Protein 3V76 (pdb70)

Solvent-accessible surface area: 16803 Å² total

Sequence (380 aa):
QDVVIIGAGAAGCAIEAGKRGRRVLVIDHARAPGEKIRISGGGRCNFTNIHASPRNFLSGNPHFCKSALARYRPQDFVALVERHGIGWHEKTLGQLFCDHSAKDIIRLAEKEAGVQLRLETSIGEVERTASGFRVTTSAGTVDAASLVVASGGKSIPKGATGLAYRIAEQFGLPVVETRPALVPLTLDQAQLAKLGALAGVAADAEARFGKAAFREAVLITHRGLSGPAILQISSYWREGEEIVLRLPDIDIASILKGRRANGRQAVQTALADILPRRLAQFFADEAKLTGRLADLSDKTIDALASSIQVWAVKPAGSEGYRTAEVTLGGVDTRALDSRTQAKEVPGLYFVGECVDVTGWLGGYNFQWAWASGFVAGQDV

CATH classification: 3.50.50.60 (+2 more: 2.40.30.10, 1.10.8.260)

Organism: Rhizobium meliloti (strain 1021) (NCBI:txid266834)

Nearest PDB structures (foldseek):
  3v76-assembly1_A-2  TM=1.002E+00  e=6.356E-84  Sinorhizobium meliloti 1021
  2gqf-assembly1_A  TM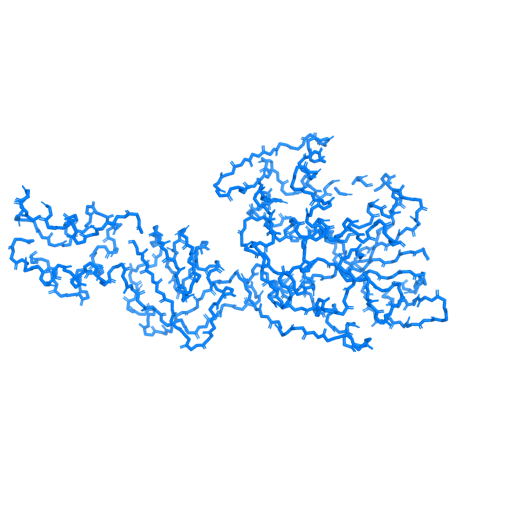=9.732E-01  e=5.203E-50  Haemophilus influenzae
  4cnk-assembly1_A  TM=8.576E-01  e=1.198E-36  Streptococcus cristatus
  7exs-assembly1_A  TM=3.738E-01  e=7.179E-10  Thermomicrobium roseum DSM 5159
  1ng3-assembly1_A  TM=3.915E-01  e=6.186E-09  Bacillus subtilis

Radius of gyration: 24.49 Å; Cα contacts (8 Å, |Δi|>4): 891; chains: 1; bounding box: 79×36×44 Å

Foldseek 3Di:
DQEEEEAQALLSLQLLQLQVVHAYEYEYQAPAGHPLLCPPPNQFGQAAFQPFDLVQKDFPDSCLQHQLCVVFDPVNVVVVCVVLVFDWDDDPRRGITTPPGSVSVRCVVSVVSNYHYHYSKAWDDWDQDPQDIWTQIPVGIDDHNFYEYEQFAQFAVVVRDLVQQVVCVVLPFDWWDKWFALFAFFADPVVLVLCVQVQAFWAFKWKADVPDIDTFIWGQHSRGIDTQNRRQCRLVDDAPDKIWIASAPDQQLVQLVCCVVPVPDQQLVSVVVPGPNSVSVSLCVVLVRGPHRNPDDSVSSVVSNCCRGGPIDRTNGTPTRSGGSAMAIAGHSVQADSQEDGVSGPNYYYAARNHNMGGRPRNNRSSRSNSRSNSHSNVD

B-factor: mean 36.21, std 7.94, range [22.41, 115.06]

Secondary structure (DSSP, 8-state):
--EEEE--SS---HHHHHHTT--EEEE-SSSSS-HHHHHSGGGT-EEEETT-SGGGEEESSTTTTHHHHHHS-HHHHHHHHHHTT--EEE-STTEEEESS-HHHHH-----TT--EEE-S--EEEEEEETTEEEEEETTEEEEESEEEE----SS-------HHHHHHHHTT--EEEEEEES--EE--HHHHHHTGGGTT-EEEEEEEETTEEEEEEEEE-SSEEESHHHHHHTTT--TT--EEEE---S-HHHHHH---SS-SS-HHHHHTTTS-HHHHHHHHHHTT-TT--TT--HHHHHHHHHHHHSEEE---EE--TTT-SEEEEEE-GGGB-TT--BTTSTTEEE-GGGBSEEEPSSSHHHHHHHHHHHHHHHH-

Structure (mmCIF, N/CA/C/O backbone):
data_3V76
#
_entry.id   3V76
#
_cell.length_a   101.091
_cell.length_b   101.091
_cell.length_c   106.934
_cell.angle_alpha   90.00
_cell.angle_beta   90.00
_cell.angle_gamma   120.00
#
_symmetry.space_group_name_H-M   'P 31 2 1'
#
loop_
_entity.id
_entity.type
_entity.pdbx_description
1 polymer Flavoprotein
2 non-polymer 'DIHYDROFLAVINE-ADENINE DINUCLEOTIDE'
3 water water
#
loop_
_atom_site.group_PDB
_atom_site.id
_atom_site.type_symbol
_atom_site.label_atom_id
_atom_site.label_alt_id
_atom_site.label_comp_id
_atom_site.label_asym_id
_atom_site.label_entity_id
_atom_site.label_seq_id
_atom_site.pdbx_PDB_ins_code
_atom_site.Cartn_x
_atom_site.Cartn_y
_atom_site.Cartn_z
_atom_site.occupancy
_atom_site.B_iso_or_equiv
_atom_site.auth_seq_id
_atom_site.auth_comp_id
_atom_site.auth_asym_id
_atom_site.auth_atom_id
_atom_site.pdbx_PDB_model_num
ATOM 1 N N . GLN A 1 28 ? 72.157 -39.328 -3.887 1.00 39.32 6 GLN A N 1
ATOM 2 C CA . GLN A 1 28 ? 71.591 -39.698 -2.603 1.00 39.65 6 GLN A CA 1
ATOM 3 C C . GLN A 1 28 ? 71.314 -41.190 -2.573 1.00 40.91 6 GLN A C 1
ATOM 4 O O . GLN A 1 28 ? 71.334 -41.861 -3.617 1.00 39.47 6 GLN A O 1
ATOM 10 N N . ASP A 1 29 ? 71.034 -41.715 -1.383 1.00 39.11 7 ASP A N 1
ATOM 11 C CA . ASP A 1 29 ? 70.533 -43.077 -1.285 1.00 38.47 7 ASP A CA 1
ATOM 12 C C . ASP A 1 29 ? 69.026 -43.086 -1.494 1.00 36.33 7 ASP A C 1
ATOM 13 O O . ASP A 1 29 ? 68.435 -44.106 -1.843 1.00 37.94 7 ASP A O 1
ATOM 18 N N . VAL A 1 30 ? 68.406 -41.936 -1.293 1.00 34.24 8 VAL A N 1
ATOM 19 C CA . VAL A 1 30 ? 66.957 -41.880 -1.233 1.00 34.91 8 VAL A CA 1
ATOM 20 C C . VAL A 1 30 ? 66.475 -40.477 -1.535 1.00 33.87 8 VAL A C 1
ATOM 21 O O . VAL A 1 30 ? 66.871 -39.522 -0.862 1.00 35.25 8 VAL A O 1
ATOM 25 N N . VAL A 1 31 ? 65.604 -40.352 -2.529 1.00 32.37 9 VAL A N 1
ATOM 26 C CA . VAL A 1 31 ? 64.979 -39.065 -2.815 1.00 31.73 9 VAL A CA 1
ATOM 27 C C . VAL A 1 31 ? 63.479 -39.144 -2.610 1.00 30.25 9 VAL A C 1
ATOM 28 O O . VAL A 1 31 ? 62.814 -40.061 -3.102 1.00 30.61 9 VAL A O 1
ATOM 32 N N . ILE A 1 32 ? 62.928 -38.178 -1.898 1.00 28.30 10 ILE A N 1
ATOM 33 C CA . ILE A 1 32 ? 61.509 -38.240 -1.633 1.00 27.44 10 ILE A CA 1
ATOM 34 C C . ILE A 1 32 ? 60.829 -37.045 -2.245 1.00 26.93 10 ILE A C 1
ATOM 35 O O . ILE A 1 32 ? 61.238 -35.912 -2.019 1.00 26.98 10 ILE A O 1
ATOM 40 N N . ILE A 1 33 ? 59.773 -37.297 -2.999 1.00 25.19 11 ILE A N 1
ATOM 41 C CA . ILE A 1 33 ? 59.019 -36.201 -3.559 1.00 26.81 11 ILE A CA 1
ATOM 42 C C . ILE A 1 33 ? 57.793 -35.884 -2.734 1.00 26.38 11 ILE A C 1
ATOM 43 O O . ILE A 1 33 ? 56.826 -36.641 -2.742 1.00 26.29 11 ILE A O 1
ATOM 48 N N . GLY A 1 34 ? 57.838 -34.728 -2.075 1.00 26.04 12 GLY A N 1
ATOM 49 C CA . GLY A 1 34 ? 56.753 -34.247 -1.257 1.00 27.80 12 GLY A CA 1
ATOM 50 C C . GLY A 1 34 ? 57.146 -34.269 0.215 1.00 30.19 12 GLY A C 1
ATOM 51 O O . GLY A 1 34 ? 57.351 -35.343 0.784 1.00 29.88 12 GLY A O 1
ATOM 52 N N . ALA A 1 35 ? 57.273 -33.088 0.822 1.00 28.44 13 ALA A N 1
ATOM 53 C CA . ALA A 1 35 ? 57.496 -32.966 2.254 1.00 28.21 13 ALA A CA 1
ATOM 54 C C . ALA A 1 35 ? 56.149 -32.739 2.955 1.00 28.66 13 ALA A C 1
ATOM 55 O O . ALA A 1 35 ? 55.897 -31.672 3.504 1.00 27.22 13 ALA A O 1
ATOM 57 N N . GLY A 1 36 ? 55.256 -33.713 2.858 1.00 26.20 14 GLY A N 1
ATOM 58 C CA . GLY A 1 36 ? 54.027 -33.677 3.623 1.00 27.41 14 GLY A CA 1
ATOM 59 C C . GLY A 1 36 ? 54.098 -34.647 4.808 1.00 28.08 14 GLY A C 1
ATOM 60 O O . GLY A 1 36 ? 55.177 -35.000 5.294 1.00 26.41 14 GLY A O 1
ATOM 61 N N . ALA A 1 37 ? 52.937 -35.084 5.272 1.00 28.61 15 ALA A N 1
ATOM 62 C CA . ALA A 1 37 ? 52.886 -36.039 6.373 1.00 27.81 15 ALA A CA 1
ATOM 63 C C . ALA A 1 37 ? 53.682 -37.296 6.033 1.00 28.53 15 ALA A C 1
ATOM 64 O O . ALA A 1 37 ? 54.643 -37.617 6.743 1.00 27.91 15 ALA A O 1
ATOM 66 N N . ALA A 1 38 ? 53.304 -38.000 4.959 1.00 26.82 16 ALA A N 1
ATOM 67 C CA . ALA A 1 38 ? 53.945 -39.296 4.680 1.00 26.70 16 ALA A CA 1
ATOM 68 C C . ALA A 1 38 ? 55.431 -39.178 4.329 1.00 27.80 16 ALA A C 1
ATOM 69 O O . ALA A 1 38 ? 56.240 -40.009 4.741 1.00 28.37 16 ALA A O 1
ATOM 71 N N . GLY A 1 39 ? 55.778 -38.111 3.613 1.00 27.17 17 GLY A N 1
ATOM 72 C CA . GLY A 1 39 ? 57.128 -37.876 3.153 1.00 25.55 17 GLY A CA 1
ATOM 73 C C . GLY A 1 39 ? 58.120 -37.578 4.236 1.00 28.45 17 GLY A C 1
ATOM 74 O O . GLY A 1 39 ? 59.277 -37.987 4.183 1.00 29.47 17 GLY A O 1
ATOM 91 N N . CYS A 1 42 ? 58.636 -40.834 6.389 1.00 29.08 20 CYS A N 1
ATOM 92 C CA . CYS A 1 42 ? 59.551 -41.704 5.682 1.00 29.66 20 CYS A CA 1
ATOM 93 C C . CYS A 1 42 ? 60.962 -41.174 5.779 1.00 30.55 20 CYS A C 1
ATOM 94 O O . CYS A 1 42 ? 61.899 -41.940 6.006 1.00 31.25 20 CYS A O 1
ATOM 97 N N . ALA A 1 43 ? 61.115 -39.866 5.594 1.00 29.52 21 ALA A N 1
ATOM 98 C CA . ALA A 1 43 ? 62.440 -39.252 5.634 1.00 29.77 21 ALA A CA 1
ATOM 99 C C . ALA A 1 43 ? 63.145 -39.570 6.947 1.00 34.01 21 ALA A C 1
ATOM 100 O O . ALA A 1 43 ? 64.303 -40.027 6.945 1.00 33.53 21 ALA A O 1
ATOM 102 N N . ILE A 1 44 ? 62.425 -39.330 8.057 1.00 32.89 22 ILE A N 1
ATOM 103 C CA . ILE A 1 44 ? 62.937 -39.495 9.394 1.00 31.89 22 ILE A CA 1
ATOM 104 C C . ILE A 1 44 ? 63.446 -40.923 9.605 1.00 33.99 22 ILE A C 1
ATOM 105 O O . ILE A 1 44 ? 64.577 -41.146 10.077 1.00 33.69 22 ILE A O 1
ATOM 110 N N . GLU A 1 45 ? 62.589 -41.884 9.277 1.00 32.27 23 GLU A N 1
ATOM 111 C CA . GLU A 1 45 ? 62.937 -43.287 9.390 1.00 34.17 23 GLU A CA 1
ATOM 112 C C . GLU A 1 45 ? 64.139 -43.704 8.518 1.00 34.21 23 GLU A C 1
ATOM 113 O O . GLU A 1 45 ? 64.957 -44.523 8.920 1.00 34.93 23 GLU A O 1
ATOM 119 N N . ALA A 1 46 ? 64.275 -43.117 7.345 1.00 33.96 24 ALA A N 1
ATOM 120 C CA . ALA A 1 46 ? 65.413 -43.457 6.508 1.00 35.71 24 ALA A CA 1
ATOM 121 C C . ALA A 1 46 ? 66.671 -42.709 6.957 1.00 35.73 24 ALA A C 1
ATOM 122 O O . ALA A 1 46 ? 67.761 -43.255 6.924 1.00 37.36 24 ALA A O 1
ATOM 124 N N . GLY A 1 47 ? 66.523 -41.460 7.377 1.00 34.70 25 GLY A N 1
ATOM 125 C CA . GLY A 1 47 ? 67.639 -40.728 7.954 1.00 34.85 25 GLY A CA 1
ATOM 126 C C . GLY A 1 47 ? 68.160 -41.355 9.248 1.00 35.19 25 GLY A C 1
ATOM 127 O O . GLY A 1 47 ? 69.366 -41.322 9.525 1.00 33.61 25 GLY A O 1
ATOM 128 N N . LYS A 1 48 ? 67.258 -41.925 10.043 1.00 33.71 26 LYS A N 1
ATOM 129 C CA . LYS A 1 48 ? 67.665 -42.513 11.313 1.00 35.34 26 LYS A CA 1
ATOM 130 C C . LYS A 1 48 ? 68.458 -43.787 11.073 1.00 36.63 26 LYS A C 1
ATOM 131 O O . LYS A 1 48 ? 69.265 -44.181 11.915 1.00 35.77 26 LYS A O 1
ATOM 137 N N . ARG A 1 49 ? 68.235 -44.423 9.919 1.00 37.37 27 ARG A N 1
ATOM 138 C CA . ARG A 1 49 ? 68.977 -45.631 9.555 1.00 36.18 27 ARG A CA 1
ATOM 139 C C . ARG A 1 49 ? 70.349 -45.344 8.945 1.00 36.24 27 ARG A C 1
ATOM 140 O O . ARG A 1 49 ? 71.064 -46.270 8.579 1.00 39.60 27 ARG A O 1
ATOM 148 N N . GLY A 1 50 ? 70.719 -44.070 8.847 1.00 34.98 28 GLY A N 1
ATOM 149 C CA . GLY A 1 50 ? 72.028 -43.685 8.339 1.00 36.68 28 GLY A CA 1
ATOM 150 C C . GLY A 1 50 ? 71.999 -43.507 6.826 1.00 40.80 28 GLY A C 1
ATOM 151 O O . GLY A 1 50 ? 72.991 -43.140 6.195 1.00 41.85 28 GLY A O 1
ATOM 152 N N . ARG A 1 51 ? 70.842 -43.802 6.252 1.00 38.55 29 ARG A N 1
ATOM 153 C CA . ARG A 1 51 ? 70.576 -43.579 4.845 1.00 42.18 29 ARG A CA 1
ATOM 154 C C . ARG A 1 51 ? 70.615 -42.076 4.597 1.00 39.92 29 ARG A C 1
ATOM 155 O O . ARG A 1 51 ? 70.022 -41.306 5.339 1.00 40.66 29 ARG A O 1
ATOM 163 N N . ARG A 1 52 ? 71.336 -41.647 3.580 1.00 39.86 30 ARG A N 1
ATOM 164 C CA . ARG A 1 52 ? 71.425 -40.225 3.302 1.00 41.13 30 ARG A CA 1
ATOM 165 C C . ARG A 1 52 ? 70.245 -39.819 2.414 1.00 40.17 30 ARG A C 1
ATOM 166 O O . ARG A 1 52 ? 70.163 -40.242 1.261 1.00 38.29 30 ARG A O 1
ATOM 174 N N . VAL A 1 53 ? 69.312 -39.032 2.956 1.00 38.54 31 VAL A N 1
ATOM 175 C CA . VAL A 1 53 ? 68.080 -38.775 2.218 1.00 37.25 31 VAL A CA 1
ATOM 176 C C . VAL A 1 53 ? 67.898 -37.312 1.864 1.00 36.25 31 VAL A C 1
ATOM 177 O O . VAL A 1 53 ? 68.357 -36.412 2.583 1.00 35.87 31 VAL A O 1
ATOM 181 N N . LEU A 1 54 ? 67.216 -37.082 0.749 1.00 32.74 32 LEU A N 1
ATOM 182 C CA . LEU A 1 54 ? 66.890 -35.731 0.332 1.00 33.46 32 LEU A CA 1
ATOM 183 C C . LEU A 1 54 ? 65.408 -35.590 0.033 1.00 32.08 32 LEU A C 1
ATOM 184 O O . LEU A 1 54 ? 64.841 -36.375 -0.720 1.00 32.93 32 LEU A O 1
ATOM 189 N N . VAL A 1 55 ? 64.779 -34.580 0.615 1.00 30.80 33 VAL A N 1
ATOM 190 C CA . VAL A 1 55 ? 63.361 -34.328 0.356 1.00 29.94 33 VAL A CA 1
ATOM 191 C C . VAL A 1 55 ? 63.184 -33.071 -0.490 1.00 29.77 33 VAL A C 1
ATOM 192 O O . VAL A 1 55 ? 63.747 -32.011 -0.188 1.00 30.79 33 VAL A O 1
ATOM 196 N N . ILE A 1 56 ? 62.426 -33.207 -1.571 1.00 29.63 34 ILE A N 1
ATOM 197 C CA . ILE A 1 56 ? 62.188 -32.117 -2.522 1.00 29.25 34 ILE A CA 1
ATOM 198 C C . ILE A 1 56 ? 60.704 -31.735 -2.483 1.00 29.81 34 ILE A C 1
ATOM 199 O O . ILE A 1 56 ? 59.834 -32.605 -2.371 1.00 29.08 34 ILE A O 1
ATOM 204 N N . ASP A 1 57 ? 60.406 -30.444 -2.568 1.00 29.13 35 ASP A N 1
ATOM 205 C CA . ASP A 1 57 ? 59.006 -29.999 -2.522 1.00 30.20 35 ASP A CA 1
ATOM 206 C C . ASP A 1 57 ? 58.893 -28.674 -3.262 1.00 30.12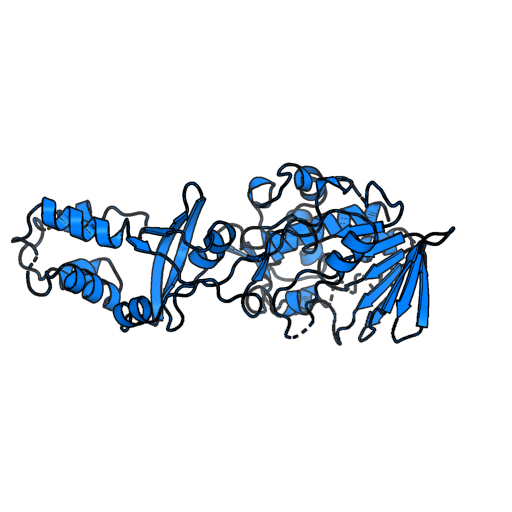 35 ASP A C 1
ATOM 207 O O . ASP A 1 57 ? 59.770 -27.828 -3.164 1.00 30.29 35 ASP A O 1
ATOM 212 N N . HIS A 1 58 ? 57.823 -28.499 -4.021 1.00 30.77 36 HIS A N 1
ATOM 213 C CA . HIS A 1 58 ? 57.701 -27.283 -4.807 1.00 32.38 36 HIS A CA 1
ATOM 214 C C . HIS A 1 58 ? 57.156 -26.127 -3.973 1.00 29.58 36 HIS A C 1
ATOM 215 O O . HIS A 1 58 ? 57.174 -24.981 -4.398 1.00 30.09 36 HIS A O 1
ATOM 222 N N . ALA A 1 59 ? 56.693 -26.428 -2.772 1.00 30.38 37 ALA A N 1
ATOM 223 C CA . ALA A 1 59 ? 56.172 -25.376 -1.869 1.00 34.10 37 ALA A CA 1
ATOM 224 C C . ALA A 1 59 ? 57.258 -24.547 -1.166 1.00 32.94 37 ALA A C 1
ATOM 225 O O . ALA A 1 59 ? 58.431 -24.926 -1.079 1.00 29.71 37 ALA A O 1
ATOM 227 N N . ARG A 1 60 ? 56.817 -23.408 -0.659 1.00 36.48 38 ARG A N 1
ATOM 228 C CA . ARG A 1 60 ? 57.652 -22.500 0.108 1.00 38.42 38 ARG A CA 1
ATOM 229 C C . ARG A 1 60 ? 57.835 -23.025 1.540 1.00 37.96 38 ARG A C 1
ATOM 230 O O . ARG A 1 60 ? 58.818 -22.706 2.222 1.00 39.45 38 ARG A O 1
ATOM 238 N N . ALA A 1 61 ? 56.905 -23.864 1.979 1.00 35.85 39 ALA A N 1
ATOM 239 C CA . ALA A 1 61 ? 56.949 -24.428 3.329 1.00 35.76 39 ALA A CA 1
ATOM 240 C C . ALA A 1 61 ? 56.406 -25.860 3.345 1.00 34.05 39 ALA A C 1
ATOM 241 O O . ALA A 1 61 ? 55.442 -26.155 2.655 1.00 32.47 39 ALA A O 1
ATOM 243 N N . PRO A 1 62 ? 57.017 -26.742 4.163 1.00 35.64 40 PRO A N 1
ATOM 244 C CA . PRO A 1 62 ? 56.597 -28.139 4.356 1.00 34.36 40 PRO A CA 1
ATOM 245 C C . PRO A 1 62 ? 55.266 -28.219 5.060 1.00 31.80 40 PRO A C 1
ATOM 246 O O . PRO A 1 62 ? 54.907 -27.304 5.791 1.00 30.89 40 PRO A O 1
ATOM 250 N N . GLY A 1 63 ? 54.557 -29.310 4.817 1.00 31.40 41 GLY A N 1
ATOM 251 C CA . GLY A 1 63 ? 53.328 -29.635 5.502 1.00 31.38 41 GLY A CA 1
ATOM 252 C C . GLY A 1 63 ? 52.251 -28.578 5.525 1.00 31.96 41 GLY A C 1
ATOM 253 O O . GLY A 1 63 ? 51.682 -28.309 6.592 1.00 33.72 41 GLY A O 1
ATOM 254 N N . GLU A 1 64 ? 51.960 -27.990 4.370 1.00 30.91 42 GLU A N 1
ATOM 255 C CA . GLU A 1 64 ? 50.929 -26.975 4.278 1.00 32.09 42 GLU A CA 1
ATOM 256 C C . GLU A 1 64 ? 49.530 -27.511 4.608 1.00 33.34 42 GLU A C 1
ATOM 257 O O . GLU A 1 64 ? 48.698 -26.806 5.198 1.00 34.79 42 GLU A O 1
ATOM 263 N N . LYS A 1 65 ? 49.268 -28.763 4.262 1.00 30.57 43 LYS A N 1
ATOM 264 C CA . LYS A 1 65 ? 48.012 -29.358 4.662 1.00 30.40 43 LYS A CA 1
ATOM 265 C C . LYS A 1 65 ? 47.978 -29.623 6.174 1.00 32.06 43 LYS A C 1
ATOM 266 O O . LYS A 1 65 ? 46.999 -29.310 6.848 1.00 31.03 43 LYS A O 1
ATOM 272 N N . ILE A 1 66 ? 49.055 -30.168 6.713 1.00 30.26 44 ILE A N 1
ATOM 273 C CA . ILE A 1 66 ? 49.119 -30.309 8.141 1.00 30.68 44 ILE A CA 1
ATOM 274 C C . ILE A 1 66 ? 48.762 -28.988 8.811 1.00 31.96 44 ILE A C 1
ATOM 275 O O . ILE A 1 66 ? 47.926 -28.942 9.730 1.00 29.25 44 ILE A O 1
ATOM 280 N N . ARG A 1 67 ? 49.395 -27.918 8.337 1.00 32.06 45 ARG A N 1
ATOM 281 C CA . ARG A 1 67 ? 49.246 -26.597 8.947 1.00 33.37 45 ARG A CA 1
ATOM 282 C C . ARG A 1 67 ? 47.796 -26.123 9.026 1.00 32.91 45 ARG A C 1
ATOM 283 O O . ARG A 1 67 ? 47.382 -25.532 10.024 1.00 34.62 45 ARG A O 1
ATOM 291 N N . ILE A 1 68 ? 47.014 -26.386 7.992 1.00 30.22 46 ILE A N 1
ATOM 292 C CA . ILE A 1 68 ? 45.663 -25.854 7.949 1.00 30.60 46 ILE A CA 1
ATOM 293 C C . ILE A 1 68 ? 44.655 -26.870 8.417 1.00 30.07 46 ILE A C 1
ATOM 294 O O . ILE A 1 68 ? 43.474 -26.557 8.520 1.00 30.11 46 ILE A O 1
ATOM 299 N N . SER A 1 69 ? 45.126 -28.083 8.692 1.00 29.12 47 SER A N 1
ATOM 300 C CA . SER A 1 69 ? 44.250 -29.207 9.017 1.00 31.33 47 SER A CA 1
ATOM 301 C C . SER A 1 69 ? 43.651 -29.124 10.449 1.00 31.79 47 SER A C 1
ATOM 302 O O . SER A 1 69 ? 44.124 -28.353 11.296 1.00 30.60 47 SER A O 1
ATOM 305 N N . GLY A 1 70 ? 42.626 -29.930 10.713 1.00 28.89 48 GLY A N 1
ATOM 306 C CA . GLY A 1 70 ? 41.912 -29.856 11.980 1.00 29.76 48 GLY A CA 1
ATOM 307 C C . GLY A 1 70 ? 41.704 -28.426 12.462 1.00 32.26 48 GLY A C 1
ATOM 308 O O . GLY A 1 70 ? 41.999 -28.080 13.619 1.00 34.63 48 GLY A O 1
ATOM 309 N N . GLY A 1 71 ? 41.203 -27.583 11.566 1.00 32.65 49 GLY A N 1
ATOM 310 C CA . GLY A 1 71 ? 40.988 -26.179 11.859 1.00 32.68 49 GLY A CA 1
ATOM 311 C C . GLY A 1 71 ? 42.206 -25.417 12.367 1.00 35.29 49 GLY A C 1
ATOM 312 O O . GLY A 1 71 ? 42.047 -24.477 13.166 1.00 34.22 49 GLY A O 1
ATOM 313 N N . GLY A 1 72 ? 43.403 -25.796 11.899 1.00 32.87 50 GLY A N 1
ATOM 314 C CA . GLY A 1 72 ? 44.646 -25.207 12.374 1.00 31.40 50 GLY A CA 1
ATOM 315 C C . GLY A 1 72 ? 45.211 -25.901 13.611 1.00 32.49 50 GLY A C 1
ATOM 316 O O . GLY A 1 72 ? 46.341 -25.631 14.028 1.00 30.32 50 GLY A O 1
ATOM 317 N N . ARG A 1 73 ? 44.420 -26.809 14.186 1.00 33.08 51 ARG A N 1
ATOM 318 C CA . ARG A 1 73 ? 44.822 -27.598 15.350 1.00 33.22 51 ARG A CA 1
ATOM 319 C C . ARG A 1 73 ? 45.468 -28.926 14.999 1.00 32.80 51 ARG A C 1
ATOM 320 O O . ARG A 1 73 ? 46.312 -29.425 15.749 1.00 32.62 51 ARG A O 1
ATOM 328 N N . CYS A 1 74 ? 45.024 -29.496 13.878 1.00 31.08 52 CYS A N 1
ATOM 329 C CA . CYS A 1 74 ? 45.502 -30.765 13.343 1.00 29.45 52 CYS A CA 1
ATOM 330 C C . CYS A 1 74 ? 44.906 -31.964 14.040 1.00 28.59 52 CYS A C 1
ATOM 331 O O . CYS A 1 74 ? 45.306 -32.331 15.140 1.00 30.04 52 CYS A O 1
ATOM 334 N N . ASN A 1 75 ? 43.943 -32.586 13.391 1.00 27.37 53 ASN A N 1
ATOM 335 C CA . ASN A 1 75 ? 43.383 -33.818 13.897 1.00 28.20 53 ASN A CA 1
ATOM 336 C C . ASN A 1 75 ? 44.334 -34.964 13.499 1.00 28.08 53 ASN A C 1
ATOM 337 O O . ASN A 1 75 ? 44.101 -35.654 12.531 1.00 27.79 53 ASN A O 1
ATOM 342 N N . PHE A 1 76 ? 45.399 -35.165 14.279 1.00 28.66 54 PHE A N 1
ATOM 343 C CA . PHE A 1 76 ? 46.590 -35.875 13.815 1.00 26.51 54 PHE A CA 1
ATOM 344 C C . PHE A 1 76 ? 46.519 -37.399 13.805 1.00 27.33 54 PHE A C 1
ATOM 345 O O . PHE A 1 76 ? 47.411 -38.082 13.268 1.00 24.09 54 PHE A O 1
ATOM 353 N N . THR A 1 77 ? 45.464 -37.939 14.394 1.00 27.06 55 THR A N 1
ATOM 354 C CA . THR A 1 77 ? 45.230 -39.368 14.286 1.00 25.77 55 THR A CA 1
ATOM 355 C C . THR A 1 77 ? 43.903 -39.688 14.906 1.00 24.94 55 THR A C 1
ATOM 356 O O . THR A 1 77 ? 43.197 -38.799 15.367 1.00 25.36 55 THR A O 1
ATOM 360 N N . ASN A 1 78 ? 43.562 -40.964 14.902 1.00 25.48 56 ASN A N 1
ATOM 361 C CA . ASN A 1 78 ? 42.340 -41.410 15.536 1.00 27.87 56 ASN A CA 1
ATOM 362 C C . ASN A 1 78 ? 42.572 -42.712 16.267 1.00 28.14 56 ASN A C 1
ATOM 363 O O . ASN A 1 78 ? 43.102 -43.666 15.711 1.00 28.56 56 ASN A O 1
ATOM 368 N N . ILE A 1 79 ? 42.199 -42.750 17.535 1.00 30.81 57 ILE A N 1
ATOM 369 C CA . ILE A 1 79 ? 42.579 -43.907 18.327 1.00 30.95 57 ILE A CA 1
ATOM 370 C C . ILE A 1 79 ? 42.021 -45.245 17.765 1.00 33.55 57 ILE A C 1
ATOM 371 O O . ILE A 1 79 ? 42.624 -46.301 17.975 1.00 33.65 57 ILE A O 1
ATOM 376 N N . HIS A 1 80 ? 40.937 -45.188 16.986 1.00 31.39 58 HIS A N 1
ATOM 377 C CA . HIS A 1 80 ? 40.325 -46.403 16.438 1.00 30.20 58 HIS A CA 1
ATOM 378 C C . HIS A 1 80 ? 40.841 -46.860 15.086 1.00 33.71 58 HIS A C 1
ATOM 379 O O . HIS A 1 80 ? 40.324 -47.848 14.553 1.00 32.77 58 HIS A O 1
ATOM 386 N N . ALA A 1 81 ? 41.847 -46.181 14.559 1.00 31.28 59 ALA A N 1
ATOM 387 C CA . ALA A 1 81 ? 42.377 -46.451 13.236 1.00 31.78 59 ALA A CA 1
ATOM 388 C C . ALA A 1 81 ? 42.541 -47.907 12.964 1.00 33.55 59 ALA A C 1
ATOM 389 O O . ALA A 1 81 ? 43.255 -48.577 13.644 1.00 33.44 59 ALA A O 1
ATOM 391 N N . SER A 1 82 ? 41.871 -48.385 11.941 1.00 30.28 60 SER A N 1
ATOM 392 C CA . SER A 1 82 ? 42.009 -49.746 11.529 1.00 33.34 60 SER A CA 1
ATOM 393 C C . SER A 1 82 ? 41.445 -49.944 10.154 1.00 34.52 60 SER A C 1
ATOM 394 O O . SER A 1 82 ? 40.805 -49.098 9.625 1.00 33.10 60 SER A O 1
ATOM 397 N N . PRO A 1 83 ? 41.691 -51.093 9.585 1.00 38.48 61 PRO A N 1
ATOM 398 C CA . PRO A 1 83 ? 41.285 -51.362 8.226 1.00 37.68 61 PRO A CA 1
ATOM 399 C C . PRO A 1 83 ? 39.877 -50.983 7.883 1.00 38.50 61 PRO A C 1
ATOM 400 O O . PRO A 1 83 ? 39.664 -50.574 6.778 1.00 42.50 61 PRO A O 1
ATOM 404 N N . ARG A 1 84 ? 38.926 -51.101 8.773 1.00 38.65 62 ARG A N 1
ATOM 405 C CA . ARG A 1 84 ? 37.596 -50.712 8.374 1.00 38.33 62 ARG A CA 1
ATOM 406 C C . ARG A 1 84 ? 37.370 -49.218 8.202 1.00 35.50 62 ARG A C 1
ATOM 407 O O . ARG A 1 84 ? 36.320 -48.817 7.822 1.00 36.78 62 ARG A O 1
ATOM 415 N N . ASN A 1 85 ? 38.348 -48.388 8.501 1.00 32.81 63 ASN A N 1
ATOM 416 C CA . ASN A 1 85 ? 38.131 -46.965 8.448 1.00 32.38 63 ASN A CA 1
ATOM 417 C C . ASN A 1 85 ? 38.656 -46.423 7.152 1.00 33.37 63 ASN A C 1
ATOM 418 O O . ASN A 1 85 ? 38.698 -45.242 6.944 1.00 32.76 63 ASN A O 1
ATOM 423 N N . PHE A 1 86 ? 39.090 -47.319 6.294 1.00 33.06 64 PHE A N 1
ATOM 424 C CA . PHE A 1 86 ? 39.594 -46.968 4.990 1.00 34.58 64 PHE A CA 1
ATOM 425 C C . PHE A 1 86 ? 38.881 -47.651 3.799 1.00 33.58 64 PHE A C 1
ATOM 426 O O . PHE A 1 86 ? 38.614 -48.814 3.804 1.00 33.71 64 PHE A O 1
ATOM 434 N N . LEU A 1 87 ? 38.559 -46.853 2.800 1.00 34.69 65 LEU A N 1
ATOM 435 C CA . LEU A 1 87 ? 38.201 -47.323 1.455 1.00 34.90 65 LEU A CA 1
ATOM 436 C C . LEU A 1 87 ? 39.412 -47.672 0.581 1.00 37.10 65 LEU A C 1
ATOM 437 O O . LEU A 1 87 ? 40.365 -46.891 0.477 1.00 36.28 65 LEU A O 1
ATOM 442 N N . SER A 1 88 ? 39.370 -48.853 -0.038 1.00 38.92 66 SER A N 1
ATOM 443 C CA . SER A 1 88 ? 40.368 -49.257 -1.023 1.00 38.48 66 SER A CA 1
ATOM 444 C C . SER A 1 88 ? 39.800 -50.320 -1.966 1.00 41.78 66 SER A C 1
ATOM 445 O O . SER A 1 88 ? 38.761 -50.927 -1.680 1.00 40.82 66 SER A O 1
ATOM 448 N N . GLY A 1 89 ? 40.496 -50.526 -3.093 1.00 45.08 67 GLY A N 1
ATOM 449 C CA . GLY A 1 89 ? 40.218 -51.597 -4.044 1.00 42.07 67 GLY A CA 1
ATOM 450 C C . GLY A 1 89 ? 40.654 -52.933 -3.461 1.00 44.29 67 GLY A C 1
ATOM 451 O O . GLY A 1 89 ? 40.067 -53.970 -3.770 1.00 48.03 67 GLY A O 1
ATOM 452 N N . ASN A 1 90 ? 41.686 -52.913 -2.620 1.00 42.54 68 ASN A N 1
ATOM 453 C CA . ASN A 1 90 ? 42.022 -54.072 -1.799 1.00 44.37 68 ASN A CA 1
ATOM 454 C C . ASN A 1 90 ? 41.988 -53.711 -0.314 1.00 45.31 68 ASN A C 1
ATOM 455 O O . ASN A 1 90 ? 42.934 -53.128 0.232 1.00 42.70 68 ASN A O 1
ATOM 460 N N . PRO A 1 91 ? 40.888 -54.078 0.343 1.00 46.60 69 PRO A N 1
ATOM 461 C CA . PRO A 1 91 ? 40.575 -53.636 1.703 1.00 46.29 69 PRO A CA 1
ATOM 462 C C . PRO A 1 91 ? 41.598 -54.121 2.728 1.00 48.00 69 PRO A C 1
ATOM 463 O O . PRO A 1 91 ? 41.720 -53.506 3.803 1.00 48.08 69 PRO A O 1
ATOM 467 N N . HIS A 1 92 ? 42.327 -55.189 2.408 1.00 48.06 70 HIS A N 1
ATOM 468 C CA . HIS A 1 92 ? 43.275 -55.764 3.373 1.00 47.83 70 HIS A CA 1
ATOM 469 C C . HIS A 1 92 ? 44.664 -55.200 3.228 1.00 44.47 70 HIS A C 1
ATOM 470 O O . HIS A 1 92 ? 45.557 -55.558 3.995 1.00 46.32 70 HIS A O 1
ATOM 477 N N . PHE A 1 93 ? 44.851 -54.338 2.235 1.00 44.12 71 PHE A N 1
ATOM 478 C CA . PHE A 1 93 ? 46.175 -53.852 1.903 1.00 40.33 71 PHE A CA 1
ATOM 479 C C . PHE A 1 93 ? 46.788 -53.091 3.070 1.00 38.11 71 PHE A C 1
ATOM 480 O O . PHE A 1 93 ? 47.958 -53.299 3.385 1.00 38.97 71 PHE A O 1
ATOM 488 N N . CYS A 1 94 ? 45.998 -52.231 3.716 1.00 37.33 72 CYS A N 1
ATOM 489 C CA . CYS A 1 94 ? 46.509 -51.325 4.756 1.00 36.66 72 CYS A CA 1
ATOM 490 C C . CYS A 1 94 ? 46.769 -51.999 6.107 1.00 39.84 72 CYS A C 1
ATOM 491 O O . CYS A 1 94 ? 47.423 -51.430 6.991 1.00 38.54 72 CYS A O 1
ATOM 494 N N . LYS A 1 95 ? 46.232 -53.206 6.254 1.00 42.54 73 LYS A N 1
ATOM 495 C CA . LYS A 1 95 ? 46.327 -54.004 7.464 1.00 40.66 73 LYS A CA 1
ATOM 496 C C . LYS A 1 95 ? 47.742 -54.017 8.042 1.00 39.12 73 LYS A C 1
ATOM 497 O O . LYS A 1 95 ? 47.952 -53.732 9.219 1.00 38.91 73 LYS A O 1
ATOM 503 N N . SER A 1 96 ? 48.717 -54.330 7.197 1.00 40.98 74 SER A N 1
ATOM 504 C CA . SER A 1 96 ? 50.099 -54.486 7.657 1.00 39.56 74 SER A CA 1
ATOM 505 C C . SER A 1 96 ? 50.718 -53.195 8.209 1.00 36.82 74 SER A C 1
ATOM 506 O O . SER A 1 96 ? 51.341 -53.198 9.264 1.00 37.53 74 SER A O 1
ATOM 509 N N . ALA A 1 97 ? 50.570 -52.096 7.480 1.00 36.60 75 ALA A N 1
ATOM 510 C CA . ALA A 1 97 ? 51.208 -50.850 7.877 1.00 35.63 75 ALA A CA 1
ATOM 511 C C . ALA A 1 97 ? 50.563 -50.305 9.168 1.00 36.99 75 ALA A C 1
ATOM 512 O O . ALA A 1 97 ? 51.251 -49.867 10.105 1.00 34.63 75 ALA A O 1
ATOM 514 N N . LEU A 1 98 ? 49.237 -50.361 9.203 1.00 34.05 76 LEU A N 1
ATOM 515 C CA . LEU A 1 98 ? 48.482 -49.840 10.302 1.00 32.76 76 LEU A CA 1
ATOM 516 C C . LEU A 1 98 ? 48.872 -50.531 11.604 1.00 37.11 76 LEU A C 1
ATOM 517 O O . LEU A 1 98 ? 48.943 -49.879 12.667 1.00 35.94 76 LEU A O 1
ATOM 522 N N . ALA A 1 99 ? 49.125 -51.841 11.530 1.00 37.55 77 ALA A N 1
ATOM 523 C CA . ALA A 1 99 ? 49.499 -52.582 12.737 1.00 35.98 77 ALA A CA 1
ATOM 524 C C . ALA A 1 99 ? 50.944 -52.274 13.122 1.00 36.97 77 ALA A C 1
ATOM 525 O O . ALA A 1 99 ? 51.292 -52.339 14.303 1.00 35.29 77 ALA A O 1
ATOM 527 N N . ARG A 1 100 ? 51.777 -51.923 12.134 1.00 34.49 78 ARG A N 1
ATOM 528 C CA . ARG A 1 100 ? 53.185 -51.635 12.428 1.00 34.15 78 ARG A CA 1
ATOM 529 C C . ARG A 1 100 ? 53.408 -50.227 12.946 1.00 33.50 78 ARG A C 1
ATOM 530 O O . ARG A 1 100 ? 54.445 -49.934 13.523 1.00 34.01 78 ARG A O 1
ATOM 538 N N . TYR A 1 101 ? 52.445 -49.347 12.730 1.00 33.47 79 TYR A N 1
ATOM 539 C CA . TYR A 1 101 ? 52.562 -47.991 13.233 1.00 31.70 79 TYR A CA 1
ATOM 540 C C . TYR A 1 101 ? 51.194 -47.514 13.655 1.00 31.98 79 TYR A C 1
ATOM 541 O O . TYR A 1 101 ? 50.359 -47.129 12.812 1.00 30.44 79 TYR A O 1
ATOM 550 N N . ARG A 1 102 ? 50.986 -47.522 14.968 1.00 29.84 80 ARG A N 1
ATOM 551 C CA . ARG A 1 102 ? 49.678 -47.277 15.565 1.00 30.00 80 ARG A CA 1
ATOM 552 C C . ARG A 1 102 ? 49.525 -45.832 16.010 1.00 28.25 80 ARG A C 1
ATOM 553 O O . ARG A 1 102 ? 50.508 -45.102 16.128 1.00 28.80 80 ARG A O 1
ATOM 561 N N . PRO A 1 103 ? 48.281 -45.406 16.233 1.00 26.36 81 PRO A N 1
ATOM 562 C CA . PRO A 1 103 ? 48.062 -44.074 16.805 1.00 27.21 81 PRO A CA 1
ATOM 563 C C . PRO A 1 103 ? 48.916 -43.808 18.085 1.00 30.43 81 PRO A C 1
ATOM 564 O O . PRO A 1 103 ? 49.456 -42.694 18.255 1.00 29.43 81 PRO A O 1
ATOM 568 N N . GLN A 1 104 ? 49.050 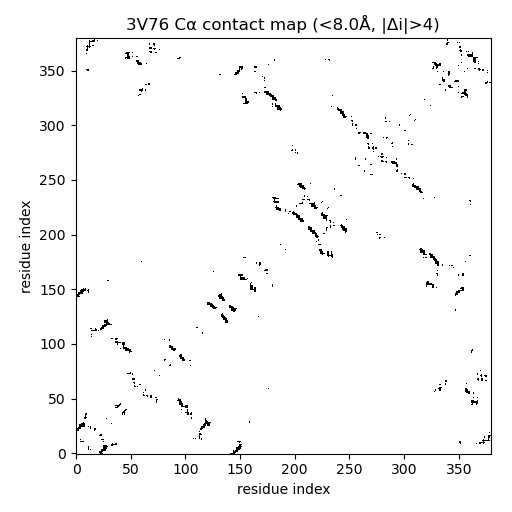-44.813 18.956 1.00 29.31 82 GLN A N 1
ATOM 569 C CA . GLN A 1 104 ? 49.852 -44.651 20.159 1.00 31.55 82 GLN A CA 1
ATOM 570 C C . GLN A 1 104 ? 51.281 -44.309 19.809 1.00 30.55 82 GLN A C 1
ATOM 571 O O . GLN A 1 104 ? 51.952 -43.580 20.554 1.00 29.37 82 GLN A O 1
ATOM 577 N N . ASP A 1 105 ? 51.771 -44.872 18.711 1.00 30.01 83 ASP A N 1
ATOM 578 C CA . ASP A 1 105 ? 53.176 -44.674 18.395 1.00 30.59 83 ASP A CA 1
ATOM 579 C C . ASP A 1 105 ? 53.396 -43.209 18.088 1.00 30.06 83 ASP A C 1
ATOM 580 O O . ASP A 1 105 ? 54.409 -42.622 18.512 1.00 30.45 83 ASP A O 1
ATOM 585 N N . PHE A 1 106 ? 52.418 -42.611 17.411 1.00 27.64 84 PHE A N 1
ATOM 586 C CA . PHE A 1 106 ? 52.512 -41.208 17.046 1.00 28.00 84 PHE A CA 1
ATOM 587 C C . PHE A 1 106 ? 52.279 -40.309 18.263 1.00 26.26 84 PHE A C 1
ATOM 588 O O . PHE A 1 106 ? 52.966 -39.295 18.472 1.00 24.08 84 PHE A O 1
ATOM 596 N N . VAL A 1 107 ? 51.290 -40.686 19.062 1.00 27.23 85 VAL A N 1
ATOM 597 C CA . VAL A 1 107 ? 51.086 -40.015 20.346 1.00 29.41 85 VAL A CA 1
ATOM 598 C C . VAL A 1 107 ? 52.392 -39.972 21.174 1.00 27.98 85 VAL A C 1
ATOM 599 O O . VAL A 1 107 ? 52.751 -38.913 21.722 1.00 26.89 85 VAL A O 1
ATOM 603 N N . ALA A 1 108 ? 53.085 -41.115 21.245 1.00 27.26 86 ALA A N 1
ATOM 604 C CA . ALA A 1 108 ? 54.362 -41.204 21.966 1.00 28.13 86 ALA A CA 1
ATOM 605 C C . ALA A 1 108 ? 55.346 -40.211 21.389 1.00 28.22 86 ALA A C 1
ATOM 606 O O . ALA A 1 108 ? 56.125 -39.596 22.108 1.00 30.26 86 ALA A O 1
ATOM 608 N N . LEU A 1 109 ? 55.310 -40.052 20.079 1.00 30.29 87 LEU A N 1
ATOM 609 C CA . LEU A 1 109 ? 56.197 -39.099 19.461 1.00 30.64 87 LEU A CA 1
ATOM 610 C C . LEU A 1 109 ? 55.826 -37.663 19.864 1.00 28.92 87 LEU A C 1
ATOM 611 O O . LEU A 1 109 ? 56.682 -36.903 20.298 1.00 30.03 87 LEU A O 1
ATOM 616 N N . VAL A 1 110 ? 54.562 -37.305 19.753 1.00 25.87 88 VAL A N 1
ATOM 617 C CA . VAL A 1 110 ? 54.135 -35.976 20.160 1.00 26.80 88 VAL A CA 1
ATOM 618 C C . VAL A 1 110 ? 54.467 -35.603 21.620 1.00 28.84 88 VAL A C 1
ATOM 619 O O . VAL A 1 110 ? 54.976 -34.504 21.912 1.00 28.51 88 VAL A O 1
ATOM 623 N N . GLU A 1 111 ? 54.148 -36.517 22.535 1.00 27.49 89 GLU A N 1
ATOM 624 C CA . GLU A 1 111 ? 54.387 -36.303 23.957 1.00 28.32 89 GLU A CA 1
ATOM 625 C C . GLU A 1 111 ? 55.886 -36.059 24.185 1.00 29.31 89 GLU A C 1
ATOM 626 O O . GLU A 1 111 ? 56.303 -35.206 24.979 1.00 27.06 89 GLU A O 1
ATOM 632 N N . ARG A 1 112 ? 56.692 -36.791 23.438 1.00 29.92 90 ARG A N 1
ATOM 633 C CA . ARG A 1 112 ? 58.140 -36.665 23.510 1.00 30.47 90 ARG A CA 1
ATOM 634 C C . ARG A 1 112 ? 58.614 -35.249 23.121 1.00 30.36 90 ARG A C 1
ATOM 635 O O . ARG A 1 112 ? 59.720 -34.823 23.449 1.00 28.65 90 ARG A O 1
ATOM 643 N N . HIS A 1 113 ? 57.754 -34.506 22.439 1.00 30.14 91 HIS A N 1
ATOM 644 C CA . HIS A 1 113 ? 58.122 -33.169 22.022 1.00 30.10 91 HIS A CA 1
ATOM 645 C C . HIS A 1 113 ? 57.267 -32.169 22.738 1.00 29.38 91 HIS A C 1
ATOM 646 O O . HIS A 1 113 ? 57.208 -31.013 22.344 1.00 28.89 91 HIS A O 1
ATOM 653 N N . GLY A 1 114 ? 56.595 -32.613 23.792 1.00 29.68 92 GLY A N 1
ATOM 654 C CA . GLY A 1 114 ? 55.918 -31.685 24.671 1.00 28.48 92 GLY A CA 1
ATOM 655 C C . GLY A 1 114 ? 54.759 -31.006 23.992 1.00 28.36 92 GLY A C 1
ATOM 656 O O . GLY A 1 114 ? 54.435 -29.843 24.250 1.00 26.26 92 GLY A O 1
ATOM 657 N N . ILE A 1 115 ? 54.127 -31.752 23.100 1.00 29.22 93 ILE A N 1
ATOM 658 C CA . ILE A 1 115 ? 52.997 -31.213 22.399 1.00 27.88 93 ILE A CA 1
ATOM 659 C C . ILE A 1 115 ? 51.684 -31.661 23.024 1.00 27.49 93 ILE A C 1
ATOM 660 O O . ILE A 1 115 ? 51.272 -32.829 22.921 1.00 26.93 93 ILE A O 1
ATOM 665 N N . GLY A 1 116 ? 51.022 -30.709 23.659 1.00 25.80 94 GLY A N 1
ATOM 666 C CA . GLY A 1 116 ? 49.732 -30.967 24.256 1.00 27.43 94 GLY A CA 1
ATOM 667 C C . GLY A 1 116 ? 48.739 -31.495 23.247 1.00 28.46 94 GLY A C 1
ATOM 668 O O . GLY A 1 116 ? 48.549 -30.929 22.187 1.00 31.32 94 GLY A O 1
ATOM 669 N N . TRP A 1 117 ? 48.099 -32.588 23.597 1.00 27.55 95 TRP A N 1
ATOM 670 C CA . TRP A 1 117 ? 47.049 -33.154 22.789 1.00 28.87 95 TRP A CA 1
ATOM 671 C C . TRP A 1 117 ? 45.816 -33.576 23.626 1.00 30.03 95 TRP A C 1
ATOM 672 O O . TRP A 1 117 ? 45.915 -33.859 24.813 1.00 30.39 95 TRP A O 1
ATOM 683 N N . HIS A 1 118 ? 44.651 -33.648 23.004 1.00 30.81 96 HIS A N 1
ATOM 684 C CA . HIS A 1 118 ? 43.479 -34.162 23.718 1.00 31.05 96 HIS A CA 1
ATOM 685 C C . HIS A 1 118 ? 42.570 -34.910 22.733 1.00 30.40 96 HIS A C 1
ATOM 686 O O . HIS A 1 118 ? 42.762 -34.803 21.541 1.00 28.51 96 HIS A O 1
ATOM 693 N N . GLU A 1 119 ? 41.611 -35.683 23.233 1.00 30.08 97 GLU A N 1
ATOM 694 C CA . GLU A 1 119 ? 40.607 -36.278 22.371 1.00 28.71 97 GLU A CA 1
ATOM 695 C C . GLU A 1 119 ? 39.376 -35.388 22.283 1.00 30.79 97 GLU A C 1
ATOM 696 O O . GLU A 1 119 ? 38.998 -34.762 23.257 1.00 33.55 97 GLU A O 1
ATOM 702 N N . LYS A 1 120 ? 38.751 -35.305 21.115 1.00 30.98 98 LYS A N 1
ATOM 703 C CA . LYS A 1 120 ? 37.415 -34.707 21.030 1.00 30.96 98 LYS A CA 1
ATOM 704 C C . LYS A 1 120 ? 36.369 -35.828 20.942 1.00 31.36 98 LYS A C 1
ATOM 705 O O . LYS A 1 120 ? 36.381 -36.727 21.765 1.00 32.84 98 LYS A O 1
ATOM 711 N N . THR A 1 121 ? 35.489 -35.827 19.948 1.00 32.72 99 THR A N 1
ATOM 712 C CA . THR A 1 121 ? 34.562 -36.957 19.780 1.00 30.23 99 THR A CA 1
ATOM 713 C C . THR A 1 121 ? 35.145 -38.029 18.841 1.00 30.35 99 THR A C 1
ATOM 714 O O . THR A 1 121 ? 36.163 -37.803 18.168 1.00 29.02 99 THR A O 1
ATOM 718 N N . LEU A 1 122 ? 34.505 -39.199 18.835 1.00 29.26 100 LEU A N 1
ATOM 719 C CA . LEU A 1 122 ? 34.793 -40.263 17.879 1.00 28.46 100 LEU A CA 1
ATOM 720 C C . LEU A 1 122 ? 36.262 -40.687 17.698 1.00 29.18 100 LEU A C 1
ATOM 721 O O . LEU A 1 122 ? 36.643 -41.146 16.608 1.00 30.59 100 LEU A O 1
ATOM 726 N N . GLY A 1 123 ? 37.077 -40.543 18.733 1.00 29.07 101 GLY A N 1
ATOM 727 C CA . GLY A 1 123 ? 38.427 -41.093 18.754 1.00 27.86 101 GLY A CA 1
ATOM 728 C C . GLY A 1 123 ? 39.425 -40.114 18.180 1.00 29.09 101 GLY A C 1
ATOM 729 O O . GLY A 1 123 ? 40.624 -40.428 18.033 1.00 27.22 101 GLY A O 1
ATOM 730 N N . GLN A 1 124 ? 38.918 -38.923 17.858 1.00 27.41 102 GLN A N 1
ATOM 731 C CA . GLN A 1 124 ? 39.700 -37.881 17.179 1.00 28.36 102 GLN A CA 1
ATOM 732 C C . GLN A 1 124 ? 40.717 -37.146 18.069 1.00 27.77 102 GLN A C 1
ATOM 733 O O . GLN A 1 124 ? 40.339 -36.348 18.903 1.00 28.42 102 GLN A O 1
ATOM 739 N N . LEU A 1 125 ? 42.002 -37.395 17.868 1.00 26.76 103 LEU A N 1
ATOM 740 C CA . LEU A 1 125 ? 43.040 -36.678 18.587 1.00 25.47 103 LEU A CA 1
ATOM 741 C C . LEU A 1 125 ? 43.437 -35.338 17.955 1.00 27.36 103 LEU A C 1
ATOM 742 O O . LEU A 1 125 ? 43.745 -35.268 16.751 1.00 30.36 103 LEU A O 1
ATOM 747 N N . PHE A 1 126 ? 43.431 -34.270 18.741 1.00 24.89 104 PHE A N 1
ATOM 748 C CA . PHE A 1 126 ? 43.870 -32.958 18.264 1.00 26.96 104 PHE A CA 1
ATOM 749 C C . PHE A 1 126 ? 45.073 -32.394 19.011 1.00 28.73 104 PHE A C 1
ATOM 750 O O . PHE A 1 126 ? 45.308 -32.748 20.163 1.00 32.73 104 PHE A O 1
ATOM 758 N N . CYS A 1 127 ? 45.820 -31.489 18.397 1.00 29.12 105 CYS A N 1
ATOM 759 C CA . CYS A 1 127 ? 46.767 -30.695 19.182 1.00 31.24 105 CYS A CA 1
ATOM 760 C C . CYS A 1 127 ? 46.005 -29.701 20.054 1.00 32.17 105 CYS A C 1
ATOM 761 O O . CYS A 1 127 ? 44.904 -29.271 19.717 1.00 34.10 105 CYS A O 1
ATOM 764 N N . ASP A 1 128 ? 46.597 -29.322 21.174 1.00 32.47 106 ASP A N 1
ATOM 765 C CA . ASP A 1 128 ? 46.009 -28.285 21.999 1.00 32.09 106 ASP A CA 1
ATOM 766 C C . ASP A 1 128 ? 46.378 -26.917 21.428 1.00 33.76 106 ASP A C 1
ATOM 767 O O . ASP A 1 128 ? 45.518 -26.060 21.259 1.00 33.87 106 ASP A O 1
ATOM 772 N N . HIS A 1 129 ? 47.653 -26.729 21.094 1.00 34.22 107 HIS A N 1
ATOM 773 C CA . HIS A 1 129 ? 48.127 -25.417 20.650 1.00 34.32 107 HIS A CA 1
ATOM 774 C C . HIS A 1 129 ? 47.902 -25.162 19.147 1.00 35.81 107 HIS A C 1
ATOM 775 O O . HIS A 1 129 ? 46.942 -24.472 18.794 1.00 36.35 107 HIS A O 1
ATOM 782 N N . SER A 1 130 ? 48.771 -25.689 18.279 1.00 34.79 108 SER A N 1
ATOM 783 C CA . SER A 1 130 ? 48.563 -25.536 16.830 1.00 36.23 108 SER A CA 1
ATOM 784 C C . SER A 1 130 ? 49.236 -26.614 15.965 1.00 33.74 108 SER A C 1
ATOM 785 O O . SER A 1 130 ? 50.247 -27.205 16.346 1.00 35.24 108 SER A O 1
ATOM 788 N N . ALA A 1 131 ? 48.665 -26.844 14.795 1.00 32.26 109 ALA A N 1
ATOM 789 C CA . ALA A 1 131 ? 49.231 -27.775 13.822 1.00 33.03 109 ALA A CA 1
ATOM 790 C C . ALA A 1 131 ? 50.715 -27.545 13.592 1.00 32.20 109 ALA A C 1
ATOM 791 O O . ALA A 1 131 ? 51.478 -28.508 13.468 1.00 32.56 109 ALA A O 1
ATOM 793 N N . LYS A 1 132 ? 51.126 -26.279 13.575 1.00 30.47 110 LYS A N 1
ATOM 794 C CA . LYS A 1 132 ? 52.544 -25.935 13.449 1.00 31.93 110 LYS A CA 1
ATOM 795 C C . LYS A 1 132 ? 53.507 -26.610 14.447 1.00 34.90 110 LYS A C 1
ATOM 796 O O . LYS A 1 132 ? 54.692 -26.743 14.151 1.00 35.30 110 LYS A O 1
ATOM 802 N N . ASP A 1 133 ? 53.031 -26.995 15.631 1.00 33.15 111 ASP A N 1
ATOM 803 C CA . ASP A 1 133 ? 53.902 -27.679 16.577 1.00 33.61 111 ASP A CA 1
ATOM 804 C C . ASP A 1 133 ? 54.410 -28.957 15.928 1.00 33.17 111 ASP A C 1
ATOM 805 O O . ASP A 1 133 ? 55.585 -29.324 16.034 1.00 32.70 111 ASP A O 1
ATOM 810 N N . ILE A 1 134 ? 53.490 -29.621 15.238 1.00 33.86 112 ILE A N 1
ATOM 811 C CA . ILE A 1 134 ? 53.754 -30.884 14.563 1.00 32.32 112 ILE A CA 1
ATOM 812 C C . ILE A 1 134 ? 54.743 -30.705 13.413 1.00 33.77 112 ILE A C 1
ATOM 813 O O . ILE A 1 134 ? 55.658 -31.513 13.233 1.00 32.98 112 ILE A O 1
ATOM 818 N N . ILE A 1 135 ? 54.579 -29.622 12.662 1.00 30.98 113 ILE A N 1
ATOM 819 C CA . ILE A 1 135 ? 55.504 -29.329 11.590 1.00 33.12 113 ILE A CA 1
ATOM 820 C C . ILE A 1 135 ? 56.888 -29.089 12.164 1.00 32.08 113 ILE A C 1
ATOM 821 O O . ILE A 1 135 ? 57.838 -29.748 11.786 1.00 33.00 113 ILE A O 1
ATOM 826 N N . ARG A 1 136 ? 56.983 -28.150 13.088 1.00 34.49 114 ARG A N 1
ATOM 827 C CA . ARG A 1 136 ? 58.226 -27.864 13.796 1.00 35.02 114 ARG A CA 1
ATOM 828 C C . ARG A 1 136 ? 58.869 -29.145 14.290 1.00 34.48 114 ARG A C 1
ATOM 829 O O . ARG A 1 136 ? 60.083 -29.327 14.218 1.00 33.20 114 ARG A O 1
ATOM 845 N N . LEU A 1 138 ? 58.395 -32.473 13.195 1.00 33.45 116 LEU A N 1
ATOM 846 C CA . LEU A 1 138 ? 58.858 -33.315 12.095 1.00 31.84 116 LEU A CA 1
ATOM 847 C C . LEU A 1 138 ? 60.150 -32.732 11.535 1.00 33.37 116 LEU A C 1
ATOM 848 O O . LEU A 1 138 ? 61.149 -33.428 11.347 1.00 32.35 116 LEU A O 1
ATOM 861 N N . ALA A 1 140 ? 62.387 -30.864 13.114 1.00 32.83 118 ALA A N 1
ATOM 862 C CA . ALA A 1 140 ? 63.471 -31.058 14.070 1.00 33.28 118 ALA A CA 1
ATOM 863 C C . ALA A 1 140 ? 63.936 -32.502 14.036 1.00 32.19 118 ALA A C 1
ATOM 864 O O . ALA A 1 140 ? 65.111 -32.820 14.190 1.00 33.34 118 ALA A O 1
ATOM 866 N N . GLU A 1 141 ? 62.985 -33.390 13.862 1.00 32.85 119 GLU A N 1
ATOM 867 C CA . GLU A 1 141 ? 63.295 -34.798 13.815 1.00 34.93 119 GLU A CA 1
ATOM 868 C C . GLU A 1 141 ? 64.129 -35.085 12.534 1.00 34.64 119 GLU A C 1
ATOM 869 O O . GLU A 1 141 ? 65.094 -35.854 12.558 1.00 35.34 119 GLU A O 1
ATOM 883 N N . LYS A 1 143 ? 66.108 -32.865 10.942 1.00 34.93 121 LYS A N 1
ATOM 884 C CA . LYS A 1 143 ? 67.414 -32.277 11.175 1.00 37.40 121 LYS A CA 1
ATOM 885 C C . LYS A 1 143 ? 68.283 -33.232 11.988 1.00 36.95 121 LYS A C 1
ATOM 886 O O . LYS A 1 143 ? 69.466 -33.409 11.722 1.00 37.90 121 LYS A O 1
ATOM 892 N N . GLU A 1 144 ? 67.681 -33.883 12.961 1.00 35.62 122 GLU A N 1
ATOM 893 C CA . GLU A 1 144 ? 68.432 -34.808 13.791 1.00 39.62 122 GLU A CA 1
ATOM 894 C C . GLU A 1 144 ? 68.768 -36.076 13.009 1.00 37.09 122 GLU A C 1
ATOM 895 O O . GLU A 1 144 ? 69.772 -36.735 13.288 1.00 34.70 122 GLU A O 1
ATOM 901 N N . ALA A 1 145 ? 67.924 -36.425 12.038 1.00 35.18 123 ALA A N 1
ATOM 902 C CA . ALA A 1 145 ? 68.121 -37.670 11.301 1.00 33.79 123 ALA A CA 1
ATOM 903 C C . ALA A 1 145 ? 69.080 -37.447 10.144 1.00 35.74 123 ALA A C 1
ATOM 904 O O . ALA A 1 145 ? 69.442 -38.386 9.430 1.00 36.79 123 ALA A O 1
ATOM 906 N N . GLY A 1 146 ? 69.492 -36.194 9.967 1.00 35.78 124 GLY A N 1
ATOM 907 C CA . GLY A 1 146 ? 70.411 -35.822 8.898 1.00 34.54 124 GLY A CA 1
ATOM 908 C C . GLY A 1 146 ? 69.819 -35.645 7.498 1.00 37.24 124 GLY A C 1
ATOM 909 O O . GLY A 1 146 ? 70.575 -35.508 6.515 1.00 36.11 124 GLY A O 1
ATOM 910 N N . VAL A 1 147 ? 68.488 -35.634 7.383 1.00 34.08 125 VAL A N 1
ATOM 911 C CA . VAL A 1 147 ? 67.880 -35.526 6.059 1.00 34.99 125 VAL A CA 1
ATOM 912 C C . VAL A 1 147 ? 67.982 -34.119 5.501 1.00 34.80 125 VAL A C 1
ATOM 913 O O . VAL A 1 147 ? 67.897 -33.145 6.236 1.00 33.49 125 VAL A O 1
ATOM 917 N N . GLN A 1 148 ? 68.151 -34.033 4.182 1.00 37.06 126 GLN A N 1
ATOM 918 C CA . GLN A 1 148 ? 68.231 -32.754 3.495 1.00 35.59 126 GLN A CA 1
ATOM 919 C C . GLN A 1 148 ? 66.909 -32.380 2.849 1.00 33.13 126 GLN A C 1
ATOM 920 O O . GLN A 1 148 ? 66.258 -33.204 2.212 1.00 32.22 126 GLN A O 1
ATOM 926 N N . LEU A 1 149 ? 66.535 -31.119 3.023 1.00 32.60 127 LEU A N 1
ATOM 927 C CA . LEU A 1 149 ? 65.262 -30.599 2.566 1.00 33.01 127 LEU A CA 1
ATOM 928 C C . LEU A 1 149 ? 65.494 -29.500 1.558 1.00 33.90 127 LEU A C 1
ATOM 929 O O . LEU A 1 149 ? 66.241 -28.553 1.830 1.00 31.54 127 LEU A O 1
ATOM 934 N N . ARG A 1 150 ? 64.845 -29.628 0.399 1.00 32.94 128 ARG A N 1
ATOM 935 C CA . ARG A 1 150 ? 64.877 -28.570 -0.599 1.00 33.62 128 ARG A CA 1
ATOM 936 C C . ARG A 1 150 ? 63.473 -28.185 -1.020 1.00 32.23 128 ARG A C 1
ATOM 937 O O . ARG A 1 150 ? 62.733 -28.994 -1.573 1.00 32.74 128 ARG A O 1
ATOM 945 N N . LEU A 1 151 ? 63.121 -26.941 -0.719 1.00 33.19 129 LEU A N 1
ATOM 946 C CA . LEU A 1 151 ? 61.798 -26.392 -0.981 1.00 33.24 129 LEU A CA 1
ATOM 947 C C . LEU A 1 151 ? 61.849 -25.460 -2.171 1.00 32.89 129 LEU A C 1
ATOM 948 O O . LEU A 1 151 ? 62.931 -25.072 -2.596 1.00 30.97 129 LEU A O 1
ATOM 953 N N . GLU A 1 152 ? 60.669 -25.100 -2.683 1.00 34.22 130 GLU A N 1
ATOM 954 C CA . GLU A 1 152 ? 60.529 -24.233 -3.848 1.00 32.68 130 GLU A CA 1
ATOM 955 C C . GLU A 1 152 ? 61.373 -24.819 -4.965 1.00 33.75 130 GLU A C 1
ATOM 956 O O . GLU A 1 152 ? 62.119 -24.112 -5.657 1.00 31.39 130 GLU A O 1
ATOM 962 N N . THR A 1 153 ? 61.266 -26.134 -5.100 1.00 34.39 131 THR A N 1
ATOM 963 C CA . THR A 1 153 ? 62.008 -26.865 -6.101 1.00 33.61 131 THR A CA 1
ATOM 964 C C . THR A 1 153 ? 61.052 -27.772 -6.853 1.00 33.68 131 THR A C 1
ATOM 965 O O . THR A 1 153 ? 60.440 -28.674 -6.262 1.00 31.70 131 THR A O 1
ATOM 969 N N . SER A 1 154 ? 60.921 -27.515 -8.151 1.00 32.40 132 SER A N 1
ATOM 970 C CA . SER A 1 154 ? 59.996 -28.250 -9.013 1.00 33.85 132 SER A CA 1
ATOM 971 C C . SER A 1 154 ? 60.625 -29.467 -9.680 1.00 32.76 132 SER A C 1
ATOM 972 O O . SER A 1 154 ? 61.805 -29.465 -9.984 1.00 33.33 132 SER A O 1
ATOM 975 N N . ILE A 1 155 ? 59.822 -30.504 -9.886 1.00 32.21 133 ILE A N 1
ATOM 976 C CA . ILE A 1 155 ? 60.252 -31.718 -10.581 1.00 32.83 133 ILE A CA 1
ATOM 977 C C . ILE A 1 155 ? 59.938 -31.658 -12.082 1.00 33.87 133 ILE A C 1
ATOM 978 O O . ILE A 1 155 ? 58.815 -31.331 -12.471 1.00 32.76 133 ILE A O 1
ATOM 983 N N . GLY A 1 156 ? 60.928 -31.987 -12.916 1.00 36.35 134 GLY A N 1
ATOM 984 C CA . GLY A 1 156 ? 60.765 -32.005 -14.367 1.00 35.50 134 GLY A CA 1
ATOM 985 C C . GLY A 1 156 ? 60.535 -33.415 -14.879 1.00 37.51 134 GLY A C 1
ATOM 986 O O . GLY A 1 156 ? 59.464 -33.724 -15.432 1.00 36.27 134 GLY A O 1
ATOM 987 N N . GLU A 1 157 ? 61.540 -34.270 -14.692 1.00 36.90 135 GLU A N 1
ATOM 988 C CA . GLU A 1 157 ? 61.404 -35.691 -14.990 1.00 38.79 135 GLU A CA 1
ATOM 989 C C . GLU A 1 157 ? 62.017 -36.629 -13.976 1.00 37.46 135 GLU A C 1
ATOM 990 O O . GLU A 1 157 ? 62.855 -36.263 -13.148 1.00 37.56 135 GLU A O 1
ATOM 996 N N . VAL A 1 158 ? 61.579 -37.869 -14.109 1.00 37.61 136 VAL A N 1
ATOM 997 C CA . VAL A 1 158 ? 62.155 -39.015 -13.458 1.00 38.62 136 VAL A CA 1
ATOM 998 C C . VAL A 1 158 ? 62.492 -40.045 -14.534 1.00 41.55 136 VAL A C 1
ATOM 999 O O . VAL A 1 158 ? 61.627 -40.393 -15.338 1.00 41.16 136 VAL A O 1
ATOM 1003 N N . GLU A 1 159 ? 63.730 -40.530 -14.563 1.00 41.17 137 GLU A N 1
ATOM 1004 C CA . GLU A 1 159 ? 64.053 -41.668 -15.417 1.00 42.95 137 GLU A CA 1
ATOM 1005 C C . GLU A 1 159 ? 64.611 -42.823 -14.608 1.00 44.11 137 GLU A C 1
ATOM 1006 O O . GLU A 1 159 ? 65.343 -42.621 -13.626 1.00 44.47 137 GLU A O 1
ATOM 1012 N N . ARG A 1 160 ? 64.255 -44.035 -15.020 1.00 44.56 138 ARG A N 1
ATOM 1013 C CA . ARG A 1 160 ? 64.958 -45.232 -14.573 1.00 45.50 138 ARG A CA 1
ATOM 1014 C C . ARG A 1 160 ? 66.416 -45.129 -15.003 1.00 45.69 138 ARG A C 1
ATOM 1015 O O . ARG A 1 160 ? 66.751 -44.432 -15.949 1.00 48.71 138 ARG A O 1
ATOM 1023 N N . THR A 1 161 ? 67.292 -45.811 -14.296 1.00 46.27 139 THR A N 1
ATOM 1024 C CA . THR A 1 161 ? 68.700 -45.774 -14.625 1.00 47.11 139 THR A CA 1
ATOM 1025 C C . THR A 1 161 ? 69.206 -47.154 -14.297 1.00 48.70 139 THR A C 1
ATOM 1026 O O . THR A 1 161 ? 68.533 -47.910 -13.594 1.00 47.21 139 THR A O 1
ATOM 1030 N N . ALA A 1 162 ? 70.365 -47.509 -14.835 1.00 51.47 140 ALA A N 1
ATOM 1031 C CA . ALA A 1 162 ? 70.919 -48.826 -14.567 1.00 51.24 140 ALA A CA 1
ATOM 1032 C C . ALA A 1 162 ? 71.096 -48.932 -13.063 1.00 50.76 140 ALA A C 1
ATOM 1033 O O . ALA A 1 162 ? 71.064 -50.016 -12.475 1.00 50.56 140 ALA A O 1
ATOM 1035 N N . SER A 1 163 ? 71.230 -47.770 -12.439 1.00 52.05 141 SER A N 1
ATOM 1036 C CA . SER A 1 163 ? 71.650 -47.687 -11.063 1.00 47.18 141 SER A CA 1
ATOM 1037 C C . SER A 1 163 ? 70.515 -47.300 -10.107 1.00 49.11 141 SER A C 1
ATOM 1038 O O . SER A 1 163 ? 70.704 -47.268 -8.884 1.00 48.15 141 SER A O 1
ATOM 1041 N N . GLY A 1 164 ? 69.340 -46.994 -10.642 1.00 47.07 142 GLY A N 1
ATOM 1042 C CA . GLY A 1 164 ? 68.259 -46.558 -9.779 1.00 41.89 142 GLY A CA 1
ATOM 1043 C C . GLY A 1 164 ? 67.395 -45.524 -10.448 1.00 42.49 142 GLY A C 1
ATOM 1044 O O . GLY A 1 164 ? 66.622 -45.874 -11.348 1.00 42.36 142 GLY A O 1
ATOM 1045 N N . PHE A 1 165 ? 67.518 -44.261 -10.029 1.00 38.77 143 PHE A N 1
ATOM 1046 C CA . PHE A 1 165 ? 66.705 -43.194 -10.625 1.00 39.35 143 PHE A CA 1
ATOM 1047 C C . PHE A 1 165 ? 67.456 -41.874 -10.756 1.00 39.07 143 PHE A C 1
ATOM 1048 O O . PHE A 1 165 ? 68.381 -41.590 -10.002 1.00 37.35 143 PHE A O 1
ATOM 1056 N N . ARG A 1 166 ? 67.059 -41.080 -11.745 1.00 39.32 144 ARG A N 1
ATOM 1057 C CA . ARG A 1 166 ? 67.517 -39.703 -11.856 1.00 37.45 144 ARG A CA 1
ATOM 1058 C C . ARG A 1 166 ? 66.317 -38.792 -11.939 1.00 35.12 144 ARG A C 1
ATOM 1059 O O . ARG A 1 166 ? 65.395 -39.048 -12.693 1.00 37.22 144 ARG A O 1
ATOM 1067 N N . VAL A 1 167 ? 66.295 -37.752 -11.124 1.00 35.02 145 VAL A N 1
ATOM 1068 C CA . VAL A 1 167 ? 65.204 -36.822 -11.219 1.00 34.57 145 VAL A CA 1
ATOM 1069 C C . VAL A 1 167 ? 65.788 -35.484 -11.535 1.00 36.06 145 VAL A C 1
ATOM 1070 O O . VAL A 1 167 ? 66.869 -35.128 -11.044 1.00 36.16 145 VAL A O 1
ATOM 1074 N N . THR A 1 168 ? 65.087 -34.778 -12.415 1.00 34.19 146 THR A N 1
ATOM 1075 C CA . THR A 1 168 ? 65.527 -33.501 -12.923 1.00 33.81 146 THR A CA 1
ATOM 1076 C C . THR A 1 168 ? 64.629 -32.496 -12.274 1.00 32.09 146 THR A C 1
ATOM 1077 O O . THR A 1 168 ? 63.432 -32.709 -12.177 1.00 32.25 146 THR A O 1
ATOM 1081 N N . THR A 1 169 ? 65.211 -31.408 -11.812 1.00 31.33 147 THR A N 1
ATOM 1082 C CA . THR A 1 169 ? 64.471 -30.428 -11.033 1.00 31.52 147 THR A CA 1
ATOM 1083 C C . THR A 1 169 ? 64.880 -29.026 -11.466 1.00 31.91 147 THR A C 1
ATOM 1084 O O . THR A 1 169 ? 65.972 -28.828 -11.983 1.00 33.02 147 THR A O 1
ATOM 1088 N N . SER A 1 170 ? 64.008 -28.056 -11.254 1.00 30.77 148 SER A N 1
ATOM 1089 C CA . SER A 1 170 ? 64.337 -26.648 -11.458 1.00 32.53 148 SER A CA 1
ATOM 1090 C C . SER A 1 170 ? 65.658 -26.204 -10.784 1.00 36.60 148 SER A C 1
ATOM 1091 O O . SER A 1 170 ? 66.101 -25.065 -10.957 1.00 36.37 148 SER A O 1
ATOM 1094 N N . ALA A 1 171 ? 66.271 -27.083 -9.992 1.00 34.22 149 ALA A N 1
ATOM 1095 C CA . ALA A 1 171 ? 67.499 -26.723 -9.312 1.00 34.53 149 ALA A CA 1
ATOM 1096 C C . ALA A 1 171 ? 68.711 -27.542 -9.752 1.00 35.30 149 ALA A C 1
ATOM 1097 O O . ALA A 1 171 ? 69.834 -27.282 -9.303 1.00 38.34 149 ALA A O 1
ATOM 1099 N N . GLY A 1 172 ? 68.495 -28.544 -10.594 1.00 32.29 150 GLY A N 1
ATOM 1100 C CA . GLY A 1 172 ? 69.585 -29.420 -11.003 1.00 33.31 150 GLY A CA 1
ATOM 1101 C C . GLY A 1 172 ? 69.125 -30.860 -11.057 1.00 34.43 150 GLY A C 1
ATOM 1102 O O . GLY A 1 172 ? 67.922 -31.119 -11.019 1.00 36.11 150 GLY A O 1
ATOM 1103 N N . THR A 1 173 ? 70.046 -31.810 -11.141 1.00 32.95 151 THR A N 1
ATOM 1104 C CA . THR A 1 173 ? 69.611 -33.206 -11.142 1.00 35.38 151 THR A CA 1
ATOM 1105 C C . THR A 1 173 ? 70.152 -33.975 -9.939 1.00 36.95 151 THR A C 1
ATOM 1106 O O . THR A 1 173 ? 71.238 -33.664 -9.414 1.00 36.45 151 THR A O 1
ATOM 1110 N N . VAL A 1 174 ? 69.378 -34.961 -9.498 1.00 33.72 152 VAL A N 1
ATOM 1111 C CA . VAL A 1 174 ? 69.818 -35.867 -8.445 1.00 34.75 152 VAL A CA 1
ATOM 1112 C C . VAL A 1 174 ? 69.656 -37.307 -8.856 1.00 34.10 152 VAL A C 1
ATOM 1113 O O . VAL A 1 174 ? 68.632 -37.671 -9.427 1.00 34.17 152 VAL A O 1
ATOM 1117 N N . ASP A 1 175 ? 70.627 -38.138 -8.492 1.00 36.41 153 ASP A N 1
ATOM 1118 C CA . ASP A 1 175 ? 70.505 -39.589 -8.659 1.00 35.90 153 ASP A CA 1
ATOM 1119 C C . ASP A 1 175 ? 70.212 -40.303 -7.343 1.00 35.11 153 ASP A C 1
ATOM 1120 O O . ASP A 1 175 ? 70.776 -39.941 -6.326 1.00 38.42 153 ASP A O 1
ATOM 1125 N N . ALA A 1 176 ? 69.352 -41.317 -7.347 1.00 32.98 154 ALA A N 1
ATOM 1126 C CA . ALA A 1 176 ? 69.142 -42.095 -6.133 1.00 37.44 154 ALA A CA 1
ATOM 1127 C C . ALA A 1 176 ? 68.786 -43.560 -6.365 1.00 37.75 154 ALA A C 1
ATOM 1128 O O . ALA A 1 176 ? 68.085 -43.896 -7.297 1.00 40.07 154 ALA A O 1
ATOM 1130 N N . ALA A 1 177 ? 69.253 -44.420 -5.472 1.00 39.51 155 ALA A N 1
ATOM 1131 C CA . ALA A 1 177 ? 68.895 -45.833 -5.503 1.00 40.45 155 ALA A CA 1
ATOM 1132 C C . ALA A 1 177 ? 67.397 -46.054 -5.273 1.00 38.04 155 ALA A C 1
ATOM 1133 O O . ALA A 1 177 ? 66.820 -47.007 -5.801 1.00 37.01 155 ALA A O 1
ATOM 1135 N N . SER A 1 178 ? 66.786 -45.191 -4.459 1.00 36.00 156 SER A N 1
ATOM 1136 C CA . SER A 1 178 ? 65.368 -45.303 -4.125 1.00 33.29 156 SER A CA 1
ATOM 1137 C C . SER A 1 178 ? 64.683 -43.978 -4.363 1.00 32.29 156 SER A C 1
ATOM 1138 O O . SER A 1 178 ? 65.251 -42.910 -4.136 1.00 31.60 156 SER A O 1
ATOM 1141 N N . LEU A 1 179 ? 63.450 -44.043 -4.825 1.00 31.89 157 LEU A N 1
ATOM 1142 C CA . LEU A 1 179 ? 62.699 -42.833 -5.071 1.00 31.09 157 LEU A CA 1
ATOM 1143 C C . LEU A 1 179 ? 61.331 -43.003 -4.473 1.00 29.59 157 LEU A C 1
ATOM 1144 O O . LEU A 1 179 ? 60.653 -44.006 -4.707 1.00 29.56 157 LEU A O 1
ATOM 1149 N N . VAL A 1 180 ? 60.931 -42.007 -3.696 1.00 28.44 158 VAL A N 1
ATOM 1150 C CA . VAL A 1 180 ? 59.710 -42.099 -2.939 1.00 28.04 158 VAL A CA 1
ATOM 1151 C C . VAL A 1 180 ? 58.790 -40.997 -3.388 1.00 27.17 158 VAL A C 1
ATOM 1152 O O . VAL A 1 180 ? 59.123 -39.813 -3.333 1.00 25.50 158 VAL A O 1
ATOM 1156 N N . VAL A 1 181 ? 57.636 -41.431 -3.873 1.00 28.78 159 VAL A N 1
ATOM 1157 C CA . VAL A 1 181 ? 56.577 -40.550 -4.325 1.00 28.24 159 VAL A CA 1
ATOM 1158 C C . VAL A 1 181 ? 55.624 -40.340 -3.156 1.00 27.92 159 VAL A C 1
ATOM 1159 O O . VAL A 1 181 ? 54.911 -41.261 -2.731 1.00 26.65 159 VAL A O 1
ATOM 1163 N N . ALA A 1 182 ? 55.642 -39.117 -2.629 1.00 28.90 160 ALA A N 1
ATOM 1164 C CA . ALA A 1 182 ? 54.882 -38.752 -1.440 1.00 25.71 160 ALA A CA 1
ATOM 1165 C C . ALA A 1 182 ? 54.232 -37.383 -1.677 1.00 29.03 160 ALA A C 1
ATOM 1166 O O . ALA A 1 182 ? 54.184 -36.517 -0.764 1.00 29.09 160 ALA A O 1
ATOM 1168 N N . SER A 1 183 ? 53.730 -37.195 -2.905 1.00 28.04 161 SER A N 1
ATOM 1169 C CA . SER A 1 183 ? 53.240 -35.896 -3.364 1.00 28.68 161 SER A CA 1
ATOM 1170 C C . SER A 1 183 ? 51.745 -35.637 -3.169 1.00 28.85 161 SER A C 1
ATOM 1171 O O . SER A 1 183 ? 51.236 -34.633 -3.664 1.00 28.97 161 SER A O 1
ATOM 1174 N N . GLY A 1 184 ? 51.055 -36.529 -2.461 1.00 28.80 162 GLY A N 1
ATOM 1175 C CA . GLY A 1 184 ? 49.668 -36.302 -2.049 1.00 27.96 162 GLY A CA 1
ATOM 1176 C C . GLY A 1 184 ? 48.635 -36.496 -3.165 1.00 30.37 162 GLY A C 1
ATOM 1177 O O . GLY A 1 184 ? 48.875 -37.213 -4.140 1.00 25.38 162 GLY A O 1
ATOM 1178 N N . GLY A 1 185 ? 47.474 -35.857 -3.016 1.00 31.17 163 GLY A N 1
ATOM 1179 C CA . GLY A 1 185 ? 46.401 -35.968 -3.992 1.00 28.47 163 GLY A CA 1
ATOM 1180 C C . GLY A 1 185 ? 45.976 -34.619 -4.558 1.00 29.81 163 GLY A C 1
ATOM 1181 O O . GLY A 1 185 ? 46.694 -33.622 -4.412 1.00 28.56 163 GLY A O 1
ATOM 1182 N N . LYS A 1 186 ? 44.786 -34.579 -5.164 1.00 30.58 164 LYS A N 1
ATOM 1183 C CA . LYS A 1 186 ? 44.340 -33.420 -5.945 1.00 31.26 164 LYS A CA 1
ATOM 1184 C C . LYS A 1 186 ? 43.568 -32.333 -5.177 1.00 30.53 164 LYS A C 1
ATOM 1185 O O . LYS A 1 186 ? 43.237 -31.293 -5.740 1.00 33.95 164 LYS A O 1
ATOM 1191 N N . SER A 1 187 ? 43.337 -32.526 -3.914 1.00 29.76 165 SER A N 1
ATOM 1192 C CA . SER A 1 187 ? 42.550 -31.609 -3.136 1.00 31.30 165 SER A CA 1
ATOM 1193 C C . SER A 1 187 ? 43.238 -30.292 -2.769 1.00 30.78 165 SER A C 1
ATOM 1194 O O . SER A 1 187 ? 44.373 -30.258 -2.424 1.00 27.27 165 SER A O 1
ATOM 1197 N N . ILE A 1 188 ? 42.504 -29.206 -2.887 1.00 29.21 166 ILE A N 1
ATOM 1198 C CA . ILE A 1 188 ? 42.985 -27.848 -2.661 1.00 28.09 166 ILE A CA 1
ATOM 1199 C C . ILE A 1 188 ? 44.226 -27.503 -3.523 1.00 31.35 166 ILE A C 1
ATOM 1200 O O . ILE A 1 188 ? 45.341 -27.359 -3.027 1.00 31.12 166 ILE A O 1
ATOM 1205 N N . PRO A 1 189 ? 44.031 -27.389 -4.844 1.00 32.11 167 PRO A N 1
ATOM 1206 C CA . PRO A 1 189 ? 45.110 -26.964 -5.741 1.00 31.39 167 PRO A CA 1
ATOM 1207 C C . PRO A 1 189 ? 45.815 -25.694 -5.238 1.00 33.22 167 PRO A C 1
ATOM 1208 O O . PRO A 1 189 ? 47.030 -25.573 -5.353 1.00 35.78 167 PRO A O 1
ATOM 1212 N N . LYS A 1 190 ? 45.065 -24.748 -4.698 1.00 30.97 168 LYS A N 1
ATOM 1213 C CA . LYS A 1 190 ? 45.653 -23.486 -4.275 1.00 33.65 168 LYS A CA 1
ATOM 1214 C C . LYS A 1 190 ? 46.828 -23.677 -3.308 1.00 36.78 168 LYS A C 1
ATOM 1215 O O . LYS A 1 190 ? 47.674 -22.801 -3.164 1.00 34.97 168 LYS A O 1
ATOM 1229 N N . GLY A 1 192 ? 49.095 -26.053 -3.540 1.00 34.70 170 GLY A N 1
ATOM 1230 C CA . GLY A 1 192 ? 50.164 -26.829 -4.121 1.00 33.23 170 GLY A CA 1
ATOM 1231 C C . GLY A 1 192 ? 49.860 -28.304 -4.318 1.00 34.02 170 GLY A C 1
ATOM 1232 O O . GLY A 1 192 ? 50.788 -29.089 -4.549 1.00 33.72 170 GLY A O 1
ATOM 1233 N N . ALA A 1 193 ? 48.585 -28.698 -4.256 1.00 32.09 171 ALA A N 1
ATOM 1234 C CA . ALA A 1 193 ? 48.220 -30.071 -4.615 1.00 31.06 171 ALA A CA 1
ATOM 1235 C C . ALA A 1 193 ? 48.411 -30.308 -6.112 1.00 30.86 171 ALA A C 1
ATOM 1236 O O . ALA A 1 193 ? 47.982 -29.484 -6.932 1.00 30.97 171 ALA A O 1
ATOM 1238 N N . THR A 1 194 ? 49.037 -31.429 -6.473 1.00 29.76 172 THR A N 1
ATOM 1239 C CA . THR A 1 194 ? 49.065 -31.869 -7.879 1.00 29.32 172 THR A CA 1
ATOM 1240 C C . THR A 1 194 ? 48.883 -33.388 -8.014 1.00 28.65 172 THR A C 1
ATOM 1241 O O . THR A 1 194 ? 49.003 -34.121 -7.036 1.00 26.75 172 THR A O 1
ATOM 1245 N N . GLY A 1 195 ? 48.628 -33.839 -9.249 1.00 29.06 173 GLY A N 1
ATOM 1246 C CA . GLY A 1 195 ? 48.546 -35.250 -9.579 1.00 28.41 173 GLY A CA 1
ATOM 1247 C C . GLY A 1 195 ? 49.877 -35.899 -9.951 1.00 28.95 173 GLY A C 1
ATOM 1248 O O . GLY A 1 195 ? 49.891 -36.970 -10.543 1.00 30.99 173 GLY A O 1
ATOM 1249 N N . LEU A 1 196 ? 50.992 -35.283 -9.575 1.00 26.86 174 LEU A N 1
ATOM 1250 C CA . LEU A 1 196 ? 52.294 -35.828 -9.926 1.00 29.00 174 LEU A CA 1
ATOM 1251 C C . LEU A 1 196 ? 52.424 -37.343 -9.732 1.00 31.15 174 LEU A C 1
ATOM 1252 O O . LEU A 1 196 ? 52.956 -38.042 -10.599 1.00 34.90 174 LEU A O 1
ATOM 1257 N N . ALA A 1 197 ? 51.924 -37.851 -8.621 1.00 31.19 175 ALA A N 1
ATOM 1258 C CA . ALA A 1 197 ? 52.020 -39.272 -8.285 1.00 31.22 175 ALA A CA 1
ATOM 1259 C C . ALA A 1 197 ? 51.424 -40.148 -9.367 1.00 30.47 175 ALA A C 1
ATOM 1260 O O . ALA A 1 197 ? 51.996 -41.178 -9.742 1.00 29.73 175 ALA A O 1
ATOM 1262 N N . TYR A 1 198 ? 50.249 -39.752 -9.834 1.00 30.32 176 TYR A N 1
ATOM 1263 C CA . TYR A 1 198 ? 49.549 -40.500 -10.869 1.00 32.06 176 TYR A CA 1
ATOM 1264 C C . TYR A 1 198 ? 50.325 -40.502 -12.184 1.00 33.02 176 TYR A C 1
ATOM 1265 O O . TYR A 1 198 ? 50.409 -41.539 -12.852 1.00 33.18 176 TYR A O 1
ATOM 1274 N N . ARG A 1 199 ? 50.910 -39.363 -12.544 1.00 31.47 177 ARG A N 1
ATOM 1275 C CA . ARG A 1 199 ? 51.677 -39.292 -13.794 1.00 32.22 177 ARG A CA 1
ATOM 1276 C C . ARG A 1 199 ? 52.902 -40.215 -13.754 1.00 32.14 177 ARG A C 1
ATOM 1277 O O . ARG A 1 199 ? 53.274 -40.847 -14.759 1.00 32.74 177 ARG A O 1
ATOM 1285 N N . ILE A 1 200 ? 53.502 -40.336 -12.578 1.00 30.37 178 ILE A N 1
ATOM 1286 C CA . ILE A 1 200 ? 54.652 -41.209 -12.418 1.00 29.68 178 ILE A CA 1
ATOM 1287 C C . ILE A 1 200 ? 54.239 -42.679 -12.383 1.00 31.16 178 ILE A C 1
ATOM 1288 O O . ILE A 1 200 ? 54.940 -43.546 -12.909 1.00 32.92 178 ILE A O 1
ATOM 1293 N N . ALA A 1 201 ? 53.098 -42.966 -11.773 1.00 30.50 179 ALA A N 1
ATOM 1294 C CA . ALA A 1 201 ? 52.615 -44.336 -11.750 1.00 33.00 179 ALA A CA 1
ATOM 1295 C C . ALA A 1 201 ? 52.398 -44.805 -13.189 1.00 34.32 179 ALA A C 1
ATOM 1296 O O . ALA A 1 201 ? 52.914 -45.848 -13.595 1.00 34.49 179 ALA A O 1
ATOM 1298 N N . GLU A 1 202 ? 51.662 -44.013 -13.962 1.00 33.16 180 GLU A N 1
ATOM 1299 C CA . GLU A 1 202 ? 51.319 -44.391 -15.338 1.00 36.88 180 GLU A CA 1
ATOM 1300 C C . GLU A 1 202 ? 52.605 -44.522 -16.155 1.00 35.12 180 GLU A C 1
ATOM 1301 O O . GLU A 1 202 ? 52.822 -45.511 -16.862 1.00 33.09 180 GLU A O 1
ATOM 1307 N N . GLN A 1 203 ? 53.499 -43.559 -15.986 1.00 34.57 181 GLN A N 1
ATOM 1308 C CA . GLN A 1 203 ? 54.770 -43.632 -16.674 1.00 33.79 181 GLN A CA 1
ATOM 1309 C C . GLN A 1 203 ? 55.535 -44.937 -16.410 1.00 36.05 181 GLN A C 1
ATOM 1310 O O . GLN A 1 203 ? 56.307 -45.381 -17.250 1.00 35.63 181 GLN A O 1
ATOM 1316 N N . PHE A 1 204 ? 55.348 -45.551 -15.248 1.00 34.85 182 PHE A N 1
ATOM 1317 C CA . PHE A 1 204 ? 56.042 -46.798 -14.977 1.00 34.05 182 PHE A CA 1
ATOM 1318 C C . PHE A 1 204 ? 55.106 -47.988 -15.062 1.00 36.87 182 PHE A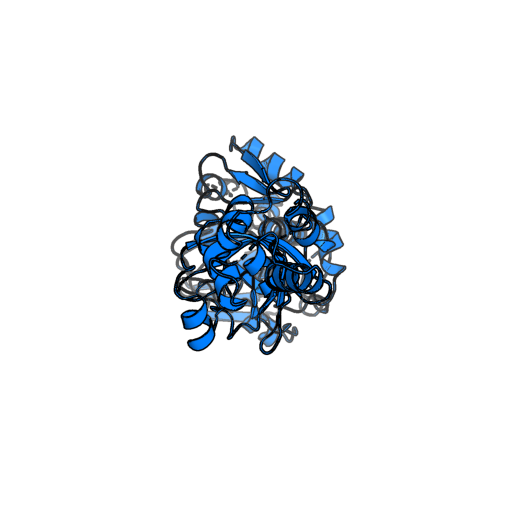 C 1
ATOM 1319 O O . PHE A 1 204 ? 55.412 -49.071 -14.552 1.00 37.85 182 PHE A O 1
ATOM 1327 N N . GLY A 1 205 ? 53.965 -47.783 -15.711 1.00 34.60 183 GLY A N 1
ATOM 1328 C CA . GLY A 1 205 ? 53.031 -48.862 -15.961 1.00 33.30 183 GLY A CA 1
ATOM 1329 C C . GLY A 1 205 ? 52.204 -49.360 -14.786 1.00 37.86 183 GLY A C 1
ATOM 1330 O O . GLY A 1 205 ? 51.542 -50.399 -14.897 1.00 38.59 183 GLY A O 1
ATOM 1331 N N . LEU A 1 206 ? 52.237 -48.652 -13.657 1.00 36.02 184 LEU A N 1
ATOM 1332 C CA . LEU A 1 206 ? 51.369 -49.002 -12.530 1.00 35.66 184 LEU A CA 1
ATOM 1333 C C . LEU A 1 206 ? 49.947 -48.490 -12.760 1.00 35.31 184 LEU A C 1
ATOM 1334 O O . LEU A 1 206 ? 49.742 -47.340 -13.137 1.00 35.01 184 LEU A O 1
ATOM 1339 N N . PRO A 1 207 ? 48.949 -49.349 -12.551 1.00 35.22 185 PRO A N 1
ATOM 1340 C CA . PRO A 1 207 ? 47.580 -48.890 -12.810 1.00 34.24 185 PRO A CA 1
ATOM 1341 C C . PRO A 1 207 ? 47.212 -47.801 -11.802 1.00 34.97 185 PRO A C 1
ATOM 1342 O O . PRO A 1 207 ? 47.835 -47.737 -10.750 1.00 34.00 185 PRO A O 1
ATOM 1346 N N . VAL A 1 208 ? 46.239 -46.956 -12.119 1.00 32.46 186 VAL A N 1
ATOM 1347 C CA . VAL A 1 208 ? 45.795 -45.943 -11.184 1.00 32.41 186 VAL A CA 1
ATOM 1348 C C . VAL A 1 208 ? 44.283 -46.032 -10.975 1.00 33.07 186 VAL A C 1
ATOM 1349 O O . VAL A 1 208 ? 43.506 -45.882 -11.918 1.00 33.26 186 VAL A O 1
ATOM 1353 N N . VAL A 1 209 ? 43.869 -46.313 -9.741 1.00 31.73 187 VAL A N 1
ATOM 1354 C CA . VAL A 1 209 ? 42.461 -46.437 -9.451 1.00 30.40 187 VAL A CA 1
ATOM 1355 C C . VAL A 1 209 ? 41.849 -45.061 -9.596 1.00 32.23 187 VAL A C 1
ATOM 1356 O O . VAL A 1 209 ? 42.416 -44.063 -9.172 1.00 33.58 187 VAL A O 1
ATOM 1360 N N . GLU A 1 210 ? 40.707 -45.008 -10.253 1.00 35.59 188 GLU A N 1
ATOM 1361 C CA . GLU A 1 210 ? 40.102 -43.749 -10.651 1.00 36.81 188 GLU A CA 1
ATOM 1362 C C . GLU A 1 210 ? 39.866 -42.809 -9.466 1.00 36.90 188 GLU A C 1
ATOM 1363 O O . GLU A 1 210 ? 39.228 -43.181 -8.457 1.00 38.44 188 GLU A O 1
ATOM 1369 N N . THR A 1 211 ? 40.368 -41.589 -9.601 1.00 31.78 189 THR A N 1
ATOM 1370 C CA . THR A 1 211 ? 40.319 -40.631 -8.525 1.00 31.15 189 THR A CA 1
ATOM 1371 C C . THR A 1 211 ? 39.065 -39.728 -8.482 1.00 33.54 189 THR A C 1
ATOM 1372 O O . THR A 1 211 ? 38.501 -39.369 -9.526 1.00 30.21 189 THR A O 1
ATOM 1376 N N . ARG A 1 212 ? 38.625 -39.386 -7.261 1.00 30.41 190 ARG A N 1
ATOM 1377 C CA . ARG A 1 212 ? 37.588 -38.364 -7.107 1.00 30.88 190 ARG A CA 1
ATOM 1378 C C . ARG A 1 212 ? 37.637 -37.540 -5.828 1.00 31.19 190 ARG A C 1
ATOM 1379 O O . ARG A 1 212 ? 38.108 -37.999 -4.780 1.00 30.70 190 ARG A O 1
ATOM 1387 N N . PRO A 1 213 ? 37.115 -36.310 -5.913 1.00 32.52 191 PRO A N 1
ATOM 1388 C CA . PRO A 1 213 ? 36.964 -35.480 -4.706 1.00 30.33 191 PRO A CA 1
ATOM 1389 C C . PRO A 1 213 ? 36.186 -36.263 -3.635 1.00 29.08 191 PRO A C 1
ATOM 1390 O O . PRO A 1 213 ? 35.105 -36.749 -3.942 1.00 28.64 191 PRO A O 1
ATOM 1394 N N . ALA A 1 214 ? 36.734 -36.390 -2.422 1.00 30.39 192 ALA A N 1
ATOM 1395 C CA . ALA A 1 214 ? 36.042 -37.059 -1.301 1.00 29.96 192 ALA A CA 1
ATOM 1396 C C . ALA A 1 214 ? 36.130 -36.214 -0.012 1.00 29.45 192 ALA A C 1
ATOM 1397 O O . ALA A 1 214 ? 36.951 -35.291 0.059 1.00 28.57 192 ALA A O 1
ATOM 1399 N N . LEU A 1 215 ? 35.300 -36.528 0.992 1.00 28.61 193 LEU A N 1
ATOM 1400 C CA . LEU A 1 215 ? 35.149 -35.666 2.182 1.00 27.35 193 LEU A CA 1
ATOM 1401 C C . LEU A 1 215 ? 34.909 -34.216 1.711 1.00 28.81 193 LEU A C 1
ATOM 1402 O O . LEU A 1 215 ? 35.631 -33.275 2.065 1.00 27.12 193 LEU A O 1
ATOM 1407 N N . VAL A 1 216 ? 33.892 -34.069 0.870 1.00 27.11 194 VAL A N 1
ATOM 1408 C CA . VAL A 1 216 ? 33.625 -32.830 0.174 1.00 27.27 194 VAL A CA 1
ATOM 1409 C C . VAL A 1 216 ? 32.159 -32.539 0.402 1.00 27.44 194 VAL A C 1
ATOM 1410 O O . VAL A 1 216 ? 31.346 -33.459 0.414 1.00 27.69 194 VAL A O 1
ATOM 1414 N N . PRO A 1 217 ? 31.797 -31.266 0.565 1.00 27.74 195 PRO A N 1
ATOM 1415 C CA . PRO A 1 217 ? 30.368 -30.924 0.545 1.00 29.79 195 PRO A CA 1
ATOM 1416 C C . PRO A 1 217 ? 29.703 -31.307 -0.773 1.00 31.63 195 PRO A C 1
ATOM 1417 O O . PRO A 1 217 ? 30.338 -31.506 -1.819 1.00 33.64 195 PRO A O 1
ATOM 1421 N N . LEU A 1 218 ? 28.389 -31.379 -0.717 1.00 33.34 196 LEU A N 1
ATOM 1422 C CA . LEU A 1 218 ? 27.570 -31.813 -1.830 1.00 29.90 196 LEU A CA 1
ATOM 1423 C C . LEU A 1 218 ? 26.695 -30.655 -2.251 1.00 30.97 196 LEU A C 1
ATOM 1424 O O . LEU A 1 218 ? 26.220 -29.888 -1.423 1.00 34.68 196 LEU A O 1
ATOM 1429 N N . THR A 1 219 ? 26.448 -30.529 -3.537 1.00 33.83 197 THR A N 1
ATOM 1430 C CA . THR A 1 219 ? 25.677 -29.402 -4.035 1.00 36.05 197 THR A CA 1
ATOM 1431 C C . THR A 1 219 ? 24.217 -29.786 -4.259 1.00 35.11 197 THR A C 1
ATOM 1432 O O . THR A 1 219 ? 23.880 -30.951 -4.472 1.00 34.61 197 THR A O 1
ATOM 1436 N N . LEU A 1 220 ? 23.360 -28.783 -4.185 1.00 36.14 198 LEU A N 1
ATOM 1437 C CA . LEU A 1 220 ? 21.961 -28.937 -4.514 1.00 39.44 198 LEU A CA 1
ATOM 1438 C C . LEU A 1 220 ? 21.674 -27.990 -5.666 1.00 43.32 198 LEU A C 1
ATOM 1439 O O . LEU A 1 220 ? 22.320 -26.927 -5.769 1.00 40.59 198 LEU A O 1
ATOM 1444 N N . ASP A 1 221 ? 20.712 -28.367 -6.519 1.00 43.85 199 ASP A N 1
ATOM 1445 C CA . ASP A 1 221 ? 20.359 -27.557 -7.683 1.00 45.48 199 ASP A CA 1
ATOM 1446 C C . ASP A 1 221 ? 19.511 -26.355 -7.293 1.00 46.64 199 ASP A C 1
ATOM 1447 O O . ASP A 1 221 ? 19.001 -26.271 -6.174 1.00 46.30 199 ASP A O 1
ATOM 1452 N N . GLN A 1 222 ? 19.357 -25.434 -8.234 1.00 49.07 200 GLN A N 1
ATOM 1453 C CA . GLN A 1 222 ? 18.715 -24.157 -7.957 1.00 49.99 200 GLN A CA 1
ATOM 1454 C C . GLN A 1 222 ? 17.364 -24.336 -7.299 1.00 47.19 200 GLN A C 1
ATOM 1455 O O . GLN A 1 222 ? 17.020 -23.580 -6.380 1.00 45.27 200 GLN A O 1
ATOM 1461 N N . ALA A 1 223 ? 16.621 -25.346 -7.758 1.00 43.33 201 ALA A N 1
ATOM 1462 C CA . ALA A 1 223 ? 15.300 -25.656 -7.209 1.00 44.22 201 ALA A CA 1
ATOM 1463 C C . ALA A 1 223 ? 15.358 -26.151 -5.753 1.00 45.65 201 ALA A C 1
ATOM 1464 O O . ALA A 1 223 ? 14.616 -25.659 -4.896 1.00 42.46 201 ALA A O 1
ATOM 1466 N N . GLN A 1 224 ? 16.215 -27.135 -5.475 1.00 43.85 202 GLN A N 1
ATOM 1467 C CA . GLN A 1 224 ? 16.399 -27.554 -4.088 1.00 45.82 202 GLN A CA 1
ATOM 1468 C C . GLN A 1 224 ? 16.854 -26.369 -3.246 1.00 43.31 202 GLN A C 1
ATOM 1469 O O . GLN A 1 224 ? 16.271 -26.100 -2.201 1.00 42.03 202 GLN A O 1
ATOM 1475 N N . LEU A 1 225 ? 17.850 -25.631 -3.733 1.00 43.80 203 LEU A N 1
ATOM 1476 C CA . LEU A 1 225 ? 18.340 -24.448 -3.020 1.00 44.77 203 LEU A CA 1
ATOM 1477 C C . LEU A 1 225 ? 17.260 -23.400 -2.754 1.00 44.71 203 LEU A C 1
ATOM 1478 O O . LEU A 1 225 ? 17.322 -22.690 -1.756 1.00 46.18 203 LEU A O 1
ATOM 1483 N N . ALA A 1 226 ? 16.270 -23.315 -3.633 1.00 42.56 204 ALA A N 1
ATOM 1484 C CA . ALA A 1 226 ? 15.162 -22.395 -3.442 1.00 41.71 204 ALA A CA 1
ATOM 1485 C C . ALA A 1 226 ? 14.225 -22.915 -2.369 1.00 42.65 204 ALA A C 1
ATOM 1486 O O . ALA A 1 226 ? 13.723 -22.148 -1.523 1.00 42.84 204 ALA A O 1
ATOM 1488 N N . LYS A 1 227 ? 13.975 -24.220 -2.403 1.00 40.96 205 LYS A N 1
ATOM 1489 C CA . LYS A 1 227 ? 13.082 -24.839 -1.428 1.00 43.02 205 LYS A CA 1
ATOM 1490 C C . LYS A 1 227 ? 13.637 -24.779 0.022 1.00 43.54 205 LYS A C 1
ATOM 1491 O O . LYS A 1 227 ? 12.882 -24.665 0.990 1.00 42.48 205 LYS A O 1
ATOM 1497 N N . LEU A 1 228 ? 14.958 -24.846 0.147 1.00 41.76 206 LEU A N 1
ATOM 1498 C CA . LEU A 1 228 ? 15.641 -24.806 1.433 1.00 41.10 206 LEU A CA 1
ATOM 1499 C C . LEU A 1 228 ? 16.137 -23.408 1.630 1.00 41.83 206 LEU A C 1
ATOM 1500 O O . LEU A 1 228 ? 17.066 -23.160 2.394 1.00 39.38 206 LEU A O 1
ATOM 1505 N N . GLY A 1 229 ? 15.515 -22.493 0.902 1.00 44.25 207 GLY A N 1
ATOM 1506 C CA . GLY A 1 229 ? 15.893 -21.096 0.940 1.00 43.48 207 GLY A CA 1
ATOM 1507 C C . GLY A 1 229 ? 16.118 -20.561 2.335 1.00 42.65 207 GLY A C 1
ATOM 1508 O O . GLY A 1 229 ? 17.136 -19.931 2.599 1.00 45.60 207 GLY A O 1
ATOM 1509 N N . ALA A 1 230 ? 15.176 -20.828 3.232 1.00 42.21 208 ALA A N 1
ATOM 1510 C CA . ALA A 1 230 ? 15.203 -20.228 4.555 1.00 41.89 208 ALA A CA 1
ATOM 1511 C C . ALA A 1 230 ? 15.917 -21.058 5.637 1.00 41.49 208 ALA A C 1
ATOM 1512 O O . ALA A 1 230 ? 15.850 -20.724 6.824 1.00 42.00 208 ALA A O 1
ATOM 1514 N N . LEU A 1 231 ? 16.599 -22.125 5.249 1.00 40.38 209 LEU A N 1
ATOM 1515 C CA . LEU A 1 231 ? 17.273 -22.963 6.235 1.00 37.69 209 LEU A CA 1
ATOM 1516 C C . LEU A 1 231 ? 18.789 -22.806 6.246 1.00 39.49 209 LEU A C 1
ATOM 1517 O O . LEU A 1 231 ? 19.477 -23.535 6.964 1.00 40.19 209 LEU A O 1
ATOM 1522 N N . ALA A 1 232 ? 19.310 -21.872 5.453 1.00 40.05 210 ALA A N 1
ATOM 1523 C CA . ALA A 1 232 ? 20.744 -21.598 5.433 1.00 37.47 210 ALA A CA 1
ATOM 1524 C C . ALA A 1 232 ? 21.220 -21.301 6.838 1.00 40.04 210 ALA A C 1
ATOM 1525 O O . ALA A 1 232 ? 20.720 -20.385 7.495 1.00 40.48 210 ALA A O 1
ATOM 1527 N N . GLY A 1 233 ? 22.179 -22.079 7.320 1.00 39.98 211 GLY A N 1
ATOM 1528 C CA . GLY A 1 233 ? 22.743 -21.825 8.626 1.00 35.33 211 GLY A CA 1
ATOM 1529 C C . GLY A 1 233 ? 22.292 -22.804 9.692 1.00 39.51 211 GLY A C 1
ATOM 1530 O O . GLY A 1 233 ? 22.977 -22.975 10.712 1.00 37.85 211 GLY A O 1
ATOM 1531 N N . VAL A 1 234 ? 21.150 -23.457 9.489 1.00 38.04 212 VAL A N 1
ATOM 1532 C CA . VAL A 1 234 ? 20.761 -24.465 10.470 1.00 38.62 212 VAL A CA 1
ATOM 1533 C C . VAL A 1 234 ? 21.770 -25.623 10.467 1.00 38.81 212 VAL A C 1
ATOM 1534 O O . VAL A 1 234 ? 22.375 -25.968 9.430 1.00 38.70 212 VAL A O 1
ATOM 1538 N N . ALA A 1 235 ? 21.947 -26.213 11.639 1.00 37.06 213 ALA A N 1
ATOM 1539 C CA . ALA A 1 235 ? 22.867 -27.325 11.835 1.00 38.95 213 ALA A CA 1
ATOM 1540 C C . ALA A 1 235 ? 22.143 -28.429 12.593 1.00 39.06 213 ALA A C 1
ATOM 1541 O O . ALA A 1 235 ? 21.846 -28.254 13.767 1.00 39.15 213 ALA A O 1
ATOM 1543 N N . ALA A 1 236 ? 21.874 -29.558 11.943 1.00 37.32 214 ALA A N 1
ATOM 1544 C CA . ALA A 1 236 ? 21.101 -30.633 12.561 1.00 34.39 214 ALA A CA 1
ATOM 1545 C C . ALA A 1 236 ? 21.939 -31.849 12.940 1.00 34.71 214 ALA A C 1
ATOM 1546 O O . ALA A 1 236 ? 22.848 -32.256 12.228 1.00 37.14 214 ALA A O 1
ATOM 1548 N N . ASP A 1 237 ? 21.606 -32.463 14.054 1.00 35.62 215 ASP A N 1
ATOM 1549 C CA . ASP A 1 237 ? 22.115 -33.788 14.337 1.00 36.13 215 ASP A CA 1
ATOM 1550 C C . ASP A 1 237 ? 21.427 -34.696 13.318 1.00 32.79 215 ASP A C 1
ATOM 1551 O O . ASP A 1 237 ? 20.235 -34.570 13.102 1.00 32.33 215 ASP A O 1
ATOM 1556 N N . ALA A 1 238 ? 22.172 -35.584 12.669 1.00 32.80 216 ALA A N 1
ATOM 1557 C CA . ALA A 1 238 ? 21.593 -36.404 11.603 1.00 32.98 216 ALA A CA 1
ATOM 1558 C C . ALA A 1 238 ? 22.424 -37.613 11.255 1.00 32.03 216 ALA A C 1
ATOM 1559 O O . ALA A 1 238 ? 23.642 -37.617 11.414 1.00 32.40 216 ALA A O 1
ATOM 1561 N N . GLU A 1 239 ? 21.746 -38.639 10.765 1.00 30.71 217 GLU A N 1
ATOM 1562 C CA . GLU A 1 239 ? 22.408 -39.690 10.034 1.00 31.48 217 GLU A CA 1
ATOM 1563 C C . GLU A 1 239 ? 22.386 -39.354 8.521 1.00 32.71 217 GLU A C 1
ATOM 1564 O O . GLU A 1 239 ? 21.347 -38.952 7.980 1.00 32.26 217 GLU A O 1
ATOM 1570 N N . ALA A 1 240 ? 23.540 -39.486 7.867 1.00 31.07 218 ALA A N 1
ATOM 1571 C CA . ALA A 1 240 ? 23.660 -39.376 6.409 1.00 29.69 218 ALA A CA 1
ATOM 1572 C C . ALA A 1 240 ? 23.944 -40.777 5.907 1.00 31.15 218 ALA A C 1
ATOM 1573 O O . ALA A 1 240 ? 24.974 -41.389 6.233 1.00 30.22 218 ALA A O 1
ATOM 1575 N N . ARG A 1 241 ? 23.004 -41.289 5.126 1.00 31.42 219 ARG A N 1
ATOM 1576 C CA . ARG A 1 241 ? 23.019 -42.681 4.738 1.00 32.96 219 ARG A CA 1
ATOM 1577 C C . ARG A 1 241 ? 23.059 -42.855 3.216 1.00 34.06 219 ARG A C 1
ATOM 1578 O O . ARG A 1 241 ? 22.322 -42.204 2.469 1.00 35.15 219 ARG A O 1
ATOM 1586 N N . PHE A 1 242 ? 23.931 -43.746 2.766 1.00 33.14 220 PHE A N 1
ATOM 1587 C CA . PHE A 1 242 ? 23.929 -44.179 1.387 1.00 35.07 220 PHE A CA 1
ATOM 1588 C C . PHE A 1 242 ? 24.035 -45.708 1.368 1.00 38.34 220 PHE A C 1
ATOM 1589 O O . PHE A 1 242 ? 25.117 -46.280 1.586 1.00 36.34 220 PHE A O 1
ATOM 1597 N N . GLY A 1 243 ? 22.897 -46.367 1.136 1.00 38.92 221 GLY A N 1
ATOM 1598 C CA . GLY A 1 243 ? 22.850 -47.817 1.143 1.00 36.00 221 GLY A CA 1
ATOM 1599 C C . GLY A 1 243 ? 23.259 -48.317 2.510 1.00 35.45 221 GLY A C 1
ATOM 1600 O O . GLY A 1 243 ? 22.570 -48.079 3.488 1.00 36.99 221 GLY A O 1
ATOM 1601 N N . LYS A 1 244 ? 24.396 -48.995 2.577 1.00 36.19 222 LYS A N 1
ATOM 1602 C CA . LYS A 1 244 ? 24.866 -49.600 3.813 1.00 39.90 222 LYS A CA 1
ATOM 1603 C C . LYS A 1 244 ? 25.754 -48.664 4.658 1.00 39.45 222 LYS A C 1
ATOM 1604 O O . LYS A 1 244 ? 26.107 -48.983 5.800 1.00 34.67 222 LYS A O 1
ATOM 1610 N N . ALA A 1 245 ? 26.126 -47.523 4.086 1.00 36.56 223 ALA A N 1
ATOM 1611 C CA . ALA A 1 245 ? 27.012 -46.613 4.784 1.00 35.32 223 ALA A CA 1
ATOM 1612 C C . ALA A 1 245 ? 26.168 -45.572 5.487 1.00 33.61 223 ALA A C 1
ATOM 1613 O O . ALA A 1 245 ? 25.239 -45.016 4.895 1.00 30.93 223 ALA A O 1
ATOM 1615 N N . ALA A 1 246 ? 26.489 -45.332 6.758 1.00 29.49 224 ALA A N 1
ATOM 1616 C CA . ALA A 1 246 ? 25.776 -44.344 7.550 1.00 30.25 224 ALA A CA 1
ATOM 1617 C C . ALA A 1 246 ? 26.707 -43.661 8.540 1.00 32.97 224 ALA A C 1
ATOM 1618 O O . ALA A 1 246 ? 27.514 -44.307 9.232 1.00 33.26 224 ALA A O 1
ATOM 1620 N N . PHE A 1 247 ? 26.593 -42.346 8.620 1.00 31.94 225 PHE A N 1
ATOM 1621 C CA . PHE A 1 247 ? 27.374 -41.612 9.587 1.00 29.86 225 PHE A CA 1
ATOM 1622 C C . PHE A 1 247 ? 26.470 -40.669 10.301 1.00 31.12 225 PHE A C 1
ATOM 1623 O O . PHE A 1 247 ? 25.583 -40.070 9.691 1.00 30.55 225 PHE A O 1
ATOM 1631 N N . ARG A 1 248 ? 26.715 -40.535 11.598 1.00 31.72 226 ARG A N 1
ATOM 1632 C CA . ARG A 1 248 ? 25.920 -39.665 12.436 1.00 32.02 226 ARG A CA 1
ATOM 1633 C C . ARG A 1 248 ? 26.780 -38.494 12.842 1.00 32.11 226 ARG A C 1
ATOM 1634 O O . ARG A 1 248 ? 27.777 -38.649 13.561 1.00 30.28 226 ARG A O 1
ATOM 1642 N N . GLU A 1 249 ? 26.400 -37.315 12.387 1.00 29.11 227 GLU A N 1
ATOM 1643 C CA . GLU A 1 249 ? 27.103 -36.138 12.826 1.00 31.81 227 GLU A CA 1
ATOM 1644 C C . GLU A 1 249 ? 26.303 -34.918 12.401 1.00 30.96 227 GLU A C 1
ATOM 1645 O O . GLU A 1 249 ? 25.139 -35.063 12.077 1.00 32.40 227 GLU A O 1
ATOM 1651 N N . ALA A 1 250 ? 26.884 -33.722 12.455 1.00 30.47 228 ALA A N 1
ATOM 1652 C CA . ALA A 1 250 ? 26.150 -32.526 12.060 1.00 30.93 228 ALA A CA 1
ATOM 1653 C C . ALA A 1 250 ? 25.940 -32.463 10.543 1.00 29.76 228 ALA A C 1
ATOM 1654 O O . ALA A 1 250 ? 26.811 -32.838 9.761 1.00 30.30 228 ALA A O 1
ATOM 1656 N N . VAL A 1 251 ? 24.762 -32.011 10.138 1.00 30.11 229 VAL A N 1
ATOM 1657 C CA . VAL A 1 251 ? 24.525 -31.670 8.742 1.00 32.21 229 VAL A CA 1
ATOM 1658 C C . VAL A 1 251 ? 24.261 -30.173 8.625 1.00 31.41 229 VAL A C 1
ATOM 1659 O O . VAL A 1 251 ? 23.375 -29.647 9.286 1.00 33.96 229 VAL A O 1
ATOM 1663 N N . LEU A 1 252 ? 25.052 -29.489 7.814 1.00 30.42 230 LEU A N 1
ATOM 1664 C CA . LEU A 1 252 ? 24.884 -28.057 7.617 1.00 31.07 230 LEU A CA 1
ATOM 1665 C C . LEU A 1 252 ? 24.134 -27.746 6.329 1.00 32.68 230 LEU A C 1
ATOM 1666 O O . LEU A 1 252 ? 24.398 -28.334 5.289 1.00 33.40 230 LEU A O 1
ATOM 1671 N N . ILE A 1 253 ? 23.179 -26.838 6.400 1.00 34.40 231 ILE A N 1
ATOM 1672 C CA . ILE A 1 253 ? 22.511 -26.377 5.195 1.00 36.28 231 ILE A CA 1
ATOM 1673 C C . ILE A 1 253 ? 22.986 -24.970 4.856 1.00 37.64 231 ILE A C 1
ATOM 1674 O O . ILE A 1 253 ? 22.912 -24.063 5.676 1.00 36.92 231 ILE A O 1
ATOM 1679 N N . THR A 1 254 ? 23.485 -24.807 3.636 1.00 38.50 232 THR A N 1
ATOM 1680 C CA . THR A 1 254 ? 24.085 -23.549 3.211 1.00 41.43 232 THR A CA 1
ATOM 1681 C C . THR A 1 254 ? 23.412 -23.094 1.919 1.00 43.73 232 THR A C 1
ATOM 1682 O O . THR A 1 254 ? 22.400 -23.670 1.498 1.00 41.86 232 THR A O 1
ATOM 1686 N N . HIS A 1 255 ? 23.999 -22.084 1.279 1.00 44.55 233 HIS A N 1
ATOM 1687 C CA . HIS A 1 255 ? 23.459 -21.556 0.034 1.00 43.71 233 HIS A CA 1
ATOM 1688 C C . HIS A 1 255 ? 23.982 -22.306 -1.165 1.00 45.13 233 HIS A C 1
ATOM 1689 O O . HIS A 1 255 ? 23.405 -22.205 -2.250 1.00 44.71 233 HIS A O 1
ATOM 1696 N N . ARG A 1 256 ? 25.056 -23.066 -0.960 1.00 45.10 234 ARG A N 1
ATOM 1697 C CA . ARG A 1 256 ? 25.519 -24.020 -1.962 1.00 43.32 234 ARG A CA 1
ATOM 1698 C C . ARG A 1 256 ? 24.879 -25.396 -1.748 1.00 41.88 234 ARG A C 1
ATOM 1699 O O . ARG A 1 256 ? 24.807 -26.216 -2.670 1.00 42.12 234 ARG A O 1
ATOM 1707 N N . GLY A 1 257 ? 24.443 -25.674 -0.525 1.00 41.62 235 GLY A N 1
ATOM 1708 C CA . GLY A 1 257 ? 23.852 -26.968 -0.247 1.00 38.62 235 GLY A CA 1
ATOM 1709 C C . GLY A 1 257 ? 24.170 -27.592 1.087 1.00 35.60 235 GLY A C 1
ATOM 1710 O O . GLY A 1 257 ? 23.909 -27.006 2.128 1.00 36.29 235 GLY A O 1
ATOM 1711 N N . LEU A 1 258 ? 24.735 -28.790 1.037 1.00 35.42 236 LEU A N 1
ATOM 1712 C CA . LEU A 1 258 ? 24.934 -29.633 2.208 1.00 31.58 236 LEU A CA 1
ATOM 1713 C C . LEU A 1 258 ? 26.386 -29.838 2.569 1.00 32.71 236 LEU A C 1
ATOM 1714 O O . LEU A 1 258 ? 27.183 -30.296 1.734 1.00 29.43 236 LEU A O 1
ATOM 1719 N N . SER A 1 259 ? 26.700 -29.543 3.838 1.00 33.03 237 SER A N 1
ATOM 1720 C CA . SER A 1 259 ? 27.983 -29.876 4.438 1.00 30.76 237 SER A CA 1
ATOM 1721 C C . SER A 1 259 ? 27.826 -30.306 5.908 1.00 33.36 237 SER A C 1
ATOM 1722 O O . SER A 1 259 ? 26.784 -30.835 6.286 1.00 33.39 237 SER A O 1
ATOM 1725 N N . GLY A 1 260 ? 28.861 -30.099 6.727 1.00 30.95 238 GLY A N 1
ATOM 1726 C CA . GLY A 1 260 ? 28.916 -30.699 8.044 1.00 29.89 238 GLY A CA 1
ATOM 1727 C C . GLY A 1 260 ? 29.582 -32.056 7.954 1.00 29.98 238 GLY A C 1
ATOM 1728 O O . GLY A 1 260 ? 29.568 -32.670 6.890 1.00 31.39 238 GLY A O 1
ATOM 1729 N N . PRO A 1 261 ? 30.173 -32.535 9.052 1.00 30.01 239 PRO A N 1
ATOM 1730 C CA . PRO A 1 261 ? 30.926 -33.801 8.957 1.00 30.64 239 PRO A CA 1
ATOM 1731 C C . PRO A 1 261 ? 30.136 -35.016 8.391 1.00 30.64 239 PRO A C 1
ATOM 1732 O O . PRO A 1 261 ? 30.730 -35.889 7.767 1.00 29.96 239 PRO A O 1
ATOM 1736 N N . ALA A 1 262 ? 28.828 -35.088 8.596 1.00 30.35 240 ALA A N 1
ATOM 1737 C CA . ALA A 1 262 ? 28.093 -36.266 8.137 1.00 28.68 240 ALA A CA 1
ATOM 1738 C C . ALA A 1 262 ? 27.972 -36.306 6.603 1.00 30.66 240 ALA A C 1
ATOM 1739 O O . ALA A 1 262 ? 27.941 -37.382 5.983 1.00 29.46 240 ALA A O 1
ATOM 1741 N N . ILE A 1 263 ? 27.890 -35.133 5.992 1.00 29.21 241 ILE A N 1
ATOM 1742 C CA . ILE A 1 263 ? 27.902 -35.050 4.542 1.00 30.04 241 ILE A CA 1
ATOM 1743 C C . ILE A 1 263 ? 29.276 -35.442 3.991 1.00 28.94 241 ILE A C 1
ATOM 1744 O O . ILE A 1 263 ? 29.403 -36.363 3.181 1.00 30.18 241 ILE A O 1
ATOM 1749 N N . LEU A 1 264 ? 30.296 -34.732 4.435 1.00 28.16 242 LEU A N 1
ATOM 1750 C CA . LEU A 1 264 ? 31.674 -35.080 4.143 1.00 28.58 242 LEU A CA 1
ATOM 1751 C C . LEU A 1 264 ? 31.926 -36.581 4.238 1.00 30.30 242 LEU A C 1
ATOM 1752 O O . LEU A 1 264 ? 32.583 -37.138 3.367 1.00 28.80 242 LEU A O 1
ATOM 1757 N N . GLN A 1 265 ? 31.439 -37.246 5.287 1.00 29.32 243 GLN A N 1
ATOM 1758 C CA . GLN A 1 265 ? 31.694 -38.682 5.378 1.00 29.40 243 GLN A CA 1
ATOM 1759 C C . GLN A 1 265 ? 31.024 -39.443 4.232 1.00 31.09 243 GLN A C 1
ATOM 1760 O O . GLN A 1 265 ? 31.674 -40.238 3.551 1.00 31.90 243 GLN A O 1
ATOM 1766 N N . ILE A 1 266 ? 29.731 -39.206 4.022 1.00 28.68 244 ILE A N 1
ATOM 1767 C CA . ILE A 1 266 ? 28.959 -40.018 3.109 1.00 26.91 244 ILE A CA 1
ATOM 1768 C C . ILE A 1 266 ? 29.337 -39.683 1.634 1.00 31.97 244 ILE A C 1
ATOM 1769 O O . ILE A 1 266 ? 29.086 -40.461 0.694 1.00 28.90 244 ILE A O 1
ATOM 1774 N N . SER A 1 267 ? 29.959 -38.517 1.457 1.00 32.46 245 SER A N 1
ATOM 1775 C CA . SER A 1 267 ? 30.332 -38.000 0.143 1.00 29.57 245 SER A CA 1
ATOM 1776 C C . SER A 1 267 ? 31.332 -38.941 -0.530 1.00 31.18 245 SER A C 1
ATOM 1777 O O . SER A 1 267 ? 31.439 -39.002 -1.766 1.00 33.56 245 SER A O 1
ATOM 1780 N N . SER A 1 268 ? 32.040 -39.708 0.283 1.00 31.14 246 SER A N 1
ATOM 1781 C CA . SER A 1 268 ? 33.005 -40.657 -0.241 1.00 31.54 246 SER A CA 1
ATOM 1782 C C . SER A 1 268 ? 32.347 -41.954 -0.695 1.00 31.35 246 SER A C 1
ATOM 1783 O O . SER A 1 268 ? 32.994 -42.853 -1.214 1.00 32.11 246 SER A O 1
ATOM 1786 N N . TYR A 1 269 ? 31.056 -42.065 -0.465 1.00 30.71 247 TYR A N 1
ATOM 1787 C CA . TYR A 1 269 ? 30.377 -43.310 -0.741 1.00 32.72 247 TYR A CA 1
ATOM 1788 C C . TYR A 1 269 ? 29.357 -43.049 -1.830 1.00 32.96 247 TYR A C 1
ATOM 1789 O O . TYR A 1 269 ? 29.038 -43.920 -2.628 1.00 34.11 247 TYR A O 1
ATOM 1798 N N . TRP A 1 270 ? 28.848 -41.826 -1.832 1.00 33.71 248 TRP A N 1
ATOM 1799 C CA . TRP A 1 270 ? 27.850 -41.379 -2.784 1.00 36.35 248 TRP A CA 1
ATOM 1800 C C . TRP A 1 270 ? 28.417 -41.202 -4.197 1.00 36.16 248 TRP A C 1
ATOM 1801 O O . TRP A 1 270 ? 29.618 -41.001 -4.395 1.00 35.92 248 TRP A O 1
ATOM 1812 N N . ARG A 1 271 ? 27.539 -41.295 -5.181 1.00 38.87 249 ARG A N 1
ATOM 1813 C CA . ARG A 1 271 ? 27.920 -40.999 -6.556 1.00 39.02 249 ARG A CA 1
ATOM 1814 C C . ARG A 1 271 ? 26.818 -40.271 -7.275 1.00 39.55 249 ARG A C 1
ATOM 1815 O O . ARG A 1 271 ? 25.634 -40.487 -6.995 1.00 39.51 249 ARG A O 1
ATOM 1823 N N . GLU A 1 272 ? 27.232 -39.384 -8.183 1.00 41.55 250 GLU A N 1
ATOM 1824 C CA . GLU A 1 272 ? 26.306 -38.594 -9.007 1.00 43.13 250 GLU A CA 1
ATOM 1825 C C . GLU A 1 272 ? 25.117 -39.387 -9.561 1.00 41.53 250 GLU A C 1
ATOM 1826 O O . GLU A 1 272 ? 25.257 -40.524 -10.048 1.00 38.34 250 GLU A O 1
ATOM 1832 N N . GLY A 1 273 ? 23.944 -38.764 -9.454 1.00 42.50 251 GLY A N 1
ATOM 1833 C CA . GLY A 1 273 ? 22.698 -39.384 -9.850 1.00 41.39 251 GLY A CA 1
ATOM 1834 C C . GLY A 1 273 ? 21.984 -40.034 -8.683 1.00 44.10 251 GLY A C 1
ATOM 1835 O O . GLY A 1 273 ? 20.774 -40.244 -8.725 1.00 41.26 251 GLY A O 1
ATOM 1836 N N . GLU A 1 274 ? 22.725 -40.341 -7.621 1.00 44.79 252 GLU A N 1
ATOM 1837 C CA . GLU A 1 274 ? 22.128 -41.082 -6.515 1.00 44.46 252 GLU A CA 1
ATOM 1838 C C . GLU A 1 274 ? 21.494 -40.258 -5.390 1.00 43.77 252 GLU A C 1
ATOM 1839 O O . GLU A 1 274 ? 21.700 -39.045 -5.280 1.00 44.81 252 GLU A O 1
ATOM 1845 N N . GLU A 1 275 ? 20.722 -40.950 -4.562 1.00 40.63 253 GLU A N 1
ATOM 1846 C CA . GLU A 1 275 ? 20.112 -40.356 -3.390 1.00 41.05 253 GLU A CA 1
ATOM 1847 C C . GLU A 1 275 ? 20.866 -40.709 -2.101 1.00 41.88 253 GLU A C 1
ATOM 1848 O O . GLU A 1 275 ? 21.375 -41.831 -1.932 1.00 41.04 253 GLU A O 1
ATOM 1854 N N . ILE A 1 276 ? 20.921 -39.756 -1.179 1.00 39.33 254 ILE A N 1
ATOM 1855 C CA . ILE A 1 276 ? 21.267 -40.067 0.205 1.00 38.11 254 ILE A CA 1
ATOM 1856 C C . ILE A 1 276 ? 19.992 -39.908 1.026 1.00 36.89 254 ILE A C 1
ATOM 1857 O O . ILE A 1 276 ? 19.061 -39.182 0.620 1.00 36.23 254 ILE A O 1
ATOM 1862 N N . VAL A 1 277 ? 19.934 -40.609 2.154 1.00 33.06 255 VAL A N 1
ATOM 1863 C CA . VAL A 1 277 ? 18.796 -40.500 3.038 1.00 33.70 255 VAL A CA 1
ATOM 1864 C C . VAL A 1 277 ? 19.265 -39.841 4.325 1.00 34.39 255 VAL A C 1
ATOM 1865 O O . VAL A 1 277 ? 20.247 -40.271 4.930 1.00 33.99 255 VAL A O 1
ATOM 1869 N N . LEU A 1 278 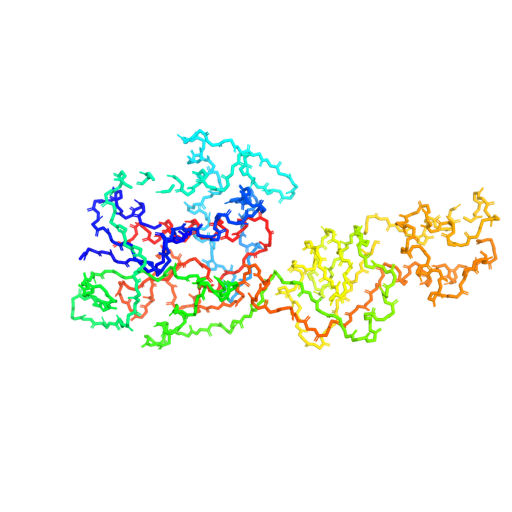? 18.589 -38.771 4.717 1.00 32.58 256 LEU A N 1
ATOM 1870 C CA . LEU A 1 278 ? 18.905 -38.111 5.985 1.00 35.38 256 LEU A CA 1
ATOM 1871 C C . LEU A 1 278 ? 17.903 -38.477 7.072 1.00 33.94 256 LEU A C 1
ATOM 1872 O O . LEU A 1 278 ? 16.693 -38.277 6.884 1.00 32.92 256 LEU A O 1
ATOM 1877 N N . ARG A 1 279 ? 18.414 -39.012 8.184 1.00 32.79 257 ARG A N 1
ATOM 1878 C CA . ARG A 1 279 ? 17.629 -39.190 9.408 1.00 32.14 257 ARG A CA 1
ATOM 1879 C C . ARG A 1 279 ? 17.974 -38.068 10.361 1.00 33.00 257 ARG A C 1
ATOM 1880 O O . ARG A 1 279 ? 19.035 -38.090 10.992 1.00 33.31 257 ARG A O 1
ATOM 1888 N N . LEU A 1 280 ? 17.107 -37.065 10.445 1.00 33.10 258 LEU A N 1
ATOM 1889 C CA . LEU A 1 280 ? 17.277 -36.019 11.462 1.00 33.94 258 LEU A CA 1
ATOM 1890 C C . LEU A 1 280 ? 16.937 -36.529 12.874 1.00 35.30 258 LEU A C 1
ATOM 1891 O O . LEU A 1 280 ? 15.959 -37.280 13.072 1.00 32.44 258 LEU A O 1
ATOM 1904 N N . PRO A 1 282 ? 18.688 -38.652 14.819 1.00 33.33 260 PRO A N 1
ATOM 1905 C CA . PRO A 1 282 ? 18.667 -40.095 14.590 1.00 33.87 260 PRO A CA 1
ATOM 1906 C C . PRO A 1 282 ? 18.393 -40.957 15.872 1.00 34.55 260 PRO A C 1
ATOM 1907 O O . PRO A 1 282 ? 17.894 -42.074 15.724 1.00 33.22 260 PRO A O 1
ATOM 1911 N N . ASP A 1 283 ? 18.701 -40.477 17.081 1.00 32.26 261 ASP A N 1
ATOM 1912 C CA . ASP A 1 283 ? 18.529 -41.331 18.269 1.00 34.40 261 ASP A CA 1
ATOM 1913 C C . ASP A 1 283 ? 17.085 -41.409 18.736 1.00 34.94 261 ASP A C 1
ATOM 1914 O O . ASP A 1 283 ? 16.735 -42.289 19.513 1.00 33.74 261 ASP A O 1
ATOM 1919 N N . ILE A 1 284 ? 16.242 -40.502 18.255 1.00 33.59 262 ILE A N 1
ATOM 1920 C CA . ILE A 1 284 ? 14.842 -40.512 18.670 1.00 34.17 262 ILE A CA 1
ATOM 1921 C C . ILE A 1 284 ? 13.866 -41.002 17.602 1.00 33.16 262 ILE A C 1
ATOM 1922 O O . ILE A 1 284 ? 14.215 -41.114 16.431 1.00 34.40 262 ILE A O 1
ATOM 1927 N N . ASP A 1 285 ? 12.647 -41.301 18.040 1.00 34.08 263 ASP A N 1
ATOM 1928 C CA . ASP A 1 285 ? 11.529 -41.703 17.184 1.00 34.00 263 ASP A CA 1
ATOM 1929 C C . ASP A 1 285 ? 10.460 -40.603 17.248 1.00 35.25 263 ASP A C 1
ATOM 1930 O O . ASP A 1 285 ? 9.642 -40.539 18.176 1.00 35.80 263 ASP A O 1
ATOM 1935 N N . ILE A 1 286 ? 10.494 -39.726 16.257 1.00 34.32 264 ILE A N 1
ATOM 1936 C CA . ILE A 1 286 ? 9.656 -38.530 16.229 1.00 35.57 264 ILE A CA 1
ATOM 1937 C C . ILE A 1 286 ? 8.151 -38.809 16.207 1.00 36.48 264 ILE A C 1
ATOM 1938 O O . ILE A 1 286 ? 7.376 -38.117 16.885 1.00 35.76 264 ILE A O 1
ATOM 1943 N N . ALA A 1 287 ? 7.753 -39.827 15.445 1.00 35.01 265 ALA A N 1
ATOM 1944 C CA . ALA A 1 287 ? 6.380 -40.337 15.479 1.00 36.19 265 ALA A CA 1
ATOM 1945 C C . ALA A 1 287 ? 5.912 -40.624 16.911 1.00 38.20 265 ALA A C 1
ATOM 1946 O O . ALA A 1 287 ? 4.841 -40.155 17.311 1.00 38.51 265 ALA A O 1
ATOM 1948 N N . SER A 1 288 ? 6.697 -41.392 17.678 1.00 37.41 266 SER A N 1
ATOM 1949 C CA . SER A 1 288 ? 6.414 -41.574 19.111 1.00 37.45 266 SER A CA 1
ATOM 1950 C C . SER A 1 288 ? 6.260 -40.265 19.879 1.00 37.63 266 SER A C 1
ATOM 1951 O O . SER A 1 288 ? 5.228 -40.035 20.529 1.00 37.35 266 SER A O 1
ATOM 1954 N N . ILE A 1 289 ? 7.297 -39.429 19.833 1.00 34.81 267 ILE A N 1
ATOM 1955 C CA . ILE A 1 289 ? 7.258 -38.154 20.534 1.00 34.08 267 ILE A CA 1
ATOM 1956 C C . ILE A 1 289 ? 5.960 -37.423 20.230 1.00 36.55 267 ILE A C 1
ATOM 1957 O O . ILE A 1 289 ? 5.240 -37.013 21.139 1.00 38.61 267 ILE A O 1
ATOM 1962 N N . LEU A 1 290 ? 5.650 -37.278 18.947 1.00 37.48 268 LEU A N 1
ATOM 1963 C CA . LEU A 1 290 ? 4.529 -36.447 18.544 1.00 36.64 268 LEU A CA 1
ATOM 1964 C C . LEU A 1 290 ? 3.209 -37.004 19.044 1.00 38.71 268 LEU A C 1
ATOM 1965 O O . LEU A 1 290 ? 2.338 -36.240 19.463 1.00 40.83 268 LEU A O 1
ATOM 1970 N N . LYS A 1 291 ? 3.058 -38.324 19.028 1.00 36.38 269 LYS A N 1
ATOM 1971 C CA . LYS A 1 291 ? 1.831 -38.903 19.557 1.00 40.00 269 LYS A CA 1
ATOM 1972 C C . LYS A 1 291 ? 1.733 -38.676 21.057 1.00 41.95 269 LYS A C 1
ATOM 1973 O O . LYS A 1 291 ? 0.646 -38.424 21.571 1.00 43.58 269 LYS A O 1
ATOM 1979 N N . GLY A 1 292 ? 2.878 -38.724 21.740 1.00 40.05 270 GLY A N 1
ATOM 1980 C CA . GLY A 1 292 ? 2.942 -38.417 23.151 1.00 41.50 270 GLY A CA 1
ATOM 1981 C C . GLY A 1 292 ? 2.507 -36.991 23.443 1.00 43.53 270 GLY A C 1
ATOM 1982 O O . GLY A 1 292 ? 1.745 -36.727 24.376 1.00 41.87 270 GLY A O 1
ATOM 1991 N N . ARG A 1 294 ? 0.669 -35.307 21.680 1.00 42.02 272 ARG A N 1
ATOM 1992 C CA . ARG A 1 294 ? -0.722 -35.219 21.272 1.00 45.19 272 ARG A CA 1
ATOM 1993 C C . ARG A 1 294 ? -1.673 -35.495 22.439 1.00 44.78 272 ARG A C 1
ATOM 1994 O O . ARG A 1 294 ? -2.602 -34.722 22.669 1.00 45.93 272 ARG A O 1
ATOM 2002 N N . ARG A 1 295 ? -1.457 -36.595 23.155 1.00 43.81 273 ARG A N 1
ATOM 2003 C CA . ARG A 1 295 ? -2.236 -36.855 24.370 1.00 50.10 273 ARG A CA 1
ATOM 2004 C C . ARG A 1 295 ? -1.936 -35.829 25.477 1.00 48.03 273 ARG A C 1
ATOM 2005 O O . ARG A 1 295 ? -2.837 -35.137 25.953 1.00 46.62 273 ARG A O 1
ATOM 2013 N N . ALA A 1 296 ? -0.659 -35.721 25.831 1.00 47.81 274 ALA A N 1
ATOM 2014 C CA . ALA A 1 296 ? -0.202 -34.883 26.932 1.00 48.32 274 ALA A CA 1
ATOM 2015 C C . ALA A 1 296 ? -0.659 -33.415 26.862 1.00 51.01 274 ALA A C 1
ATOM 2016 O O . ALA A 1 296 ? -1.120 -32.856 27.880 1.00 50.62 274 ALA A O 1
ATOM 2018 N N . ASN A 1 297 ? -0.545 -32.788 25.689 1.00 48.74 275 ASN A N 1
ATOM 2019 C CA . ASN A 1 297 ? -1.028 -31.409 25.538 1.00 52.43 275 ASN A CA 1
ATOM 2020 C C . ASN A 1 297 ? -2.262 -31.317 24.661 1.00 55.70 275 ASN A C 1
ATOM 2021 O O . ASN A 1 297 ? -3.366 -31.011 25.154 1.00 57.44 275 ASN A O 1
ATOM 2026 N N . GLY A 1 298 ? -2.067 -31.551 23.364 1.00 49.34 276 GLY A N 1
ATOM 2027 C CA . GLY A 1 298 ? -3.191 -31.644 22.460 1.00 52.03 276 GLY A CA 1
ATOM 2028 C C . GLY A 1 298 ? -3.480 -30.408 21.628 1.00 54.54 276 GLY A C 1
ATOM 2029 O O . GLY A 1 298 ? -3.585 -30.482 20.402 1.00 52.73 276 GLY A O 1
ATOM 2030 N N . ARG A 1 299 ? -3.614 -29.270 22.288 1.00 56.61 277 ARG A N 1
ATOM 2031 C CA . ARG A 1 299 ? -4.101 -28.083 21.613 1.00 61.43 277 ARG A CA 1
ATOM 2032 C C . ARG A 1 299 ? -2.982 -27.144 21.165 1.00 59.39 277 ARG A C 1
ATOM 2033 O O . ARG A 1 299 ? -3.185 -25.939 21.037 1.00 61.30 277 ARG A O 1
ATOM 2041 N N . GLN A 1 300 ? -1.806 -27.687 20.901 1.00 52.76 278 GLN A N 1
ATOM 2042 C CA . GLN A 1 300 ? -0.749 -26.863 20.331 1.00 52.11 278 GLN A CA 1
ATOM 2043 C C . GLN A 1 300 ? -0.607 -27.050 18.818 1.00 51.43 278 GLN A C 1
ATOM 2044 O O . GLN A 1 300 ? -0.750 -28.160 18.291 1.00 48.91 278 GLN A O 1
ATOM 2050 N N . ALA A 1 301 ? -0.316 -25.942 18.144 1.00 48.31 279 ALA A N 1
ATOM 2051 C CA . ALA A 1 301 ? 0.018 -25.933 16.727 1.00 47.86 279 ALA A CA 1
ATOM 2052 C C . ALA A 1 301 ? 1.165 -26.893 16.423 1.00 45.95 279 ALA A C 1
ATOM 2053 O O . ALA A 1 301 ? 2.115 -27.015 17.203 1.00 44.03 279 ALA A O 1
ATOM 2055 N N . VAL A 1 302 ? 1.049 -27.573 15.286 1.00 43.96 280 VAL A N 1
ATOM 2056 C CA . VAL A 1 302 ? 2.022 -28.554 14.838 1.00 44.93 280 VAL A CA 1
ATOM 2057 C C . VAL A 1 302 ? 3.445 -28.029 14.827 1.00 41.97 280 VAL A C 1
ATOM 2058 O O . VAL A 1 302 ? 4.370 -28.711 15.244 1.00 40.71 280 VAL A O 1
ATOM 2062 N N . GLN A 1 303 ? 3.617 -26.828 14.300 1.00 42.88 281 GLN A N 1
ATOM 2063 C CA . GLN A 1 303 ? 4.952 -26.306 14.092 1.00 43.86 281 GLN A CA 1
ATOM 2064 C C . GLN A 1 303 ? 5.551 -25.978 15.445 1.00 44.14 281 GLN A C 1
ATOM 2065 O O . GLN A 1 303 ? 6.774 -25.989 15.605 1.00 45.88 281 GLN A O 1
ATOM 2071 N N . THR A 1 304 ? 4.685 -25.720 16.422 1.00 42.88 282 THR A N 1
ATOM 2072 C CA . THR A 1 304 ? 5.118 -25.421 17.779 1.00 40.99 282 THR A CA 1
ATOM 2073 C C . THR A 1 304 ? 5.516 -26.701 18.512 1.00 42.57 282 THR A C 1
ATOM 2074 O O . THR A 1 304 ? 6.412 -26.700 19.362 1.00 42.86 282 THR A O 1
ATOM 2078 N N . ALA A 1 305 ? 4.832 -27.794 18.200 1.00 41.80 283 ALA A N 1
ATOM 2079 C CA . ALA A 1 305 ? 5.221 -29.088 18.736 1.00 41.66 283 ALA A CA 1
ATOM 2080 C C . ALA A 1 305 ? 6.585 -29.502 18.153 1.00 40.53 283 ALA A C 1
ATOM 2081 O O . ALA A 1 305 ? 7.468 -29.950 18.877 1.00 41.59 283 ALA A O 1
ATOM 2083 N N . LEU A 1 306 ? 6.771 -29.324 16.856 1.00 37.65 284 LEU A N 1
ATOM 2084 C CA . LEU A 1 306 ? 8.053 -29.656 16.229 1.00 40.52 284 LEU A CA 1
ATOM 2085 C C . LEU A 1 306 ? 9.187 -28.799 16.773 1.00 39.18 284 LEU A C 1
ATOM 2086 O O . LEU A 1 306 ? 10.330 -29.240 16.866 1.00 36.95 284 LEU A O 1
ATOM 2091 N N . ALA A 1 307 ? 8.868 -27.564 17.119 1.00 39.76 285 ALA A N 1
ATOM 2092 C CA . ALA A 1 307 ? 9.883 -26.656 17.604 1.00 39.69 285 ALA A CA 1
ATOM 2093 C C . ALA A 1 307 ? 10.363 -27.093 18.987 1.00 39.61 285 ALA A C 1
ATOM 2094 O O . ALA A 1 307 ? 11.380 -26.602 19.493 1.00 40.77 285 ALA A O 1
ATOM 2096 N N . ASP A 1 308 ? 9.639 -28.028 19.597 1.00 38.80 286 ASP A N 1
ATOM 2097 C CA . ASP A 1 308 ? 10.084 -28.613 20.853 1.00 38.36 286 ASP A CA 1
ATOM 2098 C C . ASP A 1 308 ? 11.032 -29.779 20.631 1.00 38.79 286 ASP A C 1
ATOM 2099 O O . ASP A 1 308 ? 11.416 -30.458 21.576 1.00 38.19 286 ASP A O 1
ATOM 2104 N N . ILE A 1 309 ? 11.407 -30.002 19.376 1.00 39.12 287 ILE A N 1
ATOM 2105 C CA . ILE A 1 309 ? 12.166 -31.179 18.965 1.00 36.69 287 ILE A CA 1
ATOM 2106 C C . ILE A 1 309 ? 13.331 -30.791 18.052 1.00 38.05 287 ILE A C 1
ATOM 2107 O O . ILE A 1 309 ? 14.435 -31.298 18.216 1.00 38.03 287 ILE A O 1
ATOM 2112 N N . LEU A 1 310 ? 13.074 -29.884 17.099 1.00 39.91 288 LEU A N 1
ATOM 2113 C CA . LEU A 1 310 ? 14.054 -29.431 16.103 1.00 36.35 288 LEU A CA 1
ATOM 2114 C C . LEU A 1 310 ? 14.339 -27.932 16.221 1.00 36.62 288 LEU A C 1
ATOM 2115 O O . LEU A 1 310 ? 13.532 -27.184 16.782 1.00 38.11 288 LEU A O 1
ATOM 2120 N N . PRO A 1 311 ? 15.476 -27.472 15.671 1.00 37.57 289 PRO A N 1
ATOM 2121 C CA . PRO A 1 311 ? 15.654 -26.004 15.584 1.00 38.52 289 PRO A CA 1
ATOM 2122 C C . PRO A 1 311 ? 14.459 -25.326 14.881 1.00 35.89 289 PRO A C 1
ATOM 2123 O O . PRO A 1 311 ? 13.831 -25.938 14.038 1.00 36.29 289 PRO A O 1
ATOM 2127 N N . ARG A 1 312 ? 14.145 -24.090 15.255 1.00 37.90 290 ARG A N 1
ATOM 2128 C CA . ARG A 1 312 ? 12.917 -23.400 14.841 1.00 37.87 290 ARG A CA 1
ATOM 2129 C C . ARG A 1 312 ? 12.675 -23.401 13.316 1.00 39.56 290 ARG A C 1
ATOM 2130 O O . ARG A 1 312 ? 11.575 -23.704 12.837 1.00 38.40 290 ARG A O 1
ATOM 2138 N N . ARG A 1 313 ? 13.702 -23.043 12.559 1.00 38.53 291 ARG A N 1
ATOM 2139 C CA . ARG A 1 313 ? 13.575 -22.957 11.120 1.00 38.49 291 ARG A CA 1
ATOM 2140 C C . ARG A 1 313 ? 13.209 -24.297 10.490 1.00 37.83 291 ARG A C 1
ATOM 2141 O O . ARG A 1 313 ? 12.337 -24.346 9.624 1.00 36.99 291 ARG A O 1
ATOM 2149 N N . LEU A 1 314 ? 13.843 -25.377 10.943 1.00 35.58 292 LEU A N 1
ATOM 2150 C CA . LEU A 1 314 ? 13.465 -26.713 10.490 1.00 36.15 292 LEU A CA 1
ATOM 2151 C C . LEU A 1 314 ? 12.018 -27.071 10.823 1.00 38.18 292 LEU A C 1
ATOM 2152 O O . LEU A 1 314 ? 11.277 -27.547 9.968 1.00 42.17 292 LEU A O 1
ATOM 2157 N N . ALA A 1 315 ? 11.608 -26.826 12.059 1.00 39.94 293 ALA A N 1
ATOM 2158 C CA . ALA A 1 315 ? 10.218 -27.038 12.450 1.00 40.96 293 ALA A CA 1
ATOM 2159 C C . ALA A 1 315 ? 9.227 -26.337 11.493 1.00 41.51 293 ALA A C 1
ATOM 2160 O O . ALA A 1 315 ? 8.244 -26.938 11.051 1.00 39.22 293 ALA A O 1
ATOM 2162 N N . GLN A 1 316 ? 9.502 -25.072 11.177 1.00 42.12 294 GLN A N 1
ATOM 2163 C CA . GLN A 1 316 ? 8.651 -24.297 10.288 1.00 42.10 294 GLN A CA 1
ATOM 2164 C C . GLN A 1 316 ? 8.638 -24.933 8.905 1.00 44.53 294 GLN A C 1
ATOM 2165 O O . GLN A 1 316 ? 7.583 -25.039 8.246 1.00 44.42 294 GLN A O 1
ATOM 2171 N N . PHE A 1 317 ? 9.820 -25.352 8.467 1.00 40.37 295 PHE A N 1
ATOM 2172 C CA . PHE A 1 317 ? 9.957 -25.939 7.153 1.00 39.35 295 PHE A CA 1
ATOM 2173 C C . PHE A 1 317 ? 9.138 -27.228 7.025 1.00 41.99 295 PHE A C 1
ATOM 2174 O O . PHE A 1 317 ? 8.393 -27.422 6.048 1.00 43.48 295 PHE A O 1
ATOM 2182 N N . PHE A 1 318 ? 9.271 -28.123 7.997 1.00 39.46 296 PHE A N 1
ATOM 2183 C CA . PHE A 1 318 ? 8.606 -29.411 7.858 1.00 40.47 296 PHE A CA 1
ATOM 2184 C C . PHE A 1 318 ? 7.080 -29.297 8.005 1.00 41.07 296 PHE A C 1
ATOM 2185 O O . PHE A 1 318 ? 6.324 -30.046 7.391 1.00 41.33 296 PHE A O 1
ATOM 2193 N N . ALA A 1 319 ? 6.630 -28.338 8.797 1.00 39.94 297 ALA A N 1
ATOM 2194 C CA . ALA A 1 319 ? 5.205 -28.127 8.963 1.00 43.01 297 ALA A CA 1
ATOM 2195 C C . ALA A 1 319 ? 4.557 -27.558 7.704 1.00 44.57 297 ALA A C 1
ATOM 2196 O O . ALA A 1 319 ? 3.402 -27.881 7.416 1.00 43.73 297 ALA A O 1
ATOM 2198 N N . ASP A 1 320 ? 5.298 -26.698 6.989 1.00 44.74 298 ASP A N 1
ATOM 2199 C CA . ASP A 1 320 ? 4.850 -26.090 5.722 1.00 45.81 298 ASP A CA 1
ATOM 2200 C C . ASP A 1 320 ? 4.751 -27.112 4.612 1.00 45.31 298 ASP A C 1
ATOM 2201 O O . ASP A 1 320 ? 3.700 -27.259 3.997 1.00 45.34 298 ASP A O 1
ATOM 2206 N N . GLU A 1 321 ? 5.868 -27.791 4.351 1.00 45.00 299 GLU A N 1
ATOM 2207 C CA . GLU A 1 321 ? 5.945 -28.809 3.307 1.00 44.90 299 GLU A CA 1
ATOM 2208 C C . GLU A 1 321 ? 4.779 -29.770 3.399 1.00 45.17 299 GLU A C 1
ATOM 2209 O O . GLU A 1 321 ? 4.221 -30.174 2.376 1.00 45.95 299 GLU A O 1
ATOM 2215 N N . ALA A 1 322 ? 4.422 -30.127 4.630 1.00 40.85 300 ALA A N 1
ATOM 2216 C CA . ALA A 1 322 ? 3.381 -31.108 4.894 1.00 43.12 300 ALA A CA 1
ATOM 2217 C C . ALA A 1 322 ? 2.010 -30.450 4.916 1.00 44.44 300 ALA A C 1
ATOM 2218 O O . ALA A 1 322 ? 0.985 -31.133 4.975 1.00 45.97 300 ALA A O 1
ATOM 2220 N N . LYS A 1 323 ? 2.002 -29.122 4.901 1.00 42.13 301 LYS A N 1
ATOM 2221 C CA . LYS A 1 323 ? 0.766 -28.342 4.860 1.00 45.29 301 LYS A CA 1
ATOM 2222 C C . LYS A 1 323 ? -0.067 -28.487 6.138 1.00 47.20 301 LYS A C 1
ATOM 2223 O O . LYS A 1 323 ? -1.286 -28.692 6.096 1.00 49.26 301 LYS A O 1
ATOM 2229 N N . LEU A 1 324 ? 0.611 -28.353 7.275 1.00 45.47 302 LEU A N 1
ATOM 2230 C CA . LEU A 1 324 ? -0.002 -28.572 8.575 1.00 48.10 302 LEU A CA 1
ATOM 2231 C C . LEU A 1 324 ? 0.151 -27.360 9.479 1.00 47.64 302 LEU A C 1
ATOM 2232 O O . LEU A 1 324 ? -0.386 -27.327 10.572 1.00 47.73 302 LEU A O 1
ATOM 2237 N N . THR A 1 325 ? 0.910 -26.378 9.026 1.00 47.05 303 THR A N 1
ATOM 2238 C CA . THR A 1 325 ? 1.112 -25.164 9.791 1.00 46.88 303 THR A CA 1
ATOM 2239 C C . THR A 1 325 ? -0.183 -24.635 10.414 1.00 47.82 303 THR A C 1
ATOM 2240 O O . THR A 1 325 ? -1.233 -24.610 9.769 1.00 49.58 303 THR A O 1
ATOM 2244 N N . GLY A 1 326 ? -0.105 -24.228 11.679 1.00 47.81 304 GLY A N 1
ATOM 2245 C CA . GLY A 1 326 ? -1.248 -23.674 12.383 1.00 46.62 304 GLY A CA 1
ATOM 2246 C C . GLY A 1 326 ? -2.336 -24.688 12.702 1.00 49.53 304 GLY A C 1
ATOM 2247 O O . GLY A 1 326 ? -3.315 -24.370 13.382 1.00 47.86 304 GLY A O 1
ATOM 2248 N N . ARG A 1 327 ? -2.181 -25.912 12.200 1.00 51.56 305 ARG A N 1
ATOM 2249 C CA . ARG A 1 327 ? -3.123 -26.987 12.510 1.00 50.51 305 ARG A CA 1
ATOM 2250 C C . ARG A 1 327 ? -2.872 -27.478 13.918 1.00 48.75 305 ARG A C 1
ATOM 2251 O O . ARG A 1 327 ? -1.756 -27.392 14.415 1.00 48.17 305 ARG A O 1
ATOM 2267 N N . LEU A 1 329 ? -2.418 -30.036 16.971 1.00 48.97 307 LEU A N 1
ATOM 2268 C CA . LEU A 1 329 ? -1.784 -31.336 17.077 1.00 47.62 307 LEU A CA 1
ATOM 2269 C C . LEU A 1 329 ? -2.788 -32.474 17.331 1.00 47.32 307 LEU A C 1
ATOM 2270 O O . LEU A 1 329 ? -2.564 -33.613 16.932 1.00 45.62 307 LEU A O 1
ATOM 2275 N N . ALA A 1 330 ? -3.908 -32.156 17.969 1.00 50.39 308 ALA A N 1
ATOM 2276 C CA . ALA A 1 330 ? -4.905 -33.172 18.313 1.00 51.03 308 ALA A CA 1
ATOM 2277 C C . ALA A 1 330 ? -5.817 -33.548 17.132 1.00 47.98 308 ALA A C 1
ATOM 2278 O O . ALA A 1 330 ? -6.462 -34.596 17.143 1.00 49.23 308 ALA A O 1
ATOM 2280 N N . ASP A 1 331 ? -5.854 -32.693 16.118 1.00 46.48 309 ASP A N 1
ATOM 2281 C CA . ASP A 1 331 ? -6.590 -32.978 14.885 1.00 48.11 309 ASP A CA 1
ATOM 2282 C C . ASP A 1 331 ? -5.773 -33.846 13.900 1.00 48.12 309 ASP A C 1
ATOM 2283 O O . ASP A 1 331 ? -6.221 -34.107 12.784 1.00 45.99 309 ASP A O 1
ATOM 2288 N N . LEU A 1 332 ? -4.577 -34.274 14.299 1.00 45.81 310 LEU A N 1
ATOM 2289 C CA . LEU A 1 332 ? -3.735 -35.082 13.424 1.00 40.78 310 LEU A CA 1
ATOM 2290 C C . LEU A 1 332 ? -3.948 -36.559 13.640 1.00 39.86 310 LEU A C 1
ATOM 2291 O O . LEU A 1 332 ? -3.729 -37.067 14.744 1.00 42.24 310 LEU A O 1
ATOM 2296 N N . SER A 1 333 ? -4.363 -37.249 12.583 1.00 36.70 311 SER A N 1
ATOM 2297 C CA . SER A 1 333 ? -4.403 -38.700 12.593 1.00 34.43 311 SER A CA 1
ATOM 2298 C C . SER A 1 333 ? -3.017 -39.299 12.740 1.00 35.04 311 SER A C 1
ATOM 2299 O O . SER A 1 333 ? -1.978 -38.648 12.563 1.00 32.53 311 SER A O 1
ATOM 2302 N N . ASP A 1 334 ? -3.029 -40.580 13.045 1.00 35.95 312 ASP A N 1
ATOM 2303 C CA . ASP A 1 334 ? -1.810 -41.333 13.159 1.00 36.17 312 ASP A CA 1
ATOM 2304 C C . ASP A 1 334 ? -1.075 -41.382 11.834 1.00 37.46 312 ASP A C 1
ATOM 2305 O O . ASP A 1 334 ? 0.147 -41.207 11.762 1.00 36.45 312 ASP A O 1
ATOM 2310 N N . LYS A 1 335 ? -1.834 -41.606 10.773 1.00 36.46 313 LYS A N 1
ATOM 2311 C CA . LYS A 1 335 ? -1.247 -41.711 9.475 1.00 33.27 313 LYS A CA 1
ATOM 2312 C C . LYS A 1 335 ? -0.536 -40.419 9.132 1.00 33.69 313 LYS A C 1
ATOM 2313 O O . LYS A 1 335 ? 0.573 -40.443 8.587 1.00 34.76 313 LYS A O 1
ATOM 2319 N N . THR A 1 336 ? -1.168 -39.291 9.440 1.00 32.03 314 THR A N 1
ATOM 2320 C CA . THR A 1 336 ? -0.575 -37.988 9.132 1.00 32.23 314 THR A CA 1
ATOM 2321 C C . THR A 1 336 ? 0.734 -37.751 9.917 1.00 34.50 314 THR A C 1
ATOM 2322 O O . THR A 1 336 ? 1.731 -37.278 9.367 1.00 31.16 314 THR A O 1
ATOM 2326 N N . ILE A 1 337 ? 0.720 -38.093 11.206 1.00 33.22 315 ILE A N 1
ATOM 2327 C CA . ILE A 1 337 ? 1.912 -37.978 12.018 1.00 34.32 315 ILE A CA 1
ATOM 2328 C C . ILE A 1 337 ? 3.053 -38.853 11.458 1.00 34.14 315 ILE A C 1
ATOM 2329 O O . ILE A 1 337 ? 4.194 -38.393 11.326 1.00 31.93 315 ILE A O 1
ATOM 2334 N N . ASP A 1 338 ? 2.745 -40.106 11.134 1.00 31.88 316 ASP A N 1
ATOM 2335 C CA . ASP A 1 338 ? 3.759 -40.991 10.595 1.00 32.03 316 ASP A CA 1
ATOM 2336 C C . ASP A 1 338 ? 4.417 -40.357 9.377 1.00 34.66 316 ASP A C 1
ATOM 2337 O O . ASP A 1 338 ? 5.651 -40.356 9.262 1.00 33.96 316 ASP A O 1
ATOM 2342 N N . ALA A 1 339 ? 3.593 -39.799 8.481 1.00 32.20 317 ALA A N 1
ATOM 2343 C CA . ALA A 1 339 ? 4.113 -39.167 7.285 1.00 31.10 317 ALA A CA 1
ATOM 2344 C C . ALA A 1 339 ? 4.985 -37.956 7.607 1.00 30.36 317 ALA A C 1
ATOM 2345 O O . ALA A 1 339 ? 6.056 -37.798 7.046 1.00 31.54 317 ALA A O 1
ATOM 2347 N N . LEU A 1 340 ? 4.522 -37.097 8.501 1.00 31.07 318 LEU A N 1
ATOM 2348 C CA . LEU A 1 340 ? 5.340 -35.985 8.994 1.00 32.74 318 LEU A CA 1
ATOM 2349 C C . LEU A 1 340 ? 6.690 -36.463 9.547 1.00 32.94 318 LEU A C 1
ATOM 2350 O O . LEU A 1 340 ? 7.747 -35.977 9.146 1.00 33.99 318 LEU A O 1
ATOM 2355 N N . ALA A 1 341 ? 6.662 -37.422 10.458 1.00 32.18 319 ALA A N 1
ATOM 2356 C CA . ALA A 1 341 ? 7.904 -37.983 10.979 1.00 33.47 319 ALA A CA 1
ATOM 2357 C C . ALA A 1 341 ? 8.807 -38.457 9.847 1.00 33.09 319 ALA A C 1
ATOM 2358 O O . ALA A 1 341 ? 10.007 -38.168 9.801 1.00 32.91 319 ALA A O 1
ATOM 2360 N N . SER A 1 342 ? 8.208 -39.209 8.942 1.00 32.37 320 SER A N 1
ATOM 2361 C CA . SER A 1 342 ? 8.942 -39.834 7.864 1.00 33.71 320 SER A CA 1
ATOM 2362 C C . SER A 1 342 ? 9.622 -38.774 6.982 1.00 32.49 320 SER A C 1
ATOM 2363 O O . SER A 1 342 ? 10.738 -38.956 6.517 1.00 30.82 320 SER A O 1
ATOM 2366 N N . SER A 1 343 ? 8.953 -37.646 6.807 1.00 30.86 321 SER A N 1
ATOM 2367 C CA . SER A 1 343 ? 9.517 -36.559 6.041 1.00 31.11 321 SER A CA 1
ATOM 2368 C C . SER A 1 343 ? 10.780 -36.005 6.704 1.00 31.95 321 SER A C 1
ATOM 2369 O O . SER A 1 343 ? 11.680 -35.522 6.016 1.00 31.18 321 SER A O 1
ATOM 2372 N N . ILE A 1 344 ? 10.857 -36.116 8.032 1.00 32.59 322 ILE A N 1
ATOM 2373 C CA . ILE A 1 344 ? 12.006 -35.644 8.793 1.00 30.01 322 ILE A CA 1
ATOM 2374 C C . ILE A 1 344 ? 13.058 -36.738 8.998 1.00 30.69 322 ILE A C 1
ATOM 2375 O O . ILE A 1 344 ? 14.236 -36.449 9.087 1.00 31.71 322 ILE A O 1
ATOM 2380 N N . GLN A 1 345 ? 12.654 -37.998 9.057 1.00 30.69 323 GLN A N 1
ATOM 2381 C CA . GLN A 1 345 ? 13.599 -39.032 9.497 1.00 32.02 323 GLN A CA 1
ATOM 2382 C C . GLN A 1 345 ? 13.938 -40.039 8.425 1.00 33.43 323 GLN A C 1
ATOM 2383 O O . GLN A 1 345 ? 14.826 -40.879 8.604 1.00 34.63 323 GLN A O 1
ATOM 2389 N N . VAL A 1 346 ? 13.202 -39.976 7.318 1.00 33.18 324 VAL A N 1
ATOM 2390 C CA . VAL A 1 346 ? 13.583 -40.693 6.105 1.00 33.68 324 VAL A CA 1
ATOM 2391 C C . VAL A 1 346 ? 13.541 -39.704 4.958 1.00 33.61 324 VAL A C 1
ATOM 2392 O O . VAL A 1 346 ? 12.696 -39.800 4.067 1.00 36.24 324 VAL A O 1
ATOM 2396 N N . TRP A 1 347 ? 14.442 -38.732 5.012 1.00 32.97 325 TRP A N 1
ATOM 2397 C CA . TRP A 1 347 ? 14.433 -37.611 4.093 1.00 34.36 325 TRP A CA 1
ATOM 2398 C C . TRP A 1 347 ? 15.427 -37.822 2.932 1.00 34.60 325 TRP A C 1
ATOM 2399 O O . TRP A 1 347 ? 16.624 -37.591 3.087 1.00 33.62 325 TRP A O 1
ATOM 2410 N N . ALA A 1 348 ? 14.909 -38.264 1.781 1.00 36.24 326 ALA A N 1
ATOM 2411 C CA . ALA A 1 348 ? 15.716 -38.568 0.579 1.00 37.28 326 ALA A CA 1
ATOM 2412 C C . ALA A 1 348 ? 16.155 -37.325 -0.155 1.00 36.03 326 ALA A C 1
ATOM 2413 O O . ALA A 1 348 ? 15.325 -36.557 -0.624 1.00 37.09 326 ALA A O 1
ATOM 2415 N N . VAL A 1 349 ? 17.451 -37.125 -0.290 1.00 34.81 327 VAL A N 1
ATOM 2416 C CA . VAL A 1 349 ? 17.887 -36.009 -1.112 1.00 37.49 327 VAL A CA 1
ATOM 2417 C C . VAL A 1 349 ? 18.763 -36.473 -2.304 1.00 39.14 327 VAL A C 1
ATOM 2418 O O . VAL A 1 349 ? 19.570 -37.409 -2.211 1.00 40.10 327 VAL A O 1
ATOM 2422 N N . LYS A 1 350 ? 18.549 -35.865 -3.456 1.00 40.60 328 LYS A N 1
ATOM 2423 C CA . LYS A 1 350 ? 19.382 -36.189 -4.609 1.00 41.32 328 LYS A CA 1
ATOM 2424 C C . LYS A 1 350 ? 20.243 -34.969 -4.879 1.00 39.12 328 LYS A C 1
ATOM 2425 O O . LYS A 1 350 ? 19.739 -33.934 -5.291 1.00 36.29 328 LYS A O 1
ATOM 2431 N N . PRO A 1 351 ? 21.534 -35.076 -4.536 1.00 38.06 329 PRO A N 1
ATOM 2432 C CA . PRO A 1 351 ? 22.509 -33.990 -4.686 1.00 38.27 329 PRO A CA 1
ATOM 2433 C C . PRO A 1 351 ? 22.802 -33.679 -6.160 1.00 37.82 329 PRO A C 1
ATOM 2434 O O . PRO A 1 351 ? 22.801 -34.583 -6.980 1.00 40.39 329 PRO A O 1
ATOM 2438 N N . ALA A 1 352 ? 23.024 -32.413 -6.492 1.00 37.91 330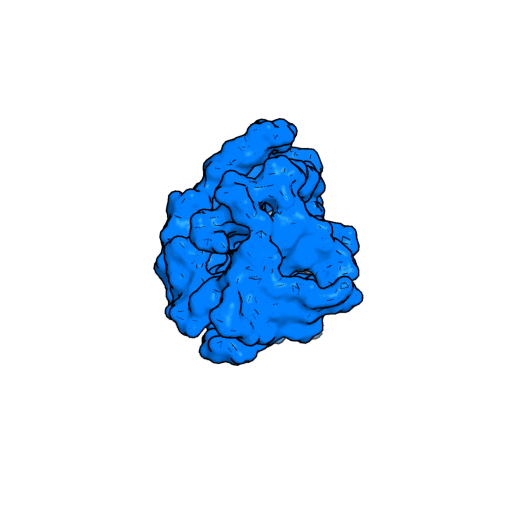 ALA A N 1
ATOM 2439 C CA . ALA A 1 352 ? 23.343 -32.026 -7.866 1.00 36.07 330 ALA A CA 1
ATOM 2440 C C . ALA A 1 352 ? 24.759 -32.465 -8.189 1.00 36.77 330 ALA A C 1
ATOM 2441 O O . ALA A 1 352 ? 25.030 -32.958 -9.265 1.00 39.24 330 ALA A O 1
ATOM 2443 N N . GLY A 1 353 ? 25.671 -32.288 -7.250 1.00 36.67 331 GLY A N 1
ATOM 2444 C CA . GLY A 1 353 ? 27.029 -32.750 -7.438 1.00 34.65 331 GLY A CA 1
ATOM 2445 C C . GLY A 1 353 ? 27.839 -32.582 -6.170 1.00 34.55 331 GLY A C 1
ATOM 2446 O O . GLY A 1 353 ? 27.300 -32.396 -5.091 1.00 34.98 331 GLY A O 1
ATOM 2447 N N . SER A 1 354 ? 29.147 -32.666 -6.316 1.00 34.30 332 SER A N 1
ATOM 2448 C CA . SER A 1 354 ? 30.078 -32.386 -5.255 1.00 31.73 332 SER A CA 1
ATOM 2449 C C . SER A 1 354 ? 30.695 -31.007 -5.524 1.00 33.13 332 SER A C 1
ATOM 2450 O O . SER A 1 354 ? 30.554 -30.465 -6.603 1.00 34.55 332 SER A O 1
ATOM 2453 N N . GLU A 1 355 ? 31.351 -30.424 -4.535 1.00 34.21 333 GLU A N 1
ATOM 2454 C CA . GLU A 1 355 ? 31.987 -29.122 -4.694 1.00 34.26 333 GLU A CA 1
ATOM 2455 C C . GLU A 1 355 ? 33.383 -29.255 -5.294 1.00 32.53 333 GLU A C 1
ATOM 2456 O O . GLU A 1 355 ? 34.109 -28.264 -5.443 1.00 34.97 333 GLU A O 1
ATOM 2462 N N . GLY A 1 356 ? 33.777 -30.476 -5.614 1.00 28.41 334 GLY A N 1
ATOM 2463 C CA . GLY A 1 356 ? 35.077 -30.685 -6.225 1.00 31.12 334 GLY A CA 1
ATOM 2464 C C . GLY A 1 356 ? 36.325 -30.434 -5.384 1.00 31.44 334 GLY A C 1
ATOM 2465 O O . GLY A 1 356 ? 36.264 -30.211 -4.170 1.00 30.10 334 GLY A O 1
ATOM 2466 N N . TYR A 1 357 ? 37.472 -30.459 -6.054 1.00 29.79 335 TYR A N 1
ATOM 2467 C CA . TYR A 1 357 ? 38.768 -30.452 -5.374 1.00 30.21 335 TYR A CA 1
ATOM 2468 C C . TYR A 1 357 ? 39.167 -29.158 -4.663 1.00 29.76 335 TYR A C 1
ATOM 2469 O O . TYR A 1 357 ? 40.072 -29.175 -3.847 1.00 31.48 335 TYR A O 1
ATOM 2478 N N . ARG A 1 358 ? 38.515 -28.045 -4.961 1.00 29.55 336 ARG A N 1
ATOM 2479 C CA . ARG A 1 358 ? 38.838 -26.801 -4.268 1.00 30.91 336 ARG A CA 1
ATOM 2480 C C . ARG A 1 358 ? 38.347 -26.838 -2.832 1.00 34.12 336 ARG A C 1
ATOM 2481 O O . ARG A 1 358 ? 38.721 -25.992 -1.997 1.00 33.22 336 ARG A O 1
ATOM 2489 N N . THR A 1 359 ? 37.556 -27.864 -2.523 1.00 34.33 337 THR A N 1
ATOM 2490 C CA . THR A 1 359 ? 36.924 -27.938 -1.212 1.00 33.00 337 THR A CA 1
ATOM 2491 C C . THR A 1 359 ? 36.956 -29.318 -0.543 1.00 31.38 337 THR A C 1
ATOM 2492 O O . THR A 1 359 ? 36.622 -29.442 0.610 1.00 33.89 337 THR A O 1
ATOM 2496 N N . ALA A 1 360 ? 37.374 -30.345 -1.264 1.00 31.48 338 ALA A N 1
ATOM 2497 C CA . ALA A 1 360 ? 37.493 -31.689 -0.723 1.00 28.98 338 ALA A CA 1
ATOM 2498 C C . ALA A 1 360 ? 38.673 -31.775 0.237 1.00 32.13 338 ALA A C 1
ATOM 2499 O O . ALA A 1 360 ? 39.679 -31.091 0.080 1.00 32.79 338 ALA A O 1
ATOM 2501 N N . GLU A 1 361 ? 38.540 -32.619 1.248 1.00 33.42 339 GLU A N 1
ATOM 2502 C CA . GLU A 1 361 ? 39.620 -32.843 2.194 1.00 32.30 339 GLU A CA 1
ATOM 2503 C C . GLU A 1 361 ? 40.572 -33.905 1.631 1.00 32.30 339 GLU A C 1
ATOM 2504 O O . GLU A 1 361 ? 41.767 -33.912 1.939 1.00 33.36 339 GLU A O 1
ATOM 2510 N N . VAL A 1 362 ? 40.057 -34.798 0.790 1.00 29.17 340 VAL A N 1
ATOM 2511 C CA . VAL A 1 362 ? 40.839 -35.964 0.394 1.00 28.57 340 VAL A CA 1
ATOM 2512 C C . VAL A 1 362 ? 40.533 -36.438 -1.038 1.00 30.53 340 VAL A C 1
ATOM 2513 O O . VAL A 1 362 ? 39.469 -36.130 -1.614 1.00 31.00 340 VAL A O 1
ATOM 2517 N N . THR A 1 363 ? 41.478 -37.171 -1.623 1.00 29.83 341 THR A N 1
ATOM 2518 C CA . THR A 1 363 ? 41.244 -37.798 -2.912 1.00 31.15 341 THR A CA 1
ATOM 2519 C C . THR A 1 363 ? 41.015 -39.296 -2.767 1.00 30.72 341 THR A C 1
ATOM 2520 O O . THR A 1 363 ? 41.908 -40.024 -2.327 1.00 28.79 341 THR A O 1
ATOM 2524 N N . LEU A 1 364 ? 39.822 -39.736 -3.175 1.00 29.25 342 LEU A N 1
ATOM 2525 C CA . LEU A 1 364 ? 39.500 -41.150 -3.284 1.00 30.27 342 LEU A CA 1
ATOM 2526 C C . LEU A 1 364 ? 40.216 -41.759 -4.510 1.00 32.16 342 LEU A C 1
ATOM 2527 O O . LEU A 1 364 ? 40.465 -41.066 -5.512 1.00 31.55 342 LEU A O 1
ATOM 2532 N N . GLY A 1 365 ? 40.567 -43.046 -4.429 1.00 32.48 343 GLY A N 1
ATOM 2533 C CA . GLY A 1 365 ? 41.330 -43.702 -5.486 1.00 30.31 343 GLY A CA 1
ATOM 2534 C C . GLY A 1 365 ? 42.800 -43.315 -5.451 1.00 30.85 343 GLY A C 1
ATOM 2535 O O . GLY A 1 365 ? 43.274 -42.791 -4.456 1.00 30.16 343 GLY A O 1
ATOM 2536 N N . GLY A 1 366 ? 43.529 -43.565 -6.537 1.00 31.93 344 GLY A N 1
ATOM 2537 C CA . GLY A 1 366 ? 44.954 -43.297 -6.562 1.00 29.16 344 GLY A CA 1
ATOM 2538 C C . GLY A 1 366 ? 45.697 -44.523 -7.014 1.00 30.13 344 GLY A C 1
ATOM 2539 O O . GLY A 1 366 ? 45.083 -45.472 -7.510 1.00 30.47 344 GLY A O 1
ATOM 2540 N N . VAL A 1 367 ? 47.019 -44.503 -6.855 1.00 30.56 345 VAL A N 1
ATOM 2541 C CA . VAL A 1 367 ? 47.874 -45.574 -7.356 1.00 30.83 345 VAL A CA 1
ATOM 2542 C C . VAL A 1 367 ? 47.364 -46.923 -6.859 1.00 33.86 345 VAL A C 1
ATOM 2543 O O . VAL A 1 367 ? 47.224 -47.134 -5.635 1.00 33.85 345 VAL A O 1
ATOM 2547 N N . ASP A 1 368 ? 47.070 -47.831 -7.792 1.00 33.55 346 ASP A N 1
ATOM 2548 C CA . ASP A 1 368 ? 46.504 -49.120 -7.415 1.00 33.55 346 ASP A CA 1
ATOM 2549 C C . ASP A 1 368 ? 47.411 -49.895 -6.463 1.00 35.79 346 ASP A C 1
ATOM 2550 O O . ASP A 1 368 ? 48.605 -50.111 -6.692 1.00 37.94 346 ASP A O 1
ATOM 2555 N N . THR A 1 369 ? 46.778 -50.327 -5.396 1.00 36.19 347 THR A N 1
ATOM 2556 C CA . THR A 1 369 ? 47.396 -51.015 -4.292 1.00 37.55 347 THR A CA 1
ATOM 2557 C C . THR A 1 369 ? 47.960 -52.388 -4.700 1.00 37.35 347 THR A C 1
ATOM 2558 O O . THR A 1 369 ? 49.007 -52.824 -4.211 1.00 35.10 347 THR A O 1
ATOM 2562 N N . ARG A 1 370 ? 47.273 -53.038 -5.637 1.00 37.20 348 ARG A N 1
ATOM 2563 C CA . ARG A 1 370 ? 47.638 -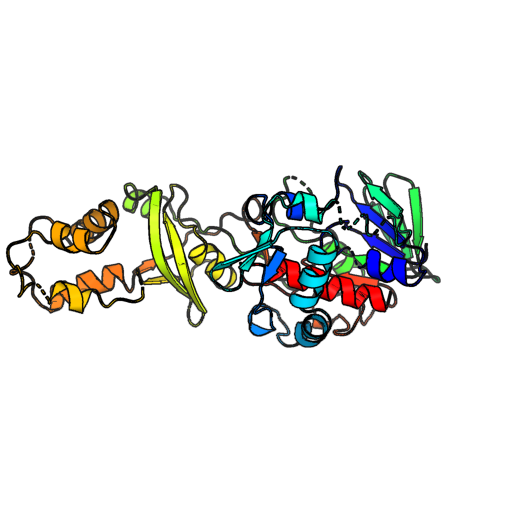54.388 -6.060 1.00 39.01 348 ARG A CA 1
ATOM 2564 C C . ARG A 1 370 ? 49.047 -54.445 -6.617 1.00 37.02 348 ARG A C 1
ATOM 2565 O O . ARG A 1 370 ? 49.689 -55.497 -6.581 1.00 34.91 348 ARG A O 1
ATOM 2573 N N . ALA A 1 371 ? 49.526 -53.279 -7.055 1.00 37.27 349 ALA A N 1
ATOM 2574 C CA . ALA A 1 371 ? 50.811 -53.113 -7.720 1.00 35.56 349 ALA A CA 1
ATOM 2575 C C . ALA A 1 371 ? 51.927 -52.777 -6.738 1.00 38.29 349 ALA A C 1
ATOM 2576 O O . ALA A 1 371 ? 53.068 -52.512 -7.142 1.00 37.03 349 ALA A O 1
ATOM 2578 N N . LEU A 1 372 ? 51.589 -52.818 -5.445 1.00 38.56 350 LEU A N 1
ATOM 2579 C CA . LEU A 1 372 ? 52.440 -52.307 -4.374 1.00 36.69 350 LEU A CA 1
ATOM 2580 C C . LEU A 1 372 ? 52.716 -53.372 -3.311 1.00 39.66 350 LEU A C 1
ATOM 2581 O O . LEU A 1 372 ? 51.846 -54.182 -2.976 1.00 39.65 350 LEU A O 1
ATOM 2586 N N . ASP A 1 373 ? 53.917 -53.366 -2.753 1.00 37.90 351 ASP A N 1
ATOM 2587 C CA . ASP A 1 373 ? 54.212 -54.307 -1.694 1.00 38.54 351 ASP A CA 1
ATOM 2588 C C . ASP A 1 373 ? 53.607 -53.813 -0.339 1.00 42.39 351 ASP A C 1
ATOM 2589 O O . ASP A 1 373 ? 54.004 -52.772 0.211 1.00 39.92 351 ASP A O 1
ATOM 2594 N N . SER A 1 374 ? 52.633 -54.560 0.172 1.00 41.28 352 SER A N 1
ATOM 2595 C CA . SER A 1 374 ? 51.886 -54.179 1.371 1.00 40.07 352 SER A CA 1
ATOM 2596 C C . SER A 1 374 ? 52.772 -53.940 2.592 1.00 40.23 352 SER A C 1
ATOM 2597 O O . SER A 1 374 ? 52.515 -53.059 3.407 1.00 38.56 352 SER A O 1
ATOM 2600 N N . ARG A 1 375 ? 53.846 -54.696 2.700 1.00 41.28 353 ARG A N 1
ATOM 2601 C CA . ARG A 1 375 ? 54.711 -54.504 3.834 1.00 40.25 353 ARG A CA 1
ATOM 2602 C C . ARG A 1 375 ? 55.910 -53.610 3.517 1.00 39.20 353 ARG A C 1
ATOM 2603 O O . ARG A 1 375 ? 56.868 -53.566 4.269 1.00 41.65 353 ARG A O 1
ATOM 2611 N N . THR A 1 376 ? 55.864 -52.867 2.423 1.00 39.21 354 THR A N 1
ATOM 2612 C CA . THR A 1 376 ? 57.046 -52.109 2.031 1.00 37.25 354 THR A CA 1
ATOM 2613 C C . THR A 1 376 ? 56.733 -50.776 1.378 1.00 35.96 354 THR A C 1
ATOM 2614 O O . THR A 1 376 ? 57.534 -49.853 1.436 1.00 34.91 354 THR A O 1
ATOM 2626 N N . GLN A 1 378 ? 56.808 -50.531 -1.757 1.00 34.68 356 GLN A N 1
ATOM 2627 C CA . GLN A 1 378 ? 57.556 -50.545 -3.018 1.00 37.50 356 GLN A CA 1
ATOM 2628 C C . GLN A 1 378 ? 56.758 -51.071 -4.184 1.00 34.93 356 GLN A C 1
ATOM 2629 O O . GLN A 1 378 ? 56.023 -52.043 -4.047 1.00 37.37 356 GLN A O 1
ATOM 2635 N N . ALA A 1 379 ? 56.906 -50.424 -5.330 1.00 36.60 357 ALA A N 1
ATOM 2636 C CA . ALA A 1 379 ? 56.302 -50.915 -6.578 1.00 37.22 357 ALA A CA 1
ATOM 2637 C C . ALA A 1 379 ? 56.759 -52.349 -6.848 1.00 39.17 357 ALA A C 1
ATOM 2638 O O . ALA A 1 379 ? 57.965 -52.628 -6.939 1.00 38.63 357 ALA A O 1
ATOM 2640 N N . LYS A 1 380 ? 55.797 -53.259 -6.945 1.00 37.64 358 LYS A N 1
ATOM 2641 C CA . LYS A 1 380 ? 56.110 -54.646 -7.258 1.00 41.09 358 LYS A CA 1
ATOM 2642 C C . LYS A 1 380 ? 56.943 -54.784 -8.545 1.00 45.50 358 LYS A C 1
ATOM 2643 O O . LYS A 1 380 ? 57.927 -55.530 -8.568 1.00 45.52 358 LYS A O 1
ATOM 2649 N N . GLU A 1 381 ? 56.560 -54.047 -9.593 1.00 44.40 359 GLU A N 1
ATOM 2650 C CA . GLU A 1 381 ? 57.249 -54.094 -10.895 1.00 47.11 359 GLU A CA 1
ATOM 2651 C C . GLU A 1 381 ? 58.501 -53.210 -11.046 1.00 45.21 359 GLU A C 1
ATOM 2652 O O . GLU A 1 381 ? 59.217 -53.328 -12.030 1.00 45.44 359 GLU A O 1
ATOM 2658 N N . VAL A 1 382 ? 58.770 -52.316 -10.103 1.00 43.41 360 VAL A N 1
ATOM 2659 C CA . VAL A 1 382 ? 59.897 -51.394 -10.285 1.00 41.49 360 VAL A CA 1
ATOM 2660 C C . VAL A 1 382 ? 60.742 -51.236 -9.025 1.00 41.57 360 VAL A C 1
ATOM 2661 O O . VAL A 1 382 ? 60.469 -50.375 -8.177 1.00 41.58 360 VAL A O 1
ATOM 2665 N N . PRO A 1 383 ? 61.783 -52.057 -8.891 1.00 41.52 361 PRO A N 1
ATOM 2666 C CA . PRO A 1 383 ? 62.599 -51.970 -7.670 1.00 41.25 361 PRO A CA 1
ATOM 2667 C C . PRO A 1 383 ? 63.048 -50.540 -7.362 1.00 40.00 361 PRO A C 1
ATOM 2668 O O . PRO A 1 383 ? 63.550 -49.855 -8.253 1.00 39.91 361 PRO A O 1
ATOM 2672 N N . GLY A 1 384 ? 62.850 -50.101 -6.119 1.00 39.13 362 GLY A N 1
ATOM 2673 C CA . GLY A 1 384 ? 63.441 -48.867 -5.615 1.00 37.03 362 GLY A CA 1
ATOM 2674 C C . GLY A 1 384 ? 62.499 -47.694 -5.744 1.00 36.34 362 GLY A C 1
ATOM 2675 O O . GLY A 1 384 ? 62.801 -46.561 -5.359 1.00 35.11 362 GLY A O 1
ATOM 2676 N N . LEU A 1 385 ? 61.341 -47.978 -6.313 1.00 35.79 363 LEU A N 1
ATOM 2677 C CA . LEU A 1 385 ? 60.312 -46.977 -6.436 1.00 34.70 363 LEU A CA 1
ATOM 2678 C C . LEU A 1 385 ? 59.213 -47.225 -5.409 1.00 33.28 363 LEU A C 1
ATOM 2679 O O . LEU A 1 385 ? 58.685 -48.337 -5.296 1.00 33.07 363 LEU A O 1
ATOM 2684 N N . TYR A 1 386 ? 58.878 -46.183 -4.657 1.00 31.40 364 TYR A N 1
ATOM 2685 C CA . TYR A 1 386 ? 57.906 -46.316 -3.581 1.00 31.09 364 TYR A CA 1
ATOM 2686 C C . TYR A 1 386 ? 56.803 -45.278 -3.707 1.00 30.43 364 TYR A C 1
ATOM 2687 O O . TYR A 1 386 ? 57.052 -44.142 -4.159 1.00 29.17 364 TYR A O 1
ATOM 2696 N N . PHE A 1 387 ? 55.594 -45.672 -3.302 1.00 27.96 365 PHE A N 1
ATOM 2697 C CA . PHE A 1 387 ? 54.427 -44.783 -3.249 1.00 28.60 365 PHE A CA 1
ATOM 2698 C C . PHE A 1 387 ? 53.799 -44.747 -1.838 1.00 28.79 365 PHE A C 1
ATOM 2699 O O . PHE A 1 387 ? 53.314 -45.761 -1.349 1.00 27.61 365 PHE A O 1
ATOM 2707 N N . VAL A 1 388 ? 53.765 -43.581 -1.206 1.00 27.59 366 VAL A N 1
ATOM 2708 C CA . VAL A 1 388 ? 53.204 -43.489 0.148 1.00 27.92 366 VAL A CA 1
ATOM 2709 C C . VAL A 1 388 ? 52.140 -42.403 0.324 1.00 28.50 366 VAL A C 1
ATOM 2710 O O . VAL A 1 388 ? 52.100 -41.406 -0.417 1.00 27.57 366 VAL A O 1
ATOM 2714 N N . GLY A 1 389 ? 51.292 -42.590 1.333 1.00 29.11 367 GLY A N 1
ATOM 2715 C CA . GLY A 1 389 ? 50.378 -41.538 1.755 1.00 27.93 367 GLY A CA 1
ATOM 2716 C C . GLY A 1 389 ? 49.108 -41.460 0.925 1.00 28.76 367 GLY A C 1
ATOM 2717 O O . GLY A 1 389 ? 48.571 -42.483 0.506 1.00 29.65 367 GLY A O 1
ATOM 2718 N N . GLU A 1 390 ? 48.613 -40.253 0.698 1.00 24.80 368 GLU A N 1
ATOM 2719 C CA . GLU A 1 390 ? 47.309 -40.099 0.097 1.00 25.41 368 GLU A CA 1
ATOM 2720 C C . GLU A 1 390 ? 47.305 -40.432 -1.432 1.00 28.64 368 GLU A C 1
ATOM 2721 O O . GLU A 1 390 ? 46.264 -40.810 -2.008 1.00 25.72 368 GLU A O 1
ATOM 2727 N N . CYS A 1 391 ? 48.468 -40.303 -2.070 1.00 28.31 369 CYS A N 1
ATOM 2728 C CA . CYS A 1 391 ? 48.581 -40.621 -3.497 1.00 30.07 369 CYS A CA 1
ATOM 2729 C C . CYS A 1 391 ? 48.173 -42.074 -3.778 1.00 30.15 369 CYS A C 1
ATOM 2730 O O . CYS A 1 391 ? 47.867 -42.424 -4.907 1.00 30.30 369 CYS A O 1
ATOM 2733 N N . VAL A 1 392 ? 48.112 -42.895 -2.730 1.00 29.23 370 VAL A N 1
ATOM 2734 C CA . VAL A 1 392 ? 47.791 -44.312 -2.867 1.00 28.94 370 VAL A CA 1
ATOM 2735 C C . VAL A 1 392 ? 46.282 -44.538 -2.752 1.00 30.73 370 VAL A C 1
ATOM 2736 O O . VAL A 1 392 ? 45.575 -43.702 -2.183 1.00 29.64 370 VAL A O 1
ATOM 2740 N N . ASP A 1 393 ? 45.786 -45.653 -3.307 1.00 31.95 371 ASP A N 1
ATOM 2741 C CA . ASP A 1 393 ? 44.355 -45.972 -3.270 1.00 31.79 371 ASP A CA 1
ATOM 2742 C C . ASP A 1 393 ? 43.913 -46.550 -1.905 1.00 34.25 371 ASP A C 1
ATOM 2743 O O . ASP A 1 393 ? 43.250 -47.607 -1.822 1.00 34.69 371 ASP A O 1
ATOM 2748 N N . VAL A 1 394 ? 44.292 -45.851 -0.836 1.00 33.67 372 VAL A N 1
ATOM 2749 C CA . VAL A 1 394 ? 43.751 -46.085 0.500 1.00 31.09 372 VAL A CA 1
ATOM 2750 C C . VAL A 1 394 ? 43.151 -44.754 1.002 1.00 31.42 372 VAL A C 1
ATOM 2751 O O . VAL A 1 394 ? 43.854 -43.749 1.105 1.00 31.52 372 VAL A O 1
ATOM 2755 N N . THR A 1 395 ? 41.850 -44.722 1.278 1.00 30.68 373 THR A N 1
ATOM 2756 C CA . THR A 1 395 ? 41.227 -43.475 1.703 1.00 30.35 373 THR A CA 1
ATOM 2757 C C . THR A 1 395 ? 40.473 -43.590 3.044 1.00 31.91 373 THR A C 1
ATOM 2758 O O . THR A 1 395 ? 39.559 -44.424 3.195 1.00 30.78 373 THR A O 1
ATOM 2762 N N . GLY A 1 396 ? 40.864 -42.747 4.010 1.00 30.81 374 GLY A N 1
ATOM 2763 C CA . GLY A 1 396 ? 40.309 -42.785 5.346 1.00 26.81 374 GLY A CA 1
ATOM 2764 C C . GLY A 1 396 ? 39.034 -41.962 5.458 1.00 29.16 374 GLY A C 1
ATOM 2765 O O . GLY A 1 396 ? 38.862 -40.952 4.735 1.00 29.14 374 GLY A O 1
ATOM 2766 N N . TRP A 1 397 ? 38.135 -42.400 6.348 1.00 29.30 375 TRP A N 1
ATOM 2767 C CA . TRP A 1 397 ? 37.067 -41.543 6.854 1.00 28.05 375 TRP A CA 1
ATOM 2768 C C . TRP A 1 397 ? 37.681 -40.297 7.451 1.00 29.26 375 TRP A C 1
ATOM 2769 O O . TRP A 1 397 ? 38.862 -40.280 7.865 1.00 26.76 375 TRP A O 1
ATOM 2780 N N . LEU A 1 398 ? 36.860 -39.258 7.519 1.00 29.32 376 LEU A N 1
ATOM 2781 C CA . LEU A 1 398 ? 37.197 -38.054 8.268 1.00 28.75 376 LEU A CA 1
ATOM 2782 C C . LEU A 1 398 ? 37.424 -38.430 9.758 1.00 30.44 376 LEU A C 1
ATOM 2783 O O . LEU A 1 398 ? 36.775 -39.354 10.270 1.00 26.41 376 LEU A O 1
ATOM 2788 N N . GLY A 1 399 ? 38.368 -37.749 10.434 1.00 30.24 377 GLY A N 1
ATOM 2789 C CA . GLY A 1 399 ? 38.635 -37.981 11.844 1.00 26.63 377 GLY A CA 1
ATOM 2790 C C . GLY A 1 399 ? 40.063 -38.333 12.266 1.00 29.57 377 GLY A C 1
ATOM 2791 O O . GLY A 1 399 ? 40.274 -38.824 13.385 1.00 28.04 377 GLY A O 1
ATOM 2792 N N . GLY A 1 400 ? 41.053 -38.072 11.411 1.00 27.66 378 GLY A N 1
ATOM 2793 C CA . GLY A 1 400 ? 42.423 -38.398 11.762 1.00 26.28 378 GLY A CA 1
ATOM 2794 C C . GLY A 1 400 ? 42.936 -39.662 11.067 1.00 27.98 378 GLY A C 1
ATOM 2795 O O . GLY A 1 400 ? 44.141 -39.935 11.053 1.00 27.75 378 GLY A O 1
ATOM 2796 N N . TYR A 1 401 ? 42.033 -40.426 10.457 1.00 27.97 401 TYR A N 1
ATOM 2797 C CA . TYR A 1 401 ? 42.411 -41.658 9.758 1.00 28.01 401 TYR A CA 1
ATOM 2798 C C . TYR A 1 401 ? 43.373 -41.438 8.583 1.00 26.86 401 TYR A C 1
ATOM 2799 O O . TYR A 1 401 ? 44.254 -42.267 8.335 1.00 27.05 401 TYR A O 1
ATOM 2808 N N . ASN A 1 402 ? 43.222 -40.331 7.863 1.00 25.99 402 ASN A N 1
ATOM 2809 C CA . ASN A 1 402 ? 44.130 -40.079 6.721 1.00 27.33 402 ASN A CA 1
ATOM 2810 C C . ASN A 1 402 ? 45.563 -39.770 7.173 1.00 25.59 402 ASN A C 1
ATOM 2811 O O . ASN A 1 402 ? 46.528 -40.273 6.602 1.00 23.27 402 ASN A O 1
ATOM 2816 N N . PHE A 1 403 ? 45.698 -38.999 8.255 1.00 27.22 403 PHE A N 1
ATOM 2817 C CA . PHE A 1 403 ? 47.021 -38.689 8.770 1.00 23.61 403 PHE A CA 1
ATOM 2818 C C . PHE A 1 403 ? 47.680 -39.948 9.305 1.00 24.06 403 PHE A C 1
ATOM 2819 O O . PHE A 1 403 ? 48.883 -40.159 9.132 1.00 23.85 403 PHE A O 1
ATOM 2827 N N . GLN A 1 404 ? 46.888 -40.813 9.924 1.00 24.33 404 GLN A N 1
ATOM 2828 C CA . GLN A 1 404 ? 47.431 -42.059 10.460 1.00 25.04 404 GLN A CA 1
ATOM 2829 C C . GLN A 1 404 ? 47.935 -42.969 9.330 1.00 25.78 404 GLN A C 1
ATOM 2830 O O . GLN A 1 404 ? 48.990 -43.611 9.441 1.00 26.11 404 GLN A O 1
ATOM 2836 N N . TRP A 1 405 ? 47.175 -43.032 8.239 1.00 25.36 405 TRP A N 1
ATOM 2837 C CA . TRP A 1 405 ? 47.653 -43.746 7.070 1.00 26.05 405 TRP A CA 1
ATOM 2838 C C . TRP A 1 405 ? 48.911 -43.085 6.509 1.00 25.97 405 TRP A C 1
ATOM 2839 O O . TRP A 1 405 ? 49.858 -43.775 6.160 1.00 26.70 405 TRP A O 1
ATOM 2850 N N . ALA A 1 406 ? 48.938 -41.760 6.439 1.00 22.41 406 ALA A N 1
ATOM 2851 C CA . ALA A 1 406 ? 50.165 -41.119 6.018 1.00 23.24 406 ALA A CA 1
ATOM 2852 C C . ALA A 1 406 ? 51.303 -41.569 6.929 1.00 26.04 406 ALA A C 1
ATOM 2853 O O . ALA A 1 406 ? 52.314 -42.074 6.455 1.00 26.54 406 ALA A O 1
ATOM 2855 N N . TRP A 1 407 ? 51.136 -41.399 8.250 1.00 28.14 407 TRP A N 1
ATOM 2856 C CA . TRP A 1 407 ? 52.172 -41.821 9.201 1.00 28.12 407 TRP A CA 1
ATOM 2857 C C . TRP A 1 407 ? 52.646 -43.273 8.935 1.00 28.27 407 TRP A C 1
ATOM 2858 O O . TRP A 1 407 ? 53.845 -43.522 8.715 1.00 26.79 407 TRP A O 1
ATOM 2869 N N . ALA A 1 408 ? 51.692 -44.211 8.973 1.00 25.76 408 ALA A N 1
ATOM 2870 C CA . ALA A 1 408 ? 52.011 -45.635 8.963 1.00 27.95 408 ALA A CA 1
ATOM 2871 C C . ALA A 1 408 ? 52.788 -46.029 7.683 1.00 32.20 408 ALA A C 1
ATOM 2872 O O . ALA A 1 408 ? 53.855 -46.692 7.739 1.00 32.39 408 ALA A O 1
ATOM 2874 N N . SER A 1 409 ? 52.265 -45.587 6.536 1.00 28.12 409 SER A N 1
ATOM 2875 C CA . SER A 1 409 ? 52.848 -45.935 5.260 1.00 28.54 409 SER A CA 1
ATOM 2876 C C . SER A 1 409 ? 54.164 -45.211 5.047 1.00 29.28 409 SER A C 1
ATOM 2877 O O . SER A 1 409 ? 55.081 -45.793 4.505 1.00 30.56 409 SER A O 1
ATOM 2880 N N . GLY A 1 410 ? 54.279 -43.960 5.482 1.00 27.53 410 GLY A N 1
ATOM 2881 C CA . GLY A 1 410 ? 55.576 -43.310 5.458 1.00 27.48 410 GLY A CA 1
ATOM 2882 C C . GLY A 1 410 ? 56.600 -44.111 6.258 1.00 31.03 410 GLY A C 1
ATOM 2883 O O . GLY A 1 410 ? 57.742 -44.323 5.833 1.00 30.36 410 GLY A O 1
ATOM 2884 N N . PHE A 1 411 ? 56.174 -44.561 7.440 1.00 31.53 411 PHE A N 1
ATOM 2885 C CA . PHE A 1 411 ? 57.025 -45.293 8.359 1.00 32.36 411 PHE A CA 1
ATOM 2886 C C . PHE A 1 411 ? 57.439 -46.627 7.745 1.00 32.66 411 PHE A C 1
ATOM 2887 O O . PHE A 1 411 ? 58.606 -47.013 7.764 1.00 34.03 411 PHE A O 1
ATOM 2895 N N . VAL A 1 412 ? 56.475 -47.335 7.190 1.00 31.08 412 VAL A N 1
ATOM 2896 C CA . VAL A 1 412 ? 56.775 -48.623 6.591 1.00 33.87 412 VAL A CA 1
ATOM 2897 C C . VAL A 1 412 ? 57.796 -48.510 5.450 1.00 35.58 412 VAL A C 1
ATOM 2898 O O . VAL A 1 412 ? 58.712 -49.332 5.315 1.00 35.36 412 VAL A O 1
ATOM 2902 N N . ALA A 1 413 ? 57.666 -47.496 4.646 1.00 33.43 413 ALA A N 1
ATOM 2903 C CA . ALA A 1 413 ? 58.592 -47.301 3.586 1.00 34.40 413 ALA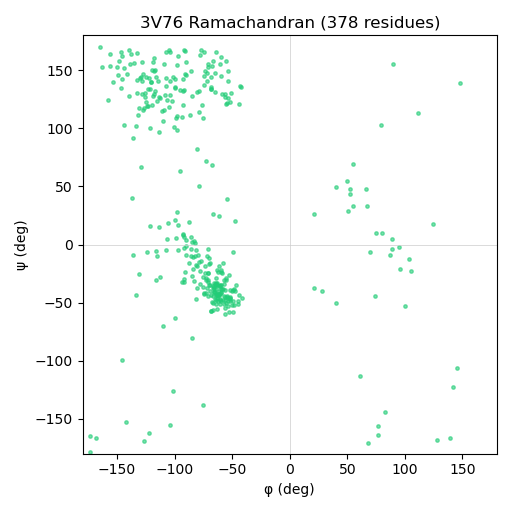 A CA 1
ATOM 2904 C C . ALA A 1 413 ? 59.951 -46.917 4.120 1.00 35.15 413 ALA A C 1
ATOM 2905 O O . ALA A 1 413 ? 60.957 -47.270 3.567 1.00 33.10 413 ALA A O 1
ATOM 2907 N N . GLY A 1 414 ? 59.959 -46.173 5.202 1.00 34.54 414 GLY A N 1
ATOM 2908 C CA . GLY A 1 414 ? 61.183 -45.657 5.738 1.00 32.64 414 GLY A CA 1
ATOM 2909 C C . GLY A 1 414 ? 62.041 -46.724 6.333 1.00 34.80 414 GLY A C 1
ATOM 2910 O O . GLY A 1 414 ? 63.196 -46.527 6.532 1.00 36.76 414 GLY A O 1
ATOM 2911 N N . GLN A 1 415 ? 61.466 -47.871 6.598 1.00 34.13 415 GLN A N 1
ATOM 2912 C CA . GLN A 1 415 ? 62.224 -48.951 7.151 1.00 36.70 415 GLN A CA 1
ATOM 2913 C C . GLN A 1 415 ? 62.946 -49.714 6.074 1.00 38.48 415 GLN A C 1
ATOM 2914 O O . GLN A 1 415 ? 64.003 -50.213 6.307 1.00 38.58 415 GLN A O 1
ATOM 2920 N N . ASP A 1 416 ? 62.361 -49.766 4.887 1.00 38.89 416 ASP A N 1
ATOM 2921 C CA . ASP A 1 416 ? 62.903 -50.485 3.757 1.00 38.68 416 ASP A CA 1
ATOM 2922 C C . ASP A 1 416 ? 63.752 -49.639 2.858 1.00 40.31 416 ASP A C 1
ATOM 2923 O O . ASP A 1 416 ? 64.673 -50.109 2.265 1.00 40.87 416 ASP A O 1
ATOM 2928 N N . VAL A 1 417 ? 63.433 -48.380 2.753 1.00 40.51 417 VAL A N 1
ATOM 2929 C CA . VAL A 1 417 ? 64.078 -47.565 1.755 1.00 41.43 417 VAL A CA 1
ATOM 2930 C C . VAL A 1 417 ? 65.562 -47.396 1.945 1.00 43.82 417 VAL A C 1
ATOM 2931 O O . VAL A 1 417 ? 66.275 -47.270 0.981 1.00 49.64 417 VAL A O 1
#

InterPro domains:
  IPR004792 3-Dehydro-bile acid delta(4,6)-reductase-like [PTHR42887] (3-393)
  IPR004792 3-Dehydro-bile acid delta(4,6)-reductase-like [TIGR00275] (7-392)
  IPR023166 BaiN-like, insert domain superfamily [G3DSA:1.10.8.260] (262-322)
  IPR036188 FAD/NAD(P)-binding domain superfamily [G3DSA:3.50.50.60] (6-391)
  IPR036188 FAD/NAD(P)-binding domain superfamily [SSF51905] (1-393)
  IPR055178 RsdA/BaiN/AoA(So)-like, insert domain [PF22780] (189-339)
  IPR057661 RsdA/BaiN/AoA(So)-like, Rossmann fold-like domain [PF03486] (6-392)